Protein AF-0000000080762620 (afdb_homodimer)

Radius of gyration: 22.26 Å; Cα contacts (8 Å, |Δi|>4): 617; chains: 2; bounding box: 52×63×49 Å

Sequence (448 aa):
MKGPLTSVEPSGDWAPGLQKARLYGLILMDIILGHLAPLQVLEEKALAARYAGGVSGVREALGRLAIEGMVIRRPRVGTLVAPLDLGEIEHAFEVRRILEGRTAALAARNHRPEDLPAIVGAFDGAEAAIESGDFRAMLAMDHAFHRAVAFATHNPTLARFVIALQNTATRYWIWQMEKQSPADQMRDVVLHRALAEAIARRDPTAAEAACALLIGEPPSAQRGMKGPLTSVEPSGDWAPGLQKARLYGLILMDIILGHLAPLQVLEEKALAARYAGGVSGVREALGRLAIEGMVIRRPRVGTLVAPLDLGEIEHAFEVRRILEGRTAALAARNHRPEDLPAIVGAFDGAEAAIESGDFRAMLAMDHAFHRAVAFATHNPTLARFVIALQNTATRYWIWQMEKQSPADQMRDVVLHRALAEAIARRDPTAAEAACALLIGEPPSAQRG

pLDDT: mean 86.11, std 18.11, range [23.66, 98.69]

Structure (mmCIF, N/CA/C/O backbone):
data_AF-0000000080762620-model_v1
#
loop_
_entity.id
_entity.type
_entity.pdbx_description
1 polymer 'Transcriptional regulator, putative'
#
loop_
_atom_site.group_PDB
_atom_site.id
_atom_site.type_symbol
_atom_site.label_atom_id
_atom_site.label_alt_id
_atom_site.label_comp_id
_atom_site.label_asym_id
_atom_site.label_entity_id
_atom_site.label_seq_id
_atom_site.pdbx_PDB_ins_code
_atom_site.Cartn_x
_atom_site.Cartn_y
_atom_site.Cartn_z
_atom_site.occupancy
_atom_site.B_iso_or_equiv
_atom_site.auth_seq_id
_atom_site.auth_comp_id
_atom_site.auth_asym_id
_atom_site.auth_atom_id
_atom_site.pdbx_PDB_model_num
ATOM 1 N N . MET A 1 1 ? 14.375 -30.172 3.234 1 24.28 1 MET A N 1
ATOM 2 C CA . MET A 1 1 ? 13.883 -28.922 2.68 1 24.28 1 MET A CA 1
ATOM 3 C C . MET A 1 1 ? 13.711 -27.875 3.775 1 24.28 1 MET A C 1
ATOM 5 O O . MET A 1 1 ? 12.867 -28.016 4.656 1 24.28 1 MET A O 1
ATOM 9 N N . LYS A 1 2 ? 14.789 -27.094 4.164 1 29.48 2 LYS A N 1
ATOM 10 C CA . LYS A 1 2 ? 15.062 -26.516 5.477 1 29.48 2 LYS A CA 1
ATOM 11 C C . LYS A 1 2 ? 13.961 -25.547 5.895 1 29.48 2 LYS A C 1
ATOM 13 O O . LYS A 1 2 ? 13.305 -24.938 5.047 1 29.48 2 LYS A O 1
ATOM 18 N N . GLY A 1 3 ? 13.375 -25.641 7.027 1 29.3 3 GLY A N 1
ATOM 19 C CA . GLY A 1 3 ? 12.281 -25 7.734 1 29.3 3 GLY A CA 1
ATOM 20 C C . GLY A 1 3 ? 12.422 -23.484 7.836 1 29.3 3 GLY A C 1
ATOM 21 O O . GLY A 1 3 ? 13.508 -22.953 7.59 1 29.3 3 GLY A O 1
ATOM 22 N N . PRO A 1 4 ? 11.336 -22.734 7.805 1 30.45 4 PRO A N 1
ATOM 23 C CA . PRO A 1 4 ? 11.32 -21.266 7.828 1 30.45 4 PRO A CA 1
ATOM 24 C C . PRO A 1 4 ? 12.164 -20.688 8.953 1 30.45 4 PRO A C 1
ATOM 26 O O . PRO A 1 4 ? 12.102 -21.172 10.094 1 30.45 4 PRO A O 1
ATOM 29 N N . LEU A 1 5 ? 13.438 -20.438 8.727 1 31.69 5 LEU A N 1
ATOM 30 C CA . LEU A 1 5 ? 14.352 -19.812 9.68 1 31.69 5 LEU A CA 1
ATOM 31 C C . LEU A 1 5 ? 13.648 -18.703 10.453 1 31.69 5 LEU A C 1
ATOM 33 O O . LEU A 1 5 ? 12.656 -18.141 9.984 1 31.69 5 LEU A O 1
ATOM 37 N N . THR A 1 6 ? 14.109 -18.391 11.734 1 27.45 6 THR A N 1
ATOM 38 C CA . THR A 1 6 ? 13.773 -17.531 12.875 1 27.45 6 THR A CA 1
ATOM 39 C C . THR A 1 6 ? 13.609 -16.078 12.445 1 27.45 6 THR A C 1
ATOM 41 O O . THR A 1 6 ? 14.086 -15.695 11.375 1 27.45 6 THR A O 1
ATOM 44 N N . SER A 1 7 ? 12.922 -15.188 13.297 1 29.3 7 SER A N 1
ATOM 45 C CA . SER A 1 7 ? 12.383 -13.836 13.289 1 29.3 7 SER A CA 1
ATOM 46 C C . SER A 1 7 ? 13.477 -12.812 13 1 29.3 7 SER A C 1
ATOM 48 O O . SER A 1 7 ? 14.43 -12.672 13.766 1 29.3 7 SER A O 1
ATOM 50 N N . VAL A 1 8 ? 14.078 -12.898 11.922 1 30.66 8 VAL A N 1
ATOM 51 C CA . VAL A 1 8 ? 15.039 -11.812 11.773 1 30.66 8 VAL A CA 1
ATOM 52 C C . VAL A 1 8 ? 14.398 -10.492 12.195 1 30.66 8 VAL A C 1
ATOM 54 O O . VAL A 1 8 ? 13.312 -10.141 11.719 1 30.66 8 VAL A O 1
ATOM 57 N N . GLU A 1 9 ? 14.633 -10.086 13.453 1 26.58 9 GLU A N 1
ATOM 58 C CA . GLU A 1 9 ? 14.227 -8.766 13.93 1 26.58 9 GLU A CA 1
ATOM 59 C C . GLU A 1 9 ? 14.555 -7.684 12.906 1 26.58 9 GLU A C 1
ATOM 61 O O . GLU A 1 9 ? 15.672 -7.633 12.391 1 26.58 9 GLU A O 1
ATOM 66 N N . PRO A 1 10 ? 13.656 -7.324 12.133 1 30.59 10 PRO A N 1
ATOM 67 C CA . PRO A 1 10 ? 13.977 -6.215 11.227 1 30.59 10 PRO A CA 1
ATOM 68 C C . PRO A 1 10 ? 14.711 -5.078 11.93 1 30.59 10 PRO A C 1
ATOM 70 O O . PRO A 1 10 ? 14.141 -4.414 12.805 1 30.59 10 PRO A O 1
ATOM 73 N N . SER A 1 11 ? 15.828 -5.418 12.656 1 28.19 11 SER A N 1
ATOM 74 C CA . SER A 1 11 ? 16.594 -4.258 13.102 1 28.19 11 SER A CA 1
ATOM 75 C C . SER A 1 11 ? 16.812 -3.273 11.953 1 28.19 11 SER A C 1
ATOM 77 O O . SER A 1 11 ? 17.516 -3.586 10.984 1 28.19 11 SER A O 1
ATOM 79 N N . GLY A 1 12 ? 15.867 -2.801 11.406 1 30.64 12 GLY A N 1
ATOM 80 C CA . GLY A 1 12 ? 15.977 -1.662 10.508 1 30.64 12 GLY A CA 1
ATOM 81 C C . GLY A 1 12 ? 17 -0.643 10.961 1 30.64 12 GLY A C 1
ATOM 82 O O . GLY A 1 12 ? 16.688 0.529 11.164 1 30.64 12 GLY A O 1
ATOM 83 N N . ASP A 1 13 ? 18.031 -0.991 11.781 1 29.25 13 ASP A N 1
ATOM 84 C CA . ASP A 1 13 ? 19.125 -0.073 12.094 1 29.25 13 ASP A CA 1
ATOM 85 C C . ASP A 1 13 ? 19.781 0.444 10.812 1 29.25 13 ASP A C 1
ATOM 87 O O . ASP A 1 13 ? 20.875 0.991 10.859 1 29.25 13 ASP A O 1
ATOM 91 N N . TRP A 1 14 ? 19.922 -0.057 9.727 1 29.94 14 TRP A N 1
ATOM 92 C CA . TRP A 1 14 ? 20.688 0.757 8.789 1 29.94 14 TRP A CA 1
ATOM 93 C C . TRP A 1 14 ? 20.375 2.238 8.969 1 29.94 14 TRP A C 1
ATOM 95 O O . TRP A 1 14 ? 19.25 2.68 8.711 1 29.94 14 TRP A O 1
ATOM 105 N N . ALA A 1 15 ? 21.078 3.191 9.625 1 32.62 15 ALA A N 1
ATOM 106 C CA . ALA A 1 15 ? 21.5 4.547 9.961 1 32.62 15 ALA A CA 1
ATOM 107 C C . ALA A 1 15 ? 21.359 5.48 8.766 1 32.62 15 ALA A C 1
ATOM 109 O O . ALA A 1 15 ? 21.25 6.699 8.93 1 32.62 15 ALA A O 1
ATOM 110 N N . PRO A 1 16 ? 21.906 5.285 7.602 1 38.94 16 PRO A N 1
ATOM 111 C CA . PRO A 1 16 ? 21.656 5.883 6.285 1 38.94 16 PRO A CA 1
ATOM 112 C C . PRO A 1 16 ? 20.172 5.941 5.941 1 38.94 16 PRO A C 1
ATOM 114 O O . PRO A 1 16 ? 19.75 6.785 5.148 1 38.94 16 PRO A O 1
ATOM 117 N N . GLY A 1 17 ? 19.406 4.949 6.324 1 44.41 17 GLY A N 1
ATOM 118 C CA . GLY A 1 17 ? 17.953 4.848 6.371 1 44.41 17 GLY A CA 1
ATOM 119 C C . GLY A 1 17 ? 17.297 6.051 7.012 1 44.41 17 GLY A C 1
ATOM 120 O O . GLY A 1 17 ? 16.234 6.484 6.574 1 44.41 17 GLY A O 1
ATOM 121 N N . LEU A 1 18 ? 18.141 6.32 8.172 1 44.31 18 LEU A N 1
ATOM 122 C CA . LEU A 1 18 ? 17.609 7.449 8.922 1 44.31 18 LEU A CA 1
ATOM 123 C C . LEU A 1 18 ? 17.641 8.727 8.086 1 44.31 18 LEU A C 1
ATOM 125 O O . LEU A 1 18 ? 16.688 9.5 8.086 1 44.31 18 LEU A O 1
ATOM 129 N N . GLN A 1 19 ? 19 8.867 7.543 1 44.38 19 GLN A N 1
ATOM 130 C CA . GLN A 1 19 ? 19.078 10.094 6.75 1 44.38 19 GLN A CA 1
ATOM 131 C C . GLN A 1 19 ? 18.125 10.047 5.566 1 44.38 19 GLN A C 1
ATOM 133 O O . GLN A 1 19 ? 17.5 11.055 5.23 1 44.38 19 GLN A O 1
ATOM 138 N N . LYS A 1 20 ? 18.062 8.867 4.98 1 60.22 20 LYS A N 1
ATOM 139 C CA . LYS A 1 20 ? 17.156 8.688 3.852 1 60.22 20 LYS A CA 1
ATOM 140 C C . LYS A 1 20 ? 15.703 8.898 4.27 1 60.22 20 LYS A C 1
ATOM 142 O O . LYS A 1 20 ? 14.945 9.562 3.566 1 60.22 20 LYS A O 1
ATOM 147 N N . ALA A 1 21 ? 15.594 8.578 5.473 1 74.19 21 ALA A N 1
ATOM 148 C CA . ALA A 1 21 ? 14.25 8.766 6.023 1 74.19 21 ALA A CA 1
ATOM 149 C C . ALA A 1 21 ? 13.992 10.234 6.344 1 74.19 21 ALA A C 1
ATOM 151 O O . ALA A 1 21 ? 12.891 10.742 6.102 1 74.19 21 ALA A O 1
ATOM 152 N N . ARG A 1 22 ? 15.109 10.859 6.672 1 86 22 ARG A N 1
ATOM 153 C CA . ARG A 1 22 ? 14.961 12.273 7.008 1 86 22 ARG A CA 1
ATOM 154 C C . ARG A 1 22 ? 14.672 13.102 5.762 1 86 22 ARG A C 1
ATOM 156 O O . ARG A 1 22 ? 13.75 13.914 5.754 1 86 22 ARG A O 1
ATOM 163 N N . LEU A 1 23 ? 15.477 12.922 4.727 1 91.44 23 LEU A N 1
ATOM 164 C CA . LEU A 1 23 ? 15.289 13.688 3.496 1 91.44 23 LEU A CA 1
ATOM 165 C C . LEU A 1 23 ? 13.922 13.406 2.885 1 91.44 23 LEU A C 1
ATOM 167 O O . LEU A 1 23 ? 13.258 14.328 2.395 1 91.44 23 LEU A O 1
ATOM 171 N N . TYR A 1 24 ? 13.547 12.188 2.957 1 90.69 24 TYR A N 1
ATOM 172 C CA . TYR A 1 24 ? 12.211 11.836 2.49 1 90.69 24 TYR A CA 1
ATOM 173 C C . TYR A 1 24 ? 11.148 12.641 3.219 1 90.69 24 TYR A C 1
ATOM 175 O O . TYR A 1 24 ? 10.289 13.258 2.586 1 90.69 24 TYR A O 1
ATOM 183 N N . GLY A 1 25 ? 11.273 12.68 4.535 1 90.19 25 GLY A N 1
ATOM 184 C CA . GLY A 1 25 ? 10.305 13.383 5.348 1 90.19 25 GLY A CA 1
ATOM 185 C C . GLY A 1 25 ? 10.266 14.875 5.074 1 90.19 25 GLY A C 1
ATOM 186 O O . GLY A 1 25 ? 9.188 15.469 4.992 1 90.19 25 GLY A O 1
ATOM 187 N N . LEU A 1 26 ? 11.391 15.422 4.918 1 92.19 26 LEU A N 1
ATOM 188 C CA . LEU A 1 26 ? 11.477 16.859 4.684 1 92.19 26 LEU A CA 1
ATOM 189 C C . LEU A 1 26 ? 10.883 17.219 3.33 1 92.19 26 LEU A C 1
ATOM 191 O O . LEU A 1 26 ? 10.102 18.172 3.229 1 92.19 26 LEU A O 1
ATOM 195 N N . ILE A 1 27 ? 11.211 16.469 2.357 1 94.44 27 ILE A N 1
ATOM 196 C CA . ILE A 1 27 ? 10.695 16.75 1.02 1 94.44 27 ILE A CA 1
ATOM 197 C C . ILE A 1 27 ? 9.188 16.531 0.988 1 94.44 27 ILE A C 1
ATOM 199 O O . ILE A 1 27 ? 8.445 17.344 0.448 1 94.44 27 ILE A O 1
ATOM 203 N N . LEU A 1 28 ? 8.789 15.484 1.613 1 92.19 28 LEU A N 1
ATOM 204 C CA . LEU A 1 28 ? 7.367 15.18 1.674 1 92.19 28 LEU A CA 1
ATOM 205 C C . LEU A 1 28 ? 6.594 16.312 2.33 1 92.19 28 LEU A C 1
ATOM 207 O O . LEU A 1 28 ? 5.582 16.781 1.796 1 92.19 28 LEU A O 1
ATOM 211 N N . MET A 1 29 ? 7.09 16.797 3.432 1 91.5 29 MET A N 1
ATOM 212 C CA . MET A 1 29 ? 6.43 17.875 4.164 1 91.5 29 MET A CA 1
ATOM 213 C C . MET A 1 29 ? 6.316 19.125 3.299 1 91.5 29 MET A C 1
ATOM 215 O O . MET A 1 29 ? 5.258 19.75 3.248 1 91.5 29 MET A O 1
ATOM 219 N N . ASP A 1 30 ? 7.355 19.406 2.598 1 93.75 30 ASP A N 1
ATOM 220 C CA . ASP A 1 30 ? 7.359 20.609 1.775 1 93.75 30 ASP A CA 1
ATOM 221 C C . ASP A 1 30 ? 6.422 20.453 0.578 1 93.75 30 ASP A C 1
ATOM 223 O O . ASP A 1 30 ? 5.82 21.438 0.13 1 93.75 30 ASP A O 1
ATOM 227 N N . ILE A 1 31 ? 6.266 19.25 0.143 1 93.06 31 ILE A N 1
ATOM 228 C CA . ILE A 1 31 ? 5.312 19 -0.931 1 93.06 31 ILE A CA 1
ATOM 229 C C . ILE A 1 31 ? 3.889 19.172 -0.411 1 93.06 31 ILE A C 1
ATOM 231 O O . ILE A 1 31 ? 3.078 19.875 -1.031 1 93.06 31 ILE A O 1
ATOM 235 N N . ILE A 1 32 ? 3.629 18.656 0.729 1 90.62 32 ILE A N 1
ATOM 236 C CA . ILE A 1 32 ? 2.281 18.688 1.288 1 90.62 32 ILE A CA 1
ATOM 237 C C . ILE A 1 32 ? 1.894 20.109 1.653 1 90.62 32 ILE A C 1
ATOM 239 O O . ILE A 1 32 ? 0.763 20.531 1.405 1 90.62 32 ILE A O 1
ATOM 243 N N . LEU A 1 33 ? 2.871 20.906 2.133 1 91.19 33 LEU A N 1
ATOM 244 C CA . LEU A 1 33 ? 2.605 22.266 2.586 1 91.19 33 LEU A CA 1
ATOM 245 C C . LEU A 1 33 ? 2.623 23.234 1.414 1 91.19 33 LEU A C 1
ATOM 247 O O . LEU A 1 33 ? 2.287 24.406 1.574 1 91.19 33 LEU A O 1
ATOM 251 N N . GLY A 1 34 ? 3.086 22.797 0.297 1 90.19 34 GLY A N 1
ATOM 252 C CA . GLY A 1 34 ? 3.088 23.641 -0.892 1 90.19 34 GLY A CA 1
ATOM 253 C C . GLY A 1 34 ? 4.355 24.453 -1.044 1 90.19 34 GLY A C 1
ATOM 254 O O . GLY A 1 34 ? 4.461 25.281 -1.95 1 90.19 34 GLY A O 1
ATOM 255 N N . HIS A 1 35 ? 5.312 24.25 -0.157 1 92.69 35 HIS A N 1
ATOM 256 C CA . HIS A 1 35 ? 6.598 24.922 -0.306 1 92.69 35 HIS A CA 1
ATOM 257 C C . HIS A 1 35 ? 7.328 24.453 -1.554 1 92.69 35 HIS A C 1
ATOM 259 O O . HIS A 1 35 ? 8.117 25.188 -2.141 1 92.69 35 HIS A O 1
ATOM 265 N N . LEU A 1 36 ? 7.148 23.219 -1.893 1 95.12 36 LEU A N 1
ATOM 266 C CA . LEU A 1 36 ? 7.406 22.703 -3.232 1 95.12 36 LEU A CA 1
ATOM 267 C C . LEU A 1 36 ? 6.109 22.578 -4.023 1 95.12 36 LEU A C 1
ATOM 269 O O . LEU A 1 36 ? 5.285 21.703 -3.748 1 95.12 36 LEU A O 1
ATOM 273 N N . ALA A 1 37 ? 5.918 23.438 -4.953 1 92.94 37 ALA A N 1
ATOM 274 C CA . ALA A 1 37 ? 4.613 23.625 -5.578 1 92.94 37 ALA A CA 1
ATOM 275 C C . ALA A 1 37 ? 4.324 22.531 -6.594 1 92.94 37 ALA A C 1
ATOM 277 O O . ALA A 1 37 ? 5.246 21.953 -7.184 1 92.94 37 ALA A O 1
ATOM 278 N N . PRO A 1 38 ? 3.016 22.266 -6.805 1 91.69 38 PRO A N 1
ATOM 279 C CA . PRO A 1 38 ? 2.658 21.328 -7.871 1 91.69 38 PRO A CA 1
ATOM 280 C C . PRO A 1 38 ? 3.297 21.688 -9.211 1 91.69 38 PRO A C 1
ATOM 282 O O . PRO A 1 38 ? 3.318 22.859 -9.594 1 91.69 38 PRO A O 1
ATOM 285 N N . LEU A 1 39 ? 3.869 20.688 -9.789 1 93.31 39 LEU A N 1
ATOM 286 C CA . LEU A 1 39 ? 4.445 20.781 -11.133 1 93.31 39 LEU A CA 1
ATOM 287 C C . LEU A 1 39 ? 5.797 21.484 -11.094 1 93.31 39 LEU A C 1
ATOM 289 O O . LEU A 1 39 ? 6.434 21.656 -12.141 1 93.31 39 LEU A O 1
ATOM 293 N N . GLN A 1 40 ? 6.246 21.844 -9.969 1 95.56 40 GLN A N 1
ATOM 294 C CA . GLN A 1 40 ? 7.598 22.375 -9.844 1 95.56 40 GLN A CA 1
ATOM 295 C C . GLN A 1 40 ? 8.648 21.312 -10.148 1 95.56 40 GLN A C 1
ATOM 297 O O . GLN A 1 40 ? 8.562 20.188 -9.648 1 95.56 40 GLN A O 1
ATOM 302 N N . VAL A 1 41 ? 9.594 21.672 -10.992 1 96.25 41 VAL A N 1
ATOM 303 C CA . VAL A 1 41 ? 10.703 20.766 -11.273 1 96.25 41 VAL A CA 1
ATOM 304 C C . VAL A 1 41 ? 11.672 20.75 -10.102 1 96.25 41 VAL A C 1
ATOM 306 O O . VAL A 1 41 ? 12.055 21.812 -9.594 1 96.25 41 VAL A O 1
ATOM 309 N N . LEU A 1 42 ? 12.016 19.578 -9.703 1 96.94 42 LEU A N 1
ATOM 310 C CA . LEU A 1 42 ? 12.898 19.406 -8.547 1 96.94 42 LEU A CA 1
ATOM 311 C C . LEU A 1 42 ? 14.32 19.094 -8.992 1 96.94 42 LEU A C 1
ATOM 313 O O . LEU A 1 42 ? 14.57 18.062 -9.602 1 96.94 42 LEU A O 1
ATOM 317 N N . GLU A 1 43 ? 15.188 19.984 -8.664 1 95.44 43 GLU A N 1
ATOM 318 C CA . GLU A 1 43 ? 16.594 19.766 -8.938 1 95.44 43 GLU A CA 1
ATOM 319 C C . GLU A 1 43 ? 17.297 19.094 -7.758 1 95.44 43 GLU A C 1
ATOM 321 O O . GLU A 1 43 ? 17.359 19.641 -6.664 1 95.44 43 GLU A O 1
ATOM 326 N N . GLU A 1 44 ? 17.812 17.938 -8.031 1 94.25 44 GLU A N 1
ATOM 327 C CA . GLU A 1 44 ? 18.375 17.109 -6.973 1 94.25 44 GLU A CA 1
ATOM 328 C C . GLU A 1 44 ? 19.469 17.844 -6.203 1 94.25 44 GLU A C 1
ATOM 330 O O . GLU A 1 44 ? 19.5 17.812 -4.973 1 94.25 44 GLU A O 1
ATOM 335 N N . LYS A 1 45 ? 20.359 18.562 -6.906 1 94.94 45 LYS A N 1
ATOM 336 C CA . LYS A 1 45 ? 21.438 19.297 -6.254 1 94.94 45 LYS A CA 1
ATOM 337 C C . LYS A 1 45 ? 20.875 20.438 -5.387 1 94.94 45 LYS A C 1
ATOM 339 O O . LYS A 1 45 ? 21.359 20.656 -4.277 1 94.94 45 LYS A O 1
ATOM 344 N N . ALA A 1 46 ? 19.953 21.109 -5.887 1 96 46 ALA A N 1
ATOM 345 C CA . ALA A 1 46 ? 19.328 22.203 -5.137 1 96 46 ALA A CA 1
ATOM 346 C C . ALA A 1 46 ? 18.656 21.688 -3.873 1 96 46 ALA A C 1
ATOM 348 O O . ALA A 1 46 ? 18.734 22.312 -2.814 1 96 46 ALA A O 1
ATOM 349 N N . LEU A 1 47 ? 17.984 20.578 -3.979 1 96.06 47 LEU A N 1
ATOM 350 C CA . LEU A 1 47 ? 17.312 19.984 -2.822 1 96.06 47 LEU A CA 1
ATOM 351 C C . LEU A 1 47 ? 18.344 19.531 -1.783 1 96.06 47 LEU A C 1
ATOM 353 O O . LEU A 1 47 ? 18.109 19.688 -0.581 1 96.06 47 LEU A O 1
ATOM 357 N N . ALA A 1 48 ? 19.375 18.953 -2.295 1 94.88 48 ALA A N 1
ATOM 358 C CA . ALA A 1 48 ? 20.438 18.531 -1.389 1 94.88 48 ALA A CA 1
ATOM 359 C C . ALA A 1 48 ? 20.953 19.703 -0.572 1 94.88 48 ALA A C 1
ATOM 361 O O . ALA A 1 48 ? 21.172 19.594 0.637 1 94.88 48 ALA A O 1
ATOM 362 N N . ALA A 1 49 ? 21.109 20.797 -1.196 1 95.5 49 ALA A N 1
ATOM 363 C CA . ALA A 1 49 ? 21.562 22.016 -0.529 1 95.5 49 ALA A CA 1
ATOM 364 C C . ALA A 1 49 ? 20.516 22.547 0.442 1 95.5 49 ALA A C 1
ATOM 366 O O . ALA A 1 49 ? 20.828 22.891 1.584 1 95.5 49 ALA A O 1
ATOM 367 N N . ARG A 1 50 ? 19.297 22.516 0.02 1 94.44 50 ARG A N 1
ATOM 368 C CA . ARG A 1 50 ? 18.188 23.047 0.808 1 94.44 50 ARG A CA 1
ATOM 369 C C . ARG A 1 50 ? 18.047 22.281 2.125 1 94.44 50 ARG A C 1
ATOM 371 O O . ARG A 1 50 ? 17.75 22.891 3.162 1 94.44 50 ARG A O 1
ATOM 378 N N . TYR A 1 51 ? 18.297 21 2.029 1 94.44 51 TYR A N 1
ATOM 379 C CA . TYR A 1 51 ? 18 20.188 3.195 1 94.44 51 TYR A CA 1
ATOM 380 C C . TYR A 1 51 ? 19.281 19.672 3.85 1 94.44 51 TYR A C 1
ATOM 382 O O . TYR A 1 51 ? 19.234 18.781 4.703 1 94.44 51 TYR A O 1
ATOM 390 N N . ALA A 1 52 ? 20.344 20.203 3.457 1 92.94 52 ALA A N 1
ATOM 391 C CA . ALA A 1 52 ? 21.656 19.859 4.008 1 92.94 52 ALA A CA 1
ATOM 392 C C . ALA A 1 52 ? 21.891 18.344 3.975 1 92.94 52 ALA A C 1
ATOM 394 O O . ALA A 1 52 ? 22.219 17.75 4.996 1 92.94 52 ALA A O 1
ATOM 395 N N . GLY A 1 53 ? 21.672 17.812 2.857 1 90.75 53 GLY A N 1
ATOM 396 C CA . GLY A 1 53 ? 21.859 16.391 2.643 1 90.75 53 GLY A CA 1
ATOM 397 C C . GLY A 1 53 ? 22.656 16.078 1.383 1 90.75 53 GLY A C 1
ATOM 398 O O . GLY A 1 53 ? 23.125 16.984 0.698 1 90.75 53 GLY A O 1
ATOM 399 N N . GLY A 1 54 ? 22.828 14.812 1.152 1 90.31 54 GLY A N 1
ATOM 400 C CA . GLY A 1 54 ? 23.531 14.375 -0.047 1 90.31 54 GLY A CA 1
ATOM 401 C C . GLY A 1 54 ? 22.594 14.125 -1.22 1 90.31 54 GLY A C 1
ATOM 402 O O . GLY A 1 54 ? 21.406 13.875 -1.033 1 90.31 54 GLY A O 1
ATOM 403 N N . VAL A 1 55 ? 23.188 14.289 -2.402 1 90.44 55 VAL A N 1
ATOM 404 C CA . VAL A 1 55 ? 22.422 14.102 -3.635 1 90.44 55 VAL A CA 1
ATOM 405 C C . VAL A 1 55 ? 21.906 12.672 -3.715 1 90.44 55 VAL A C 1
ATOM 407 O O . VAL A 1 55 ? 20.781 12.438 -4.172 1 90.44 55 VAL A O 1
ATOM 410 N N . SER A 1 56 ? 22.609 11.773 -3.279 1 85.44 56 SER A N 1
ATOM 411 C CA . SER A 1 56 ? 22.188 10.375 -3.301 1 85.44 56 SER A CA 1
ATOM 412 C C . SER A 1 56 ? 20.953 10.164 -2.426 1 85.44 56 SER A C 1
ATOM 414 O O . SER A 1 56 ? 20.031 9.438 -2.812 1 85.44 56 SER A O 1
ATOM 416 N N . GLY A 1 57 ? 20.938 10.75 -1.253 1 87.25 57 GLY A N 1
ATOM 417 C CA . GLY A 1 57 ? 19.781 10.68 -0.374 1 87.25 57 GLY A CA 1
ATOM 418 C C . GLY A 1 57 ? 18.531 11.305 -0.972 1 87.25 57 GLY A C 1
ATOM 419 O O . GLY A 1 57 ? 17.438 10.766 -0.843 1 87.25 57 GLY A O 1
ATOM 420 N N . VAL A 1 58 ? 18.781 12.398 -1.661 1 92.5 58 VAL A N 1
ATOM 421 C CA . VAL A 1 58 ? 17.672 13.086 -2.314 1 92.5 58 VAL A CA 1
ATOM 422 C C . VAL A 1 58 ? 17.109 12.203 -3.428 1 92.5 58 VAL A C 1
ATOM 424 O O . VAL A 1 58 ? 15.891 12.055 -3.551 1 92.5 58 VAL A O 1
ATOM 427 N N . ARG A 1 59 ? 17.938 11.633 -4.172 1 86.12 59 ARG A N 1
ATOM 428 C CA . ARG A 1 59 ? 17.516 10.75 -5.258 1 86.12 59 ARG A CA 1
ATOM 429 C C . ARG A 1 59 ? 16.703 9.578 -4.73 1 86.12 59 ARG A C 1
ATOM 431 O O . ARG A 1 59 ? 15.688 9.203 -5.328 1 86.12 59 ARG A O 1
ATOM 438 N N . GLU A 1 60 ? 17.109 9.078 -3.693 1 83.94 60 GLU A N 1
ATOM 439 C CA . GLU A 1 60 ? 16.391 7.969 -3.084 1 83.94 60 GLU A CA 1
ATOM 440 C C . GLU A 1 60 ? 15.023 8.422 -2.57 1 83.94 60 GLU A C 1
ATOM 442 O O . GLU A 1 60 ? 14.023 7.723 -2.756 1 83.94 60 GLU A O 1
ATOM 447 N N . ALA A 1 61 ? 15.055 9.508 -1.917 1 89.75 61 ALA A N 1
ATOM 448 C CA . ALA A 1 61 ? 13.805 10.07 -1.411 1 89.75 61 ALA A CA 1
ATOM 449 C C . ALA A 1 61 ? 12.82 10.328 -2.549 1 89.75 61 ALA A C 1
ATOM 451 O O . ALA A 1 61 ? 11.641 9.992 -2.447 1 89.75 61 ALA A O 1
ATOM 452 N N . LEU A 1 62 ? 13.375 10.852 -3.605 1 90.19 62 LEU A N 1
ATOM 453 C CA . LEU A 1 62 ? 12.523 11.148 -4.754 1 90.19 62 LEU A CA 1
ATOM 454 C C . LEU A 1 62 ? 12.031 9.867 -5.41 1 90.19 62 LEU A C 1
ATOM 456 O O . LEU A 1 62 ? 10.906 9.82 -5.926 1 90.19 62 LEU A O 1
ATOM 460 N N . GLY A 1 63 ? 12.82 8.883 -5.395 1 84.12 63 GLY A N 1
ATOM 461 C CA . GLY A 1 63 ? 12.383 7.586 -5.887 1 84.12 63 GLY A CA 1
ATOM 462 C C . GLY A 1 63 ? 11.195 7.027 -5.125 1 84.12 63 GLY A C 1
ATOM 463 O O . GLY A 1 63 ? 10.234 6.547 -5.73 1 84.12 63 GLY A O 1
ATOM 464 N N . ARG A 1 64 ? 11.25 7.121 -3.836 1 82.94 64 ARG A N 1
ATOM 465 C CA . ARG A 1 64 ? 10.141 6.66 -3 1 82.94 64 ARG A CA 1
ATOM 466 C C . ARG A 1 64 ? 8.898 7.512 -3.215 1 82.94 64 ARG A C 1
ATOM 468 O O . ARG A 1 64 ? 7.793 6.984 -3.352 1 82.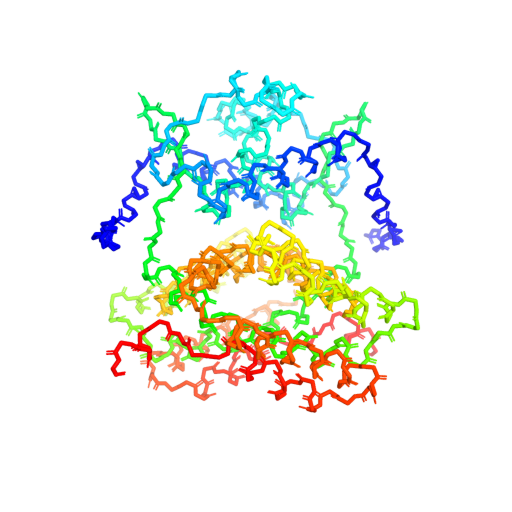94 64 ARG A O 1
ATOM 475 N N . LEU A 1 65 ? 9.117 8.758 -3.26 1 88.44 65 LEU A N 1
ATOM 476 C CA . LEU A 1 65 ? 8.008 9.688 -3.447 1 88.44 65 LEU A CA 1
ATOM 477 C C . LEU A 1 65 ? 7.348 9.477 -4.809 1 88.44 65 LEU A C 1
ATOM 479 O O . LEU A 1 65 ? 6.141 9.695 -4.957 1 88.44 65 LEU A O 1
ATOM 483 N N . ALA A 1 66 ? 8.117 9.016 -5.797 1 85.75 66 ALA A N 1
ATOM 484 C CA . ALA A 1 66 ? 7.574 8.719 -7.121 1 85.75 66 ALA A CA 1
ATOM 485 C C . ALA A 1 66 ? 6.664 7.496 -7.074 1 85.75 66 ALA A C 1
ATOM 487 O O . ALA A 1 66 ? 5.598 7.48 -7.691 1 85.75 66 ALA A O 1
ATOM 488 N N . ILE A 1 67 ? 7.059 6.602 -6.332 1 75.62 67 ILE A N 1
ATOM 489 C CA . ILE A 1 67 ? 6.266 5.391 -6.168 1 75.62 67 ILE A CA 1
ATOM 490 C C . ILE A 1 67 ? 4.949 5.723 -5.477 1 75.62 67 ILE A C 1
ATOM 492 O O . ILE A 1 67 ? 3.906 5.145 -5.797 1 75.62 67 ILE A O 1
ATOM 496 N N . GLU A 1 68 ? 5.062 6.68 -4.609 1 78 68 GLU A N 1
ATOM 497 C CA . GLU A 1 68 ? 3.891 7.07 -3.834 1 78 68 GLU A CA 1
ATOM 498 C C . GLU A 1 68 ? 3.027 8.062 -4.605 1 78 68 GLU A C 1
ATOM 500 O O . GLU A 1 68 ? 1.957 8.461 -4.141 1 78 68 GLU A O 1
ATOM 505 N N . GLY A 1 69 ? 3.555 8.562 -5.727 1 81.62 69 GLY A N 1
ATOM 506 C CA . GLY A 1 69 ? 2.789 9.469 -6.574 1 81.62 69 GLY A CA 1
ATOM 507 C C . GLY A 1 69 ? 2.885 10.914 -6.145 1 81.62 69 GLY A C 1
ATOM 508 O O . GLY A 1 69 ? 2.08 11.75 -6.566 1 81.62 69 GLY A O 1
ATOM 509 N N . MET A 1 70 ? 3.791 11.219 -5.254 1 88.12 70 MET A N 1
ATOM 510 C CA . MET A 1 70 ? 3.951 12.586 -4.77 1 88.12 70 MET A CA 1
ATOM 511 C C . MET A 1 70 ? 4.758 13.422 -5.758 1 88.12 70 MET A C 1
ATOM 513 O O . MET A 1 70 ? 4.68 14.648 -5.742 1 88.12 70 MET A O 1
ATOM 517 N N . VAL A 1 71 ? 5.605 12.719 -6.559 1 92.62 71 VAL A N 1
ATOM 518 C CA . VAL A 1 71 ? 6.348 13.336 -7.652 1 92.62 71 VAL A CA 1
ATOM 519 C C . VAL A 1 71 ? 6.211 12.484 -8.914 1 92.62 71 VAL A C 1
ATOM 521 O O . VAL A 1 71 ? 5.789 11.328 -8.852 1 92.62 71 VAL A O 1
ATOM 524 N N . ILE A 1 72 ? 6.496 13.109 -10.023 1 90.44 72 ILE A N 1
ATOM 525 C CA . ILE A 1 72 ? 6.434 12.438 -11.32 1 90.44 72 ILE A CA 1
ATOM 526 C C . ILE A 1 72 ? 7.754 12.625 -12.062 1 90.44 72 ILE A C 1
ATOM 528 O O . ILE A 1 72 ? 8.32 13.719 -12.055 1 90.44 72 ILE A O 1
ATOM 532 N N . ARG A 1 73 ? 8.18 11.555 -12.625 1 87.75 73 ARG A N 1
ATOM 533 C CA . ARG A 1 73 ? 9.375 11.625 -13.469 1 87.75 73 ARG A CA 1
ATOM 534 C C . ARG A 1 73 ? 8.992 11.727 -14.938 1 87.75 73 ARG A C 1
ATOM 536 O O . ARG A 1 73 ? 8.25 10.883 -15.453 1 87.75 73 ARG A O 1
ATOM 543 N N . ARG A 1 74 ? 9.398 12.742 -15.547 1 87.19 74 ARG A N 1
ATOM 544 C CA . ARG A 1 74 ? 9.125 12.945 -16.969 1 87.19 74 ARG A CA 1
ATOM 545 C C . ARG A 1 74 ? 10.414 12.945 -17.781 1 87.19 74 ARG A C 1
ATOM 547 O O . ARG A 1 74 ? 11.383 13.625 -17.422 1 87.19 74 ARG A O 1
ATOM 554 N N . PRO A 1 75 ? 10.352 12.188 -18.828 1 82.75 75 PRO A N 1
ATOM 555 C CA . PRO A 1 75 ? 11.531 12.203 -19.703 1 82.75 75 PRO A CA 1
ATOM 556 C C . PRO A 1 75 ? 11.891 13.602 -20.188 1 82.75 75 PRO A C 1
ATOM 558 O O . PRO A 1 75 ? 11 14.391 -20.516 1 82.75 75 PRO A O 1
ATOM 561 N N . ARG A 1 76 ? 13.148 13.836 -20.203 1 85.12 76 ARG A N 1
ATOM 562 C CA . ARG A 1 76 ? 13.719 15.062 -20.75 1 85.12 76 ARG A CA 1
ATOM 563 C C . ARG A 1 76 ? 13.336 16.266 -19.891 1 85.12 76 ARG A C 1
ATOM 565 O O . ARG A 1 76 ? 13.633 17.406 -20.266 1 85.12 76 ARG A O 1
ATOM 572 N N . VAL A 1 77 ? 12.531 16.188 -18.906 1 86.31 77 VAL A N 1
ATOM 573 C CA . VAL A 1 77 ? 12.156 17.281 -18.016 1 86.31 77 VAL A CA 1
ATOM 574 C C . VAL A 1 77 ? 12.781 17.078 -16.641 1 86.31 77 VAL A C 1
ATOM 576 O O . VAL A 1 77 ? 13.422 17.969 -16.094 1 86.31 77 VAL A O 1
ATOM 579 N N . GLY A 1 78 ? 12.586 15.836 -16.078 1 91.31 78 GLY A N 1
ATOM 580 C CA . GLY A 1 78 ? 13.078 15.531 -14.734 1 91.31 78 GLY A CA 1
ATOM 581 C C . GLY A 1 78 ? 11.969 15.148 -13.766 1 91.31 78 GLY A C 1
ATOM 582 O O . GLY A 1 78 ? 10.969 14.562 -14.164 1 91.31 78 GLY A O 1
ATOM 583 N N . THR A 1 79 ? 12.273 15.359 -12.5 1 94.62 79 THR A N 1
ATOM 584 C CA . THR A 1 79 ? 11.32 15.031 -11.445 1 94.62 79 THR A CA 1
ATOM 585 C C . THR A 1 79 ? 10.516 16.266 -11.047 1 94.62 79 THR A C 1
ATOM 587 O O . THR A 1 79 ? 11.086 17.328 -10.766 1 94.62 79 THR A O 1
ATOM 590 N N . LEU A 1 80 ? 9.195 16.125 -11.148 1 96.5 80 LEU A N 1
ATOM 591 C CA . LEU A 1 80 ? 8.328 17.234 -10.781 1 96.5 80 LEU A CA 1
ATOM 592 C C . LEU A 1 80 ? 7.379 16.844 -9.656 1 96.5 80 LEU A C 1
ATOM 594 O O . LEU A 1 80 ? 7.027 15.664 -9.516 1 96.5 80 LEU A O 1
ATOM 598 N N . VAL A 1 81 ? 7 17.859 -8.875 1 95.56 81 VAL A N 1
ATOM 599 C CA . VAL A 1 81 ? 5.957 17.609 -7.887 1 95.56 81 VAL A CA 1
ATOM 600 C C . VAL A 1 81 ? 4.641 17.281 -8.594 1 95.56 81 VAL A C 1
ATOM 602 O O . VAL A 1 81 ? 4.246 17.969 -9.531 1 95.56 81 VAL A O 1
ATOM 605 N N . ALA A 1 82 ? 3.967 16.25 -8.188 1 91 82 ALA A N 1
ATOM 606 C CA . ALA A 1 82 ? 2.697 15.844 -8.789 1 91 82 ALA A CA 1
ATOM 607 C C . ALA A 1 82 ? 1.617 16.891 -8.539 1 91 82 ALA A C 1
ATOM 609 O O . ALA A 1 82 ? 1.58 17.516 -7.473 1 91 82 ALA A O 1
ATOM 610 N N . PRO A 1 83 ? 0.733 17.094 -9.555 1 88.62 83 PRO A N 1
ATOM 611 C CA . PRO A 1 83 ? -0.401 17.984 -9.297 1 88.62 83 PRO A CA 1
ATOM 612 C C . PRO A 1 83 ? -1.388 17.391 -8.289 1 88.62 83 PRO A C 1
ATOM 614 O O . PRO A 1 83 ? -1.366 16.188 -8.023 1 88.62 83 PRO A O 1
ATOM 617 N N . LEU A 1 84 ? -2.109 18.328 -7.66 1 81.44 84 LEU A N 1
ATOM 618 C CA . LEU A 1 84 ? -3.223 17.859 -6.836 1 81.44 84 LEU A CA 1
ATOM 619 C C . LEU A 1 84 ? -4.383 17.391 -7.707 1 81.44 84 LEU A C 1
ATOM 621 O O . LEU A 1 84 ? -5.023 18.203 -8.383 1 81.44 84 LEU A O 1
ATOM 625 N N . ASP A 1 85 ? -4.578 16.141 -7.766 1 82 85 ASP A N 1
ATOM 626 C CA . ASP A 1 85 ? -5.633 15.539 -8.578 1 82 85 ASP A CA 1
ATOM 627 C C . ASP A 1 85 ? -6.828 15.141 -7.715 1 82 85 ASP A C 1
ATOM 629 O O . ASP A 1 85 ? -6.742 14.203 -6.922 1 82 85 ASP A O 1
ATOM 633 N N . LEU A 1 86 ? -7.941 15.812 -7.914 1 81.56 86 LEU A N 1
ATOM 634 C CA . LEU A 1 86 ? -9.125 15.562 -7.102 1 81.56 86 LEU A CA 1
ATOM 635 C C . LEU A 1 86 ? -9.586 14.117 -7.254 1 81.56 86 LEU A C 1
ATOM 637 O O . LEU A 1 86 ? -10.102 13.523 -6.301 1 81.56 86 LEU A O 1
ATOM 641 N N . GLY A 1 87 ? -9.375 13.586 -8.484 1 84.12 87 GLY A N 1
ATOM 642 C CA . GLY A 1 87 ? -9.688 12.18 -8.68 1 84.12 87 GLY A CA 1
ATOM 643 C C . GLY A 1 87 ? -8.844 11.258 -7.82 1 84.12 87 GLY A C 1
ATOM 644 O O . GLY A 1 87 ? -9.359 10.305 -7.23 1 84.12 87 GLY A O 1
ATOM 645 N N . GLU A 1 88 ? -7.613 11.586 -7.715 1 83.25 88 GLU A N 1
ATOM 646 C CA . GLU A 1 88 ? -6.711 10.789 -6.883 1 83.25 88 GLU A CA 1
ATOM 647 C C . GLU A 1 88 ? -7.074 10.914 -5.406 1 83.25 88 GLU A C 1
ATOM 649 O O . GLU A 1 88 ? -7 9.938 -4.66 1 83.25 88 GLU A O 1
ATOM 654 N N . ILE A 1 89 ? -7.488 12.055 -5.094 1 85.19 89 ILE A N 1
ATOM 655 C CA . ILE A 1 89 ? -7.875 12.297 -3.709 1 85.19 89 ILE A CA 1
ATOM 656 C C . ILE A 1 89 ? -9.141 11.516 -3.379 1 85.19 89 ILE A C 1
ATOM 658 O O . ILE A 1 89 ? -9.25 10.922 -2.301 1 85.19 89 ILE A O 1
ATOM 662 N N . GLU A 1 90 ? -10.016 11.484 -4.309 1 88.88 90 GLU A N 1
ATOM 663 C CA . GLU A 1 90 ? -11.25 10.727 -4.129 1 88.88 90 GLU A CA 1
ATOM 664 C C . GLU A 1 90 ? -10.961 9.234 -3.965 1 88.88 90 GLU A C 1
ATOM 666 O O . GLU A 1 90 ? -11.523 8.578 -3.088 1 88.88 90 GLU A O 1
ATOM 671 N N . HIS A 1 91 ? -10.109 8.789 -4.805 1 88.69 91 HIS A N 1
ATOM 672 C CA . HIS A 1 91 ? -9.719 7.383 -4.73 1 88.69 91 HIS A CA 1
ATOM 673 C C . HIS A 1 91 ? -9.047 7.066 -3.398 1 88.69 91 HIS A C 1
ATOM 675 O O . HIS A 1 91 ? -9.328 6.035 -2.785 1 88.69 91 HIS A O 1
ATOM 681 N N . ALA A 1 92 ? -8.18 7.926 -3.002 1 87.38 92 ALA A N 1
ATOM 682 C CA . ALA A 1 92 ? -7.484 7.738 -1.731 1 87.38 92 ALA A CA 1
ATOM 683 C C . ALA A 1 92 ? -8.469 7.719 -0.566 1 87.38 92 ALA A C 1
ATOM 685 O O . ALA A 1 92 ? -8.328 6.922 0.364 1 87.38 92 ALA A O 1
ATOM 686 N N . PHE A 1 93 ? -9.453 8.594 -0.635 1 87.56 93 PHE A N 1
ATOM 687 C CA . PHE A 1 93 ? -10.453 8.664 0.423 1 87.56 93 PHE A CA 1
ATOM 688 C C . PHE A 1 93 ? -11.219 7.348 0.531 1 87.56 93 PHE A C 1
ATOM 690 O O . PHE A 1 93 ? -11.484 6.871 1.635 1 87.56 93 PHE A O 1
ATOM 697 N N . GLU A 1 94 ? -11.508 6.824 -0.542 1 88.19 94 GLU A N 1
ATOM 698 C CA . GLU A 1 94 ? -12.227 5.555 -0.549 1 88.19 94 GLU A CA 1
ATOM 699 C C . GLU A 1 94 ? -11.398 4.445 0.09 1 88.19 94 GLU A C 1
ATOM 701 O O . GLU A 1 94 ? -11.914 3.648 0.875 1 88.19 94 GLU A O 1
ATOM 706 N N . VAL A 1 95 ? -10.18 4.395 -0.233 1 90.44 95 VAL A N 1
ATOM 707 C CA . VAL A 1 95 ? -9.297 3.365 0.312 1 90.44 95 VAL A CA 1
ATOM 708 C C . VAL A 1 95 ? -9.102 3.59 1.811 1 90.44 95 VAL A C 1
ATOM 710 O O . VAL A 1 95 ? -9.086 2.635 2.59 1 90.44 95 VAL A O 1
ATOM 713 N N . ARG A 1 96 ? -8.945 4.809 2.17 1 89.62 96 ARG A N 1
ATOM 714 C CA . ARG A 1 96 ? -8.789 5.145 3.582 1 89.62 96 ARG A CA 1
ATOM 715 C C . ARG A 1 96 ? -9.992 4.664 4.391 1 89.62 96 ARG A C 1
ATOM 717 O O . ARG A 1 96 ? -9.836 4.129 5.488 1 89.62 96 ARG A O 1
ATOM 724 N N . ARG A 1 97 ? -11.117 4.867 3.848 1 87.31 97 ARG A N 1
ATOM 725 C CA . ARG A 1 97 ? -12.328 4.453 4.547 1 87.31 97 ARG A CA 1
ATOM 726 C C . ARG A 1 97 ? -12.367 2.941 4.738 1 87.31 97 ARG A C 1
ATOM 728 O O . ARG A 1 97 ? -12.898 2.451 5.734 1 87.31 97 ARG A O 1
ATOM 735 N N . ILE A 1 98 ? -11.789 2.279 3.895 1 85.94 98 ILE A N 1
ATOM 736 C CA . ILE A 1 98 ? -11.758 0.824 3.973 1 85.94 98 ILE A CA 1
ATOM 737 C C . ILE A 1 98 ? -10.734 0.383 5.016 1 85.94 98 ILE A C 1
ATOM 739 O O . ILE A 1 98 ? -11.016 -0.484 5.844 1 85.94 98 ILE A O 1
ATOM 743 N N . LEU A 1 99 ? -9.633 0.991 5.102 1 89.69 99 LEU A N 1
ATOM 744 C CA . LEU A 1 99 ? -8.484 0.453 5.82 1 89.69 99 LEU A CA 1
ATOM 745 C C . LEU A 1 99 ? -8.359 1.089 7.203 1 89.69 99 LEU A C 1
ATOM 747 O O . LEU A 1 99 ? -8.008 0.412 8.172 1 89.69 99 LEU A O 1
ATOM 751 N N . GLU A 1 100 ? -8.602 2.365 7.309 1 92.5 100 GLU A N 1
ATOM 752 C CA . GLU A 1 100 ? -8.25 3.096 8.523 1 92.5 100 GLU A CA 1
ATOM 753 C C . GLU A 1 100 ? -9.18 2.736 9.68 1 92.5 100 GLU A C 1
ATOM 755 O O . GLU A 1 100 ? -8.758 2.723 10.836 1 92.5 100 GLU A O 1
ATOM 760 N N . GLY A 1 101 ? -10.5 2.523 9.305 1 92.69 101 GLY A N 1
ATOM 761 C CA . GLY A 1 101 ? -11.391 2.047 10.352 1 92.69 101 GLY A CA 1
ATOM 762 C C . GLY A 1 101 ? -10.93 0.743 10.977 1 92.69 101 GLY A C 1
ATOM 763 O O . GLY A 1 101 ? -10.914 0.606 12.203 1 92.69 101 GLY A O 1
ATOM 764 N N . ARG A 1 102 ? -10.523 -0.144 10.125 1 92 102 ARG A N 1
ATOM 765 C CA . ARG A 1 102 ? -10.016 -1.424 10.602 1 92 102 ARG A CA 1
ATOM 766 C C . ARG A 1 102 ? -8.695 -1.243 11.352 1 92 102 ARG A C 1
ATOM 768 O O . ARG A 1 102 ? -8.43 -1.938 12.336 1 92 102 ARG A O 1
ATOM 775 N N . THR A 1 103 ? -7.867 -0.373 10.875 1 95.25 103 THR A N 1
ATOM 776 C CA . THR A 1 103 ? -6.609 -0.061 11.547 1 95.25 103 THR A CA 1
ATOM 777 C C . THR A 1 103 ? -6.863 0.449 12.961 1 95.25 103 THR A C 1
ATOM 779 O O . THR A 1 103 ? -6.211 0.008 13.906 1 95.25 103 THR A O 1
ATOM 782 N N . ALA A 1 104 ? -7.812 1.326 13.07 1 97.31 104 ALA A N 1
ATOM 783 C CA . ALA A 1 104 ? -8.156 1.877 14.375 1 97.31 104 ALA A CA 1
ATOM 784 C C . ALA A 1 104 ? -8.672 0.787 15.312 1 97.31 104 ALA A C 1
ATOM 786 O O . ALA A 1 104 ? -8.281 0.729 16.484 1 97.31 104 ALA A O 1
ATOM 787 N N . ALA A 1 105 ? -9.5 -0.062 14.797 1 96.69 105 ALA A N 1
ATOM 788 C CA . ALA A 1 105 ? -10.023 -1.17 15.594 1 96.69 105 ALA A CA 1
ATOM 789 C C . ALA A 1 105 ? -8.906 -2.094 16.062 1 96.69 105 ALA A C 1
ATOM 791 O O . ALA A 1 105 ? -8.875 -2.518 17.219 1 96.69 105 ALA A O 1
ATOM 792 N N . LEU A 1 106 ? -8.008 -2.371 15.18 1 96.25 106 LEU A N 1
ATOM 793 C CA . LEU A 1 106 ? -6.879 -3.238 15.508 1 96.25 106 LEU A CA 1
ATOM 794 C C . LEU A 1 106 ? -5.965 -2.574 16.531 1 96.25 106 LEU A C 1
ATOM 796 O O . LEU A 1 106 ? -5.441 -3.24 17.438 1 96.25 106 LEU A O 1
ATOM 800 N N . ALA A 1 107 ? -5.734 -1.304 16.344 1 98 107 ALA A N 1
ATOM 801 C CA . ALA A 1 107 ? -4.93 -0.574 17.328 1 98 107 ALA A CA 1
ATOM 802 C C . ALA A 1 107 ? -5.559 -0.641 18.719 1 98 107 ALA A C 1
ATOM 804 O O . ALA A 1 107 ? -4.855 -0.796 19.719 1 98 107 ALA A O 1
ATOM 805 N N . ALA A 1 108 ? -6.859 -0.514 18.797 1 98.44 108 ALA A N 1
ATOM 806 C CA . ALA A 1 108 ? -7.566 -0.61 20.062 1 98.44 108 ALA A CA 1
ATOM 807 C C . ALA A 1 108 ? -7.406 -1.998 20.672 1 98.44 108 ALA A C 1
ATOM 809 O O . ALA A 1 108 ? -7.254 -2.131 21.891 1 98.44 108 ALA A O 1
ATOM 810 N N . ARG A 1 109 ? -7.379 -2.975 19.844 1 97.44 109 ARG A N 1
ATOM 811 C CA . ARG A 1 109 ? -7.297 -4.359 20.297 1 97.44 109 ARG A CA 1
ATOM 812 C C . ARG A 1 109 ? -5.875 -4.715 20.719 1 97.44 109 ARG A C 1
ATOM 814 O O . ARG A 1 109 ? -5.668 -5.43 21.703 1 97.44 109 ARG A O 1
ATOM 821 N N . ASN A 1 110 ? -4.895 -4.176 20.016 1 97 110 ASN A N 1
ATOM 822 C CA . ASN A 1 110 ? -3.562 -4.766 20.078 1 97 110 ASN A CA 1
ATOM 823 C C . ASN A 1 110 ? -2.58 -3.852 20.812 1 97 110 ASN A C 1
ATOM 825 O O . ASN A 1 110 ? -1.486 -4.281 21.172 1 97 110 ASN A O 1
ATOM 829 N N . HIS A 1 111 ? -2.957 -2.615 20.938 1 97.5 111 HIS A N 1
ATOM 830 C CA . HIS A 1 111 ? -1.934 -1.708 21.438 1 97.5 111 HIS A CA 1
ATOM 831 C C . HIS A 1 111 ? -1.378 -2.189 22.781 1 97.5 111 HIS A C 1
ATOM 833 O O . HIS A 1 111 ? -2.062 -2.9 23.516 1 97.5 111 HIS A O 1
ATOM 839 N N . ARG A 1 112 ? -0.161 -1.846 23 1 97.88 112 ARG A N 1
ATOM 840 C CA . ARG A 1 112 ? 0.514 -2.016 24.281 1 97.88 112 ARG A CA 1
ATOM 841 C C . ARG A 1 112 ? 0.591 -0.695 25.047 1 97.88 112 ARG A C 1
ATOM 843 O O . ARG A 1 112 ? 0.46 0.376 24.453 1 97.88 112 ARG A O 1
ATOM 850 N N . PRO A 1 113 ? 0.746 -0.804 26.281 1 97.5 113 PRO A N 1
ATOM 851 C CA . PRO A 1 113 ? 0.814 0.425 27.062 1 97.5 113 PRO A CA 1
ATOM 852 C C . PRO A 1 113 ? 1.855 1.409 26.547 1 97.5 113 PRO A C 1
ATOM 854 O O . PRO A 1 113 ? 1.635 2.623 26.578 1 97.5 113 PRO A O 1
ATOM 857 N N . GLU A 1 114 ? 2.918 0.936 25.953 1 97.81 114 GLU A N 1
ATOM 858 C CA . GLU A 1 114 ? 4.008 1.784 25.484 1 97.81 114 GLU A CA 1
ATOM 859 C C . GLU A 1 114 ? 3.611 2.531 24.219 1 97.81 114 GLU A C 1
ATOM 861 O O . GLU A 1 114 ? 4.266 3.506 23.828 1 97.81 114 GLU A O 1
ATOM 866 N N . ASP A 1 115 ? 2.557 2.084 23.594 1 97.81 115 ASP A N 1
ATOM 867 C CA . ASP A 1 115 ? 2.107 2.721 22.359 1 97.81 115 ASP A CA 1
ATOM 868 C C . ASP A 1 115 ? 1.246 3.947 22.656 1 97.81 115 ASP A C 1
ATOM 870 O O . ASP A 1 115 ? 1.119 4.84 21.812 1 97.81 115 ASP A O 1
ATOM 874 N N . LEU A 1 116 ? 0.641 4.012 23.812 1 97.94 116 LEU A N 1
ATOM 875 C CA . LEU A 1 116 ? -0.466 4.918 24.094 1 97.94 116 LEU A CA 1
ATOM 876 C C . LEU A 1 116 ? 0.022 6.359 24.188 1 97.94 116 LEU A C 1
ATOM 878 O O . LEU A 1 116 ? -0.629 7.273 23.672 1 97.94 116 LEU A O 1
ATOM 882 N N . PRO A 1 117 ? 1.197 6.629 24.781 1 98.19 117 PRO A N 1
ATOM 883 C CA . PRO A 1 117 ? 1.616 8.023 24.906 1 98.19 117 PRO A CA 1
ATOM 884 C C . PRO A 1 117 ? 1.752 8.719 23.547 1 98.19 117 PRO A C 1
ATOM 886 O O . PRO A 1 117 ? 1.362 9.883 23.406 1 98.19 117 PRO A O 1
ATOM 889 N N . ALA A 1 118 ? 2.238 8.008 22.562 1 97.75 118 ALA A N 1
ATOM 890 C CA . ALA A 1 118 ? 2.402 8.594 21.234 1 97.75 118 ALA A CA 1
ATOM 891 C C . ALA A 1 118 ? 1.05 8.883 20.594 1 97.75 118 ALA A C 1
ATOM 893 O O . ALA A 1 118 ? 0.911 9.836 19.828 1 97.75 118 ALA A O 1
ATOM 894 N N . ILE A 1 119 ? 0.068 8.117 20.938 1 98.44 119 ILE A N 1
ATOM 895 C CA . ILE A 1 119 ? -1.26 8.289 20.359 1 98.44 119 ILE A CA 1
ATOM 896 C C . ILE A 1 119 ? -1.997 9.414 21.094 1 98.44 119 ILE A C 1
ATOM 898 O O . ILE A 1 119 ? -2.473 10.359 20.469 1 98.44 119 ILE A O 1
ATOM 902 N N . VAL A 1 120 ? -2.018 9.352 22.406 1 98 120 VAL A N 1
ATOM 903 C CA . VAL A 1 120 ? -2.811 10.266 23.219 1 98 120 VAL A CA 1
ATOM 904 C C . VAL A 1 120 ? -2.16 11.641 23.25 1 98 120 VAL A C 1
ATOM 906 O O . VAL A 1 120 ? -2.854 12.664 23.266 1 98 120 VAL A O 1
ATOM 909 N N . GLY A 1 121 ? -0.902 11.688 23.109 1 98 121 GLY A N 1
ATOM 910 C CA . GLY A 1 121 ? -0.18 12.945 23.203 1 98 121 GLY A CA 1
ATOM 911 C C . GLY A 1 121 ? 0.106 13.562 21.844 1 98 121 GLY A C 1
ATOM 912 O O . GLY A 1 121 ? 0.707 14.641 21.766 1 98 121 GLY A O 1
ATOM 913 N N . ALA A 1 122 ? -0.354 12.977 20.766 1 97.81 122 ALA A N 1
ATOM 914 C CA . ALA A 1 122 ? 0.059 13.359 19.422 1 97.81 122 ALA A CA 1
ATOM 915 C C . ALA A 1 122 ? -0.356 14.797 19.109 1 97.81 122 ALA A C 1
ATOM 917 O O . ALA A 1 122 ? 0.333 15.5 18.359 1 97.81 122 ALA A O 1
ATOM 918 N N . PHE A 1 123 ? -1.454 15.242 19.734 1 98.12 123 PHE A N 1
ATOM 919 C CA . PHE A 1 123 ? -1.945 16.578 19.391 1 98.12 123 PHE A CA 1
ATOM 920 C C . PHE A 1 123 ? -1.751 17.531 20.562 1 98.12 123 PHE A C 1
ATOM 922 O O . PHE A 1 123 ? -2.445 18.547 20.672 1 98.12 123 PHE A O 1
ATOM 929 N N . ASP A 1 124 ? -0.823 17.094 21.453 1 97.69 124 ASP A N 1
ATOM 930 C CA . ASP A 1 124 ? -0.399 18.078 22.453 1 97.69 124 ASP A CA 1
ATOM 931 C C . ASP A 1 124 ? 0.226 19.297 21.797 1 97.69 124 ASP A C 1
ATOM 933 O O . ASP A 1 124 ? 1.154 19.172 20.984 1 97.69 124 ASP A O 1
ATOM 937 N N . GLY A 1 125 ? -0.314 20.547 22.031 1 97.5 125 GLY A N 1
ATOM 938 C CA . GLY A 1 125 ? 0.161 21.797 21.438 1 97.5 125 GLY A CA 1
ATOM 939 C C . GLY A 1 125 ? -0.675 22.25 20.266 1 97.5 125 GLY A C 1
ATOM 940 O O . GLY A 1 125 ? -0.387 23.281 19.656 1 97.5 125 GLY A O 1
ATOM 941 N N . ALA A 1 126 ? -1.73 21.516 19.969 1 98 126 ALA A N 1
ATOM 942 C CA . ALA A 1 126 ? -2.555 21.844 18.812 1 98 126 ALA A CA 1
ATOM 943 C C . ALA A 1 126 ? -3.203 23.219 18.969 1 98 126 ALA A C 1
ATOM 945 O O . ALA A 1 126 ? -3.266 24 18.016 1 98 126 ALA A O 1
ATOM 946 N N . GLU A 1 127 ? -3.629 23.516 20.188 1 98.06 127 GLU A N 1
ATOM 947 C CA . GLU A 1 127 ? -4.262 24.812 20.438 1 98.06 127 GLU A CA 1
ATOM 948 C C . GLU A 1 127 ? -3.33 25.953 20.078 1 98.06 127 GLU A C 1
ATOM 950 O O . GLU A 1 127 ? -3.725 26.891 19.359 1 98.06 127 GLU A O 1
ATOM 955 N N . ALA A 1 128 ? -2.1 25.844 20.516 1 98.12 128 ALA A N 1
ATOM 956 C CA . ALA A 1 128 ? -1.111 26.891 20.25 1 98.12 128 ALA A CA 1
ATOM 957 C C . ALA A 1 128 ? -0.805 26.969 18.75 1 98.12 128 ALA A C 1
ATOM 959 O O . ALA A 1 128 ? -0.639 28.062 18.203 1 98.12 128 ALA A O 1
ATOM 960 N N . ALA A 1 129 ? -0.672 25.844 18.109 1 97.56 129 ALA A N 1
ATOM 961 C CA . ALA A 1 129 ? -0.384 25.812 16.688 1 97.56 129 ALA A CA 1
ATOM 962 C C . ALA A 1 129 ? -1.512 26.453 15.883 1 97.56 129 ALA A C 1
ATOM 964 O O . ALA A 1 129 ? -1.26 27.219 14.945 1 97.56 129 ALA A O 1
ATOM 965 N N . ILE A 1 130 ? -2.736 26.156 16.234 1 96.88 130 ILE A N 1
ATOM 966 C CA . ILE A 1 130 ? -3.898 26.719 15.547 1 96.88 130 ILE A CA 1
ATOM 967 C C . ILE A 1 130 ? -3.932 28.234 15.75 1 96.88 130 ILE A C 1
ATOM 969 O O . ILE A 1 130 ? -4.129 28.984 14.797 1 96.88 130 ILE A O 1
ATOM 973 N N . GLU A 1 131 ? -3.697 28.625 16.969 1 96.62 131 GLU A N 1
ATOM 974 C CA . GLU A 1 131 ? -3.709 30.047 17.297 1 96.62 131 GLU A CA 1
ATOM 975 C C . GLU A 1 131 ? -2.652 30.797 16.5 1 96.62 131 GLU A C 1
ATOM 977 O O . GLU A 1 131 ? -2.898 31.922 16.047 1 96.62 131 GLU A O 1
ATOM 982 N N . SER A 1 132 ? -1.529 30.203 16.312 1 96.81 132 SER A N 1
ATOM 983 C CA . SER A 1 132 ? -0.43 30.875 15.625 1 96.81 132 SER A CA 1
ATOM 984 C C . SER A 1 132 ? -0.458 30.594 14.125 1 96.81 132 SER A C 1
ATOM 986 O O . SER A 1 132 ? 0.384 31.094 13.375 1 96.81 132 SER A O 1
ATOM 988 N N . GLY A 1 133 ? -1.339 29.812 13.711 1 94.88 133 GLY A N 1
ATOM 989 C CA . GLY A 1 133 ? -1.408 29.453 12.305 1 94.88 133 GLY A CA 1
ATOM 990 C C . GLY A 1 133 ? -0.218 28.641 11.844 1 94.88 133 GLY A C 1
ATOM 991 O O . GLY A 1 133 ? 0.25 28.812 10.711 1 94.88 133 GLY A O 1
ATOM 992 N N . ASP A 1 134 ? 0.301 27.859 12.734 1 95.5 134 ASP A N 1
ATOM 993 C CA . ASP A 1 134 ? 1.453 27.016 12.422 1 95.5 134 ASP A CA 1
ATOM 994 C C . ASP A 1 134 ? 1.016 25.688 11.797 1 95.5 134 ASP A C 1
ATOM 996 O O . ASP A 1 134 ? 0.993 24.656 12.469 1 95.5 134 ASP A O 1
ATOM 1000 N N . PHE A 1 135 ? 0.786 25.703 10.547 1 93.31 135 PHE A N 1
ATOM 1001 C CA . PHE A 1 135 ? 0.256 24.547 9.836 1 93.31 135 PHE A CA 1
ATOM 1002 C C . PHE A 1 135 ? 1.313 23.453 9.719 1 93.31 135 PHE A C 1
ATOM 1004 O O . PHE A 1 135 ? 0.983 22.266 9.625 1 93.31 135 PHE A O 1
ATOM 1011 N N . ARG A 1 136 ? 2.529 23.844 9.703 1 93.44 136 ARG A N 1
ATOM 1012 C CA . ARG A 1 136 ? 3.59 22.844 9.711 1 93.44 136 ARG A CA 1
ATOM 1013 C C . ARG A 1 136 ? 3.523 21.984 10.977 1 93.44 136 ARG A C 1
ATOM 1015 O O . ARG A 1 136 ? 3.654 20.766 10.914 1 93.44 136 ARG A O 1
ATOM 1022 N N . ALA A 1 137 ? 3.342 22.672 12.039 1 95.25 137 ALA A N 1
ATOM 1023 C CA . ALA A 1 137 ? 3.199 21.953 13.305 1 95.25 137 ALA A CA 1
ATOM 1024 C C . ALA A 1 137 ? 1.953 21.078 13.289 1 95.25 137 ALA A C 1
ATOM 1026 O O . ALA A 1 137 ? 1.988 19.938 13.766 1 95.25 137 ALA A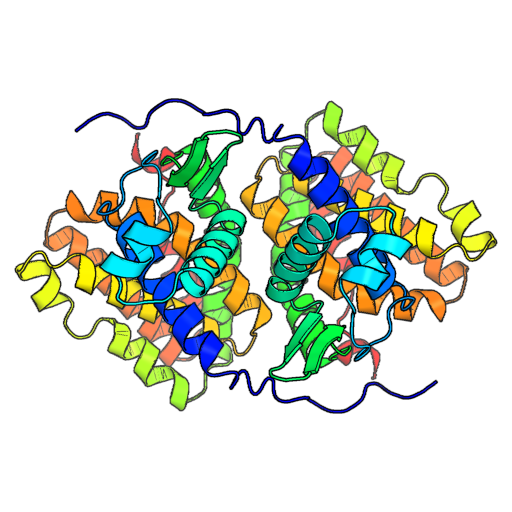 O 1
ATOM 1027 N N . MET A 1 138 ? 0.844 21.578 12.781 1 95.19 138 MET A N 1
ATOM 1028 C CA . MET A 1 138 ? -0.39 20.797 12.695 1 95.19 138 MET A CA 1
ATOM 1029 C C . MET A 1 138 ? -0.192 19.547 11.844 1 95.19 138 MET A C 1
ATOM 1031 O O . MET A 1 138 ? -0.63 18.469 12.219 1 95.19 138 MET A O 1
ATOM 1035 N N . LEU A 1 139 ? 0.447 19.719 10.773 1 93.56 139 LEU A N 1
ATOM 1036 C CA . LEU A 1 139 ? 0.732 18.594 9.883 1 93.56 139 LEU A CA 1
ATOM 1037 C C . LEU A 1 139 ? 1.607 17.562 10.578 1 93.56 139 LEU A C 1
ATOM 1039 O O . LEU A 1 139 ? 1.363 16.359 10.469 1 93.56 139 LEU A O 1
ATOM 1043 N N . ALA A 1 140 ? 2.631 18.016 11.258 1 93.5 140 ALA A N 1
ATOM 1044 C CA . ALA A 1 140 ? 3.516 17.125 11.984 1 93.5 140 ALA A CA 1
ATOM 1045 C C . ALA A 1 140 ? 2.744 16.312 13.031 1 93.5 140 ALA A C 1
ATOM 1047 O O . ALA A 1 140 ? 2.959 15.117 13.188 1 93.5 140 ALA A O 1
ATOM 1048 N N . MET A 1 141 ? 1.871 16.969 13.727 1 96 141 MET A N 1
ATOM 1049 C CA . MET A 1 141 ? 1.056 16.312 14.742 1 96 141 MET A CA 1
ATOM 1050 C C . MET A 1 141 ? 0.137 15.273 14.109 1 96 141 MET A C 1
ATOM 1052 O O . MET A 1 141 ? 0.011 14.156 14.617 1 96 141 MET A O 1
ATOM 1056 N N . ASP A 1 142 ? -0.491 15.609 13.031 1 94.75 142 ASP A N 1
ATOM 1057 C CA . ASP A 1 142 ? -1.376 14.695 12.32 1 94.75 142 ASP A CA 1
ATOM 1058 C C . ASP A 1 142 ? -0.619 13.453 11.852 1 94.75 142 ASP A C 1
ATOM 1060 O O . ASP A 1 142 ? -1.093 12.328 12.023 1 94.75 142 ASP A O 1
ATOM 1064 N N . HIS A 1 143 ? 0.518 13.648 11.25 1 92.44 143 HIS A N 1
ATOM 1065 C CA . HIS A 1 143 ? 1.351 12.539 10.789 1 92.44 143 HIS A CA 1
ATOM 1066 C C . HIS A 1 143 ? 1.776 11.648 11.945 1 92.44 143 HIS A C 1
ATOM 1068 O O . HIS A 1 143 ? 1.737 10.422 11.836 1 92.44 143 HIS A O 1
ATOM 1074 N N . ALA A 1 144 ? 2.197 12.273 12.977 1 94.31 144 ALA A N 1
ATOM 1075 C CA . ALA A 1 144 ? 2.619 11.516 14.148 1 94.31 144 ALA A CA 1
ATOM 1076 C C . ALA A 1 144 ? 1.472 10.672 14.703 1 94.31 144 ALA A C 1
ATOM 1078 O O . ALA A 1 144 ? 1.669 9.516 15.094 1 94.31 144 ALA A O 1
ATOM 1079 N N . PHE A 1 145 ? 0.301 11.266 14.727 1 96.94 145 PHE A N 1
ATOM 1080 C CA . PHE A 1 145 ? -0.879 10.586 15.25 1 96.94 145 PHE A CA 1
ATOM 1081 C C . PHE A 1 145 ? -1.186 9.336 14.438 1 96.94 145 PHE A C 1
ATOM 1083 O O . PHE A 1 145 ? -1.28 8.234 14.984 1 96.94 145 PHE A O 1
ATOM 1090 N N . HIS A 1 146 ? -1.307 9.477 13.18 1 94.94 146 HIS A N 1
ATOM 1091 C CA . HIS A 1 146 ? -1.707 8.367 12.32 1 94.94 146 HIS A CA 1
ATOM 1092 C C . HIS A 1 146 ? -0.631 7.289 12.273 1 94.94 146 HIS A C 1
ATOM 1094 O O . HIS A 1 146 ? -0.944 6.098 12.219 1 94.94 146 HIS A O 1
ATOM 1100 N N . ARG A 1 147 ? 0.593 7.734 12.305 1 93.56 147 ARG A N 1
ATOM 1101 C CA . ARG A 1 147 ? 1.686 6.77 12.391 1 93.56 147 ARG A CA 1
ATOM 1102 C C . ARG A 1 147 ? 1.604 5.969 13.688 1 93.56 147 ARG A C 1
ATOM 1104 O O . ARG A 1 147 ? 1.735 4.742 13.672 1 93.56 147 ARG A O 1
ATOM 1111 N N . ALA A 1 148 ? 1.395 6.664 14.766 1 97.12 148 ALA A N 1
ATOM 1112 C CA . ALA A 1 148 ? 1.305 6 16.062 1 97.12 148 ALA A CA 1
ATOM 1113 C C . ALA A 1 148 ? 0.151 5 16.078 1 97.12 148 ALA A C 1
ATOM 1115 O O . ALA A 1 148 ? 0.299 3.885 16.594 1 97.12 148 ALA A O 1
ATOM 1116 N N . VAL A 1 149 ? -0.974 5.41 15.547 1 97.81 149 VAL A N 1
ATOM 1117 C CA . VAL A 1 149 ? -2.135 4.527 15.492 1 97.81 149 VAL A CA 1
ATOM 1118 C C . VAL A 1 149 ? -1.811 3.299 14.641 1 97.81 149 VAL A C 1
ATOM 1120 O O . VAL A 1 149 ? -2.1 2.168 15.039 1 97.81 149 VAL A O 1
ATOM 1123 N N . ALA A 1 150 ? -1.218 3.504 13.539 1 95.75 150 ALA A N 1
ATOM 1124 C CA . ALA A 1 150 ? -0.873 2.408 12.633 1 95.75 150 ALA A CA 1
ATOM 1125 C C . ALA A 1 150 ? 0.094 1.433 13.297 1 95.75 150 ALA A C 1
ATOM 1127 O O . ALA A 1 150 ? -0.095 0.216 13.227 1 95.75 150 ALA A O 1
ATOM 1128 N N . PHE A 1 151 ? 1.062 1.966 13.977 1 95.38 151 PHE A N 1
ATOM 1129 C CA . PHE A 1 151 ? 2.068 1.115 14.602 1 95.38 151 PHE A CA 1
ATOM 1130 C C . PHE A 1 151 ? 1.476 0.355 15.781 1 95.38 151 PHE A C 1
ATOM 1132 O O . PHE A 1 151 ? 1.914 -0.753 16.094 1 95.38 151 PHE A O 1
ATOM 1139 N N . ALA A 1 152 ? 0.487 0.876 16.359 1 97.56 152 ALA A N 1
ATOM 1140 C CA . ALA A 1 152 ? -0.148 0.25 17.516 1 97.56 152 ALA A CA 1
ATOM 1141 C C . ALA A 1 152 ? -0.937 -0.99 17.109 1 97.56 152 ALA A C 1
ATOM 1143 O O . ALA A 1 152 ? -1.345 -1.784 17.953 1 97.56 152 ALA A O 1
ATOM 1144 N N . THR A 1 153 ? -1.129 -1.171 15.82 1 96.25 153 THR A N 1
ATOM 1145 C CA . THR A 1 153 ? -1.761 -2.395 15.344 1 96.25 153 THR A CA 1
ATOM 1146 C C . THR A 1 153 ? -0.814 -3.582 15.477 1 96.25 153 THR A C 1
ATOM 1148 O O . THR A 1 153 ? -1.245 -4.734 15.414 1 96.25 153 THR A O 1
ATOM 1151 N N . HIS A 1 154 ? 0.449 -3.268 15.508 1 95 154 HIS A N 1
ATOM 1152 C CA . HIS A 1 154 ? 1.521 -4.258 15.531 1 95 154 HIS A CA 1
ATOM 1153 C C . HIS A 1 154 ? 1.468 -5.16 14.305 1 95 154 HIS A C 1
ATOM 1155 O O . HIS A 1 154 ? 1.731 -6.359 14.398 1 95 154 HIS A O 1
ATOM 1161 N N . ASN A 1 155 ? 1.014 -4.637 13.25 1 92.62 155 ASN A N 1
ATOM 1162 C CA . ASN A 1 155 ? 1.078 -5.18 11.898 1 92.62 155 ASN A CA 1
ATOM 1163 C C . ASN A 1 155 ? 1.852 -4.254 10.961 1 92.62 155 ASN A C 1
ATOM 1165 O O . ASN A 1 155 ? 1.27 -3.363 10.344 1 92.62 155 ASN A O 1
ATOM 1169 N N . PRO A 1 156 ? 3.09 -4.508 10.844 1 88.31 156 PRO A N 1
ATOM 1170 C CA . PRO A 1 156 ? 3.939 -3.596 10.078 1 88.31 156 PRO A CA 1
ATOM 1171 C C . PRO A 1 156 ? 3.5 -3.467 8.625 1 88.31 156 PRO A C 1
ATOM 1173 O O . PRO A 1 156 ? 3.682 -2.41 8.008 1 88.31 156 PRO A O 1
ATOM 1176 N N . THR A 1 157 ? 2.938 -4.48 8.086 1 85.5 157 THR A N 1
ATOM 1177 C CA . THR A 1 157 ? 2.439 -4.41 6.719 1 85.5 157 THR A CA 1
ATOM 1178 C C . THR A 1 157 ? 1.288 -3.414 6.613 1 85.5 157 THR A C 1
ATOM 1180 O O . THR A 1 157 ? 1.283 -2.555 5.73 1 85.5 157 THR A O 1
ATOM 1183 N N . LEU A 1 158 ? 0.391 -3.521 7.508 1 89.25 158 LEU A N 1
ATOM 1184 C CA . LEU A 1 158 ? -0.74 -2.602 7.535 1 89.25 158 LEU A CA 1
ATOM 1185 C C . LEU A 1 158 ? -0.268 -1.166 7.742 1 89.25 158 LEU A C 1
ATOM 1187 O O . LEU A 1 158 ? -0.729 -0.25 7.059 1 89.25 158 LEU A O 1
ATOM 1191 N N . ALA A 1 159 ? 0.668 -1.007 8.633 1 90.06 159 ALA A N 1
ATOM 1192 C CA . ALA A 1 159 ? 1.187 0.322 8.945 1 90.06 159 ALA A CA 1
ATOM 1193 C C . ALA A 1 159 ? 1.807 0.974 7.715 1 90.06 159 ALA A C 1
ATOM 1195 O O . ALA A 1 159 ? 1.564 2.152 7.438 1 90.06 159 ALA A O 1
ATOM 1196 N N . ARG A 1 160 ? 2.506 0.235 6.949 1 83.25 160 ARG A N 1
ATOM 1197 C CA . ARG A 1 160 ? 3.148 0.755 5.746 1 83.25 160 ARG A CA 1
ATOM 1198 C C . ARG A 1 160 ? 2.113 1.266 4.75 1 83.25 160 ARG A C 1
ATOM 1200 O O . ARG A 1 160 ? 2.285 2.334 4.16 1 83.25 160 ARG A O 1
ATOM 1207 N N . PHE A 1 161 ? 1.077 0.586 4.605 1 83.69 161 PHE A N 1
ATOM 1208 C CA . PHE A 1 161 ? 0.054 0.949 3.631 1 83.69 161 PHE A CA 1
ATOM 1209 C C . PHE A 1 161 ? -0.742 2.158 4.105 1 83.69 161 PHE A C 1
ATOM 1211 O O . PHE A 1 161 ? -0.988 3.088 3.336 1 83.69 161 PHE A O 1
ATOM 1218 N N . VAL A 1 162 ? -1.089 2.197 5.344 1 88.56 162 VAL A N 1
ATOM 1219 C CA . VAL A 1 162 ? -1.924 3.268 5.879 1 88.56 162 VAL A CA 1
ATOM 1220 C C . VAL A 1 162 ? -1.145 4.582 5.883 1 88.56 162 VAL A C 1
ATOM 1222 O O . VAL A 1 162 ? -1.692 5.637 5.559 1 88.56 162 VAL A O 1
ATOM 1225 N N . ILE A 1 163 ? 0.104 4.496 6.188 1 84.88 163 ILE A N 1
ATOM 1226 C CA . ILE A 1 163 ? 0.936 5.695 6.246 1 84.88 163 ILE A CA 1
ATOM 1227 C C . ILE A 1 163 ? 1.103 6.273 4.844 1 84.88 163 ILE A C 1
ATOM 1229 O O . ILE A 1 163 ? 1.014 7.488 4.652 1 84.88 163 ILE A O 1
ATOM 1233 N N . ALA A 1 164 ? 1.257 5.438 3.887 1 80 164 ALA A N 1
ATOM 1234 C CA . ALA A 1 164 ? 1.38 5.898 2.506 1 80 164 ALA A CA 1
ATOM 1235 C C . ALA A 1 164 ? 0.086 6.555 2.031 1 80 164 ALA A C 1
ATOM 1237 O O . ALA A 1 164 ? 0.117 7.578 1.344 1 80 164 ALA A O 1
ATOM 1238 N N . LEU A 1 165 ? -1.021 6.02 2.363 1 83.94 165 LEU A N 1
ATOM 1239 C CA . LEU A 1 165 ? -2.326 6.566 2.004 1 83.94 165 LEU A CA 1
ATOM 1240 C C . LEU A 1 165 ? -2.539 7.93 2.65 1 83.94 165 LEU A C 1
ATOM 1242 O O . LEU A 1 165 ? -3.107 8.828 2.031 1 83.94 165 LEU A O 1
ATOM 1246 N N . GLN A 1 166 ? -2.066 8.008 3.854 1 85.62 166 GLN A N 1
ATOM 1247 C CA . GLN A 1 166 ? -2.219 9.25 4.598 1 85.62 166 GLN A CA 1
ATOM 1248 C C . GLN A 1 166 ? -1.452 10.391 3.93 1 85.62 166 GLN A C 1
ATOM 1250 O O . GLN A 1 166 ? -1.916 11.531 3.912 1 85.62 166 GLN A O 1
ATOM 1255 N N . ASN A 1 167 ? -0.309 10.094 3.42 1 83 167 ASN A N 1
ATOM 1256 C CA . ASN A 1 167 ? 0.493 11.117 2.758 1 83 167 ASN A CA 1
ATOM 1257 C C . ASN A 1 167 ? -0.249 11.734 1.575 1 83 167 ASN A C 1
ATOM 1259 O O . ASN A 1 167 ? -0.214 12.945 1.38 1 83 167 ASN A O 1
ATOM 1263 N N . THR A 1 168 ? -0.962 10.977 0.858 1 78.56 168 THR A N 1
ATOM 1264 C CA . THR A 1 168 ? -1.745 11.453 -0.276 1 78.56 168 THR A CA 1
ATOM 1265 C C . THR A 1 168 ? -2.932 12.289 0.197 1 78.56 168 THR A C 1
ATOM 1267 O O . THR A 1 168 ? -3.195 13.367 -0.341 1 78.56 168 THR A O 1
ATOM 1270 N N . ALA A 1 169 ? -3.537 11.867 1.219 1 82.56 169 ALA A N 1
ATOM 1271 C CA . ALA A 1 169 ? -4.754 12.516 1.702 1 82.56 169 ALA A CA 1
ATOM 1272 C C . ALA A 1 169 ? -4.43 13.82 2.418 1 82.56 169 ALA A C 1
ATOM 1274 O O . ALA A 1 169 ? -5.234 14.758 2.404 1 82.56 169 ALA A O 1
ATOM 1275 N N . THR A 1 170 ? -3.275 13.859 3 1 87.06 170 THR A N 1
ATOM 1276 C CA . THR A 1 170 ? -2.941 15.023 3.818 1 87.06 170 THR A CA 1
ATOM 1277 C C . THR A 1 170 ? -2.699 16.25 2.945 1 87.06 170 THR A C 1
ATOM 1279 O O . THR A 1 170 ? -2.824 17.391 3.412 1 87.06 170 THR A O 1
ATOM 1282 N N . ARG A 1 171 ? -2.354 16.031 1.712 1 82.75 171 ARG A N 1
ATOM 1283 C CA . ARG A 1 171 ? -2.248 17.172 0.801 1 82.75 171 ARG A CA 1
ATOM 1284 C C . ARG A 1 171 ? -3.562 17.938 0.735 1 82.75 171 ARG A C 1
ATOM 1286 O O . ARG A 1 171 ? -3.568 19.172 0.779 1 82.75 171 ARG A O 1
ATOM 1293 N N . TYR A 1 172 ? -4.594 17.266 0.612 1 83.25 172 TYR A N 1
ATOM 1294 C CA . TYR A 1 172 ? -5.914 17.875 0.566 1 83.25 172 TYR A CA 1
ATOM 1295 C C . TYR A 1 172 ? -6.332 18.375 1.945 1 83.25 172 TYR A C 1
ATOM 1297 O O . TYR A 1 172 ? -6.969 19.422 2.068 1 83.25 172 TYR A O 1
ATOM 1305 N N . TRP A 1 173 ? -5.988 17.656 2.902 1 86.06 173 TRP A N 1
ATOM 1306 C CA . TRP A 1 173 ? -6.332 18 4.277 1 86.06 173 TRP A CA 1
ATOM 1307 C C . TRP A 1 173 ? -5.73 19.359 4.664 1 86.06 173 TRP A C 1
ATOM 1309 O O . TRP A 1 173 ? -6.426 20.219 5.203 1 86.06 173 TRP A O 1
ATOM 1319 N N . ILE A 1 174 ? -4.516 19.547 4.367 1 85.56 174 ILE A N 1
ATOM 1320 C CA . ILE A 1 174 ? -3.842 20.781 4.746 1 85.56 174 ILE A CA 1
ATOM 1321 C C . ILE A 1 174 ? -4.41 21.953 3.936 1 85.56 174 ILE A C 1
ATOM 1323 O O . ILE A 1 174 ? -4.547 23.062 4.449 1 85.56 174 ILE A O 1
ATOM 1327 N N . TRP A 1 175 ? -4.648 21.672 2.744 1 82.88 175 TRP A N 1
ATOM 1328 C CA . TRP A 1 175 ? -5.273 22.672 1.885 1 82.88 175 TRP A CA 1
ATOM 1329 C C . TRP A 1 175 ? -6.605 23.125 2.465 1 82.88 175 TRP A C 1
ATOM 1331 O O . TRP A 1 175 ? -6.902 24.328 2.48 1 82.88 175 TRP A O 1
ATOM 1341 N N . GLN A 1 176 ? -7.344 22.281 2.957 1 84.38 176 GLN A N 1
ATOM 1342 C CA . GLN A 1 176 ? -8.617 22.594 3.588 1 84.38 176 GLN A CA 1
ATOM 1343 C C . GLN A 1 176 ? -8.406 23.312 4.922 1 84.38 176 GLN A C 1
ATOM 1345 O O . GLN A 1 176 ? -9.102 24.281 5.227 1 84.38 176 GLN A O 1
ATOM 1350 N N . MET A 1 177 ? -7.484 22.828 5.645 1 88.5 177 MET A N 1
ATOM 1351 C CA . MET A 1 177 ? -7.219 23.359 6.977 1 88.5 177 MET A CA 1
ATOM 1352 C C . MET A 1 177 ? -6.844 24.844 6.91 1 88.5 177 MET A C 1
ATOM 1354 O O . MET A 1 177 ? -7.273 25.641 7.75 1 88.5 177 MET A O 1
ATOM 1358 N N . GLU A 1 178 ? -6.121 25.141 5.957 1 88.5 178 GLU A N 1
ATOM 1359 C CA . GLU A 1 178 ? -5.668 26.516 5.797 1 88.5 178 GLU A CA 1
ATOM 1360 C C . GLU A 1 178 ? -6.836 27.453 5.539 1 88.5 178 GLU A C 1
ATOM 1362 O O . GLU A 1 178 ? -6.742 28.656 5.801 1 88.5 178 GLU A O 1
ATOM 1367 N N . LYS A 1 179 ? -7.914 26.938 5.066 1 90.19 179 LYS A N 1
ATOM 1368 C CA . LYS A 1 179 ? -9.07 27.766 4.715 1 90.19 179 LYS A CA 1
ATOM 1369 C C . LYS A 1 179 ? -10.117 27.734 5.82 1 90.19 179 LYS A C 1
ATOM 1371 O O . LYS A 1 179 ? -11.102 28.484 5.77 1 90.19 179 LYS A O 1
ATOM 1376 N N . GLN A 1 180 ? -9.953 26.969 6.738 1 92.69 180 GLN A N 1
ATOM 1377 C CA . GLN A 1 180 ? -10.914 26.781 7.816 1 92.69 180 GLN A CA 1
ATOM 1378 C C . GLN A 1 180 ? -10.695 27.781 8.938 1 92.69 180 GLN A C 1
ATOM 1380 O O . GLN A 1 180 ? -9.586 28.312 9.102 1 92.69 180 GLN A O 1
ATOM 1385 N N . SER A 1 181 ? -11.781 27.969 9.688 1 95.31 181 SER A N 1
ATOM 1386 C CA . SER A 1 181 ? -11.656 28.781 10.898 1 95.31 181 SER A CA 1
ATOM 1387 C C . SER A 1 181 ? -10.922 28.016 11.992 1 95.31 181 SER A C 1
ATOM 1389 O O . SER A 1 181 ? -10.844 26.781 11.953 1 95.31 181 SER A O 1
ATOM 1391 N N . PRO A 1 182 ? -10.336 28.719 12.93 1 95.88 182 PRO A N 1
ATOM 1392 C CA . PRO A 1 182 ? -9.695 28.031 14.055 1 95.88 182 PRO A CA 1
ATOM 1393 C C . PRO A 1 182 ? -10.641 27.062 14.773 1 95.88 182 PRO A C 1
ATOM 1395 O O . PRO A 1 182 ? -10.211 26 15.219 1 95.88 182 PRO A O 1
ATOM 1398 N N . ALA A 1 183 ? -11.891 27.469 14.812 1 95.88 183 ALA A N 1
ATOM 1399 C CA . ALA A 1 183 ? -12.875 26.594 15.453 1 95.88 183 ALA A CA 1
ATOM 1400 C C . ALA A 1 183 ? -13.031 25.297 14.672 1 95.88 183 ALA A C 1
ATOM 1402 O O . ALA A 1 183 ? -13.148 24.219 15.266 1 95.88 183 ALA A O 1
ATOM 1403 N N . ASP A 1 184 ? -13.031 25.406 13.391 1 94.5 184 ASP A N 1
ATOM 1404 C CA . ASP A 1 184 ? -13.133 24.219 12.539 1 94.5 184 ASP A CA 1
ATOM 1405 C C . ASP A 1 184 ? -11.867 23.375 12.641 1 94.5 184 ASP A C 1
ATOM 1407 O O . ASP A 1 184 ? -11.945 22.141 12.625 1 94.5 184 ASP A O 1
ATOM 1411 N N . GLN A 1 185 ? -10.75 24.016 12.68 1 95.94 185 GLN A N 1
ATOM 1412 C CA . GLN A 1 185 ? -9.484 23.312 12.859 1 95.94 185 GLN A CA 1
ATOM 1413 C C . GLN A 1 185 ? -9.477 22.531 14.172 1 95.94 185 GLN A C 1
ATOM 1415 O O . GLN A 1 185 ? -9.039 21.375 14.211 1 95.94 185 GLN A O 1
ATOM 1420 N N . MET A 1 186 ? -10.039 23.188 15.211 1 97 186 MET A N 1
ATOM 1421 C CA . MET A 1 186 ? -10.07 22.531 16.516 1 97 186 MET A CA 1
ATOM 1422 C C . MET A 1 186 ? -11.008 21.328 16.516 1 97 186 MET A C 1
ATOM 1424 O O . MET A 1 186 ? -10.75 20.328 17.172 1 97 186 MET A O 1
ATOM 1428 N N . ARG A 1 187 ? -12.055 21.391 15.758 1 95.88 187 ARG A N 1
ATOM 1429 C CA . ARG A 1 187 ? -12.953 20.25 15.633 1 95.88 187 ARG A CA 1
ATOM 1430 C C . ARG A 1 187 ? -12.219 19.031 15.102 1 95.88 187 ARG A C 1
ATOM 1432 O O . ARG A 1 187 ? -12.469 17.906 15.539 1 95.88 187 ARG A O 1
ATOM 1439 N N . ASP A 1 188 ? -11.398 19.234 14.164 1 95.06 188 ASP A N 1
ATOM 1440 C CA . ASP A 1 188 ? -10.578 18.141 13.633 1 95.06 188 ASP A CA 1
ATOM 1441 C C . ASP A 1 188 ? -9.695 17.547 14.719 1 95.06 188 ASP A C 1
ATOM 1443 O O . ASP A 1 188 ? -9.555 16.312 14.805 1 95.06 188 ASP A O 1
ATOM 1447 N N . VAL A 1 189 ? -9.109 18.375 15.547 1 97.38 189 VAL A N 1
ATOM 1448 C CA . VAL A 1 189 ? -8.266 17.938 16.656 1 97.38 189 VAL A CA 1
ATOM 1449 C C . VAL A 1 189 ? -9.102 17.125 17.641 1 97.38 189 VAL A C 1
ATOM 1451 O O . VAL A 1 189 ? -8.664 16.062 18.109 1 97.38 189 VAL A O 1
ATOM 1454 N N . VAL A 1 190 ? -10.266 17.578 17.906 1 97.94 190 VAL A N 1
ATOM 1455 C CA . VAL A 1 190 ? -11.148 16.906 18.859 1 97.94 190 VAL A CA 1
ATOM 1456 C C . VAL A 1 190 ? -11.516 15.516 18.359 1 97.94 190 VAL A C 1
ATOM 1458 O O . VAL A 1 190 ? -11.578 14.562 19.125 1 97.94 190 VAL A O 1
ATOM 1461 N N . LEU A 1 191 ? -11.742 15.414 17.078 1 97.12 191 LEU A N 1
ATOM 1462 C CA . LEU A 1 191 ? -12.047 14.117 16.469 1 97.12 191 LEU A CA 1
ATOM 1463 C C . LEU A 1 191 ? -10.867 13.156 16.625 1 97.12 191 LEU A C 1
ATOM 1465 O O . LEU A 1 191 ? -11.062 11.977 16.906 1 97.12 191 LEU A O 1
ATOM 1469 N N . HIS A 1 192 ? -9.664 13.648 16.406 1 97.75 192 HIS A N 1
ATOM 1470 C CA . HIS A 1 192 ? -8.484 12.812 16.609 1 97.75 192 HIS A CA 1
ATOM 1471 C C . HIS A 1 192 ? -8.352 12.383 18.062 1 97.75 192 HIS A C 1
ATOM 1473 O O . HIS A 1 192 ? -8.047 11.219 18.344 1 97.75 192 HIS A O 1
ATOM 1479 N N . ARG A 1 193 ? -8.602 13.289 18.969 1 98.38 193 ARG A N 1
ATOM 1480 C CA . ARG A 1 193 ? -8.508 12.969 20.391 1 98.38 193 ARG A CA 1
ATOM 1481 C C . ARG A 1 193 ? -9.578 11.953 20.797 1 98.38 193 ARG A C 1
ATOM 1483 O O . ARG A 1 193 ? -9.328 11.094 21.641 1 98.38 193 ARG A O 1
ATOM 1490 N N . ALA A 1 194 ? -10.75 12.055 20.188 1 98.25 194 ALA A N 1
ATOM 1491 C CA . ALA A 1 194 ? -11.805 11.078 20.438 1 98.25 194 ALA A CA 1
ATOM 1492 C C . ALA A 1 194 ? -11.375 9.68 19.984 1 98.25 194 ALA A C 1
ATOM 1494 O O . ALA A 1 194 ? -11.648 8.688 20.672 1 98.25 194 ALA A O 1
ATOM 1495 N N . LEU A 1 195 ? -10.75 9.609 18.891 1 98.44 195 LEU A N 1
ATOM 1496 C CA . LEU A 1 195 ? -10.219 8.336 18.406 1 98.44 195 LEU A CA 1
ATOM 1497 C C . LEU A 1 195 ? -9.148 7.801 19.359 1 98.44 195 LEU A C 1
ATOM 1499 O O . LEU A 1 195 ? -9.148 6.613 19.688 1 98.44 195 LEU A O 1
ATOM 1503 N N . ALA A 1 196 ? -8.281 8.672 19.781 1 98.69 196 ALA A N 1
ATOM 1504 C CA . ALA A 1 196 ? -7.246 8.281 20.734 1 98.69 196 ALA A CA 1
ATOM 1505 C C . ALA A 1 196 ? -7.863 7.691 22 1 98.69 196 ALA A C 1
ATOM 1507 O O . ALA A 1 196 ? -7.395 6.668 22.516 1 98.69 196 ALA A O 1
ATOM 1508 N N . GLU A 1 197 ? -8.875 8.281 22.438 1 98.38 197 GLU A N 1
ATOM 1509 C CA . GLU A 1 197 ? -9.547 7.824 23.656 1 98.38 197 GLU A CA 1
ATOM 1510 C C . GLU A 1 197 ? -10.18 6.449 23.453 1 98.38 197 GLU A C 1
ATOM 1512 O O . GLU A 1 197 ? -10.102 5.59 24.344 1 98.38 197 GLU A O 1
ATOM 1517 N N . ALA A 1 198 ? -10.797 6.293 22.312 1 98.5 198 ALA A N 1
ATOM 1518 C CA . ALA A 1 198 ? -11.414 5 22.016 1 98.5 198 ALA A CA 1
ATOM 1519 C C . ALA A 1 198 ? -10.359 3.895 21.969 1 98.5 198 ALA A C 1
ATOM 1521 O O . ALA A 1 198 ? -10.602 2.781 22.438 1 98.5 198 ALA A O 1
ATOM 1522 N N . ILE A 1 199 ? -9.211 4.176 21.406 1 98.62 199 ILE A N 1
ATOM 1523 C CA . ILE A 1 199 ? -8.117 3.211 21.344 1 98.62 199 ILE A CA 1
ATOM 1524 C C . ILE A 1 199 ? -7.602 2.92 22.75 1 98.62 199 ILE A C 1
ATOM 1526 O O . ILE A 1 199 ? -7.414 1.759 23.125 1 98.62 199 ILE A O 1
ATOM 1530 N N . ALA A 1 200 ? -7.453 3.943 23.531 1 98.38 200 ALA A N 1
ATOM 1531 C CA . ALA A 1 200 ? -6.941 3.799 24.891 1 98.38 200 ALA A CA 1
ATOM 1532 C C . ALA A 1 200 ? -7.879 2.939 25.734 1 98.38 200 ALA A C 1
ATOM 1534 O O . ALA A 1 200 ? -7.422 2.184 26.594 1 98.38 200 ALA A O 1
ATOM 1535 N N . ARG A 1 201 ? -9.133 3.02 25.438 1 98.12 201 ARG A N 1
ATOM 1536 C CA . ARG A 1 201 ? -10.148 2.285 26.188 1 98.12 201 ARG A CA 1
ATOM 1537 C C . ARG A 1 201 ? -10.289 0.859 25.672 1 98.12 201 ARG A C 1
ATOM 1539 O O . ARG A 1 201 ? -11.156 0.108 26.125 1 98.12 201 ARG A O 1
ATOM 1546 N N . ARG A 1 202 ? -9.562 0.512 24.672 1 98.25 202 ARG A N 1
ATOM 1547 C CA . ARG A 1 202 ? -9.586 -0.813 24.062 1 98.25 202 ARG A CA 1
ATOM 1548 C C . ARG A 1 202 ? -10.992 -1.163 23.578 1 98.25 202 ARG A C 1
ATOM 1550 O O . ARG A 1 202 ? -11.5 -2.246 23.859 1 98.25 202 ARG A O 1
ATOM 1557 N N . ASP A 1 203 ? -11.586 -0.219 22.922 1 98.19 203 ASP A N 1
ATOM 1558 C CA . ASP A 1 203 ? -12.906 -0.379 22.328 1 98.19 203 ASP A CA 1
ATOM 1559 C C . ASP A 1 203 ? -12.836 -0.333 20.812 1 98.19 203 ASP A C 1
ATOM 1561 O O . ASP A 1 203 ? -13.039 0.723 20.203 1 98.19 203 ASP A O 1
ATOM 1565 N N . PRO A 1 204 ? -12.672 -1.508 20.203 1 97.75 204 PRO A N 1
ATOM 1566 C CA . PRO A 1 204 ? -12.484 -1.546 18.75 1 97.75 204 PRO A CA 1
ATOM 1567 C C . PRO A 1 204 ? -13.68 -0.972 17.984 1 97.75 204 PRO A C 1
ATOM 1569 O O . PRO A 1 204 ? -13.5 -0.291 16.984 1 97.75 204 PRO A O 1
ATOM 1572 N N . THR A 1 205 ? -14.836 -1.225 18.438 1 97.75 205 THR A N 1
ATOM 1573 C CA . THR A 1 205 ? -16.031 -0.736 17.75 1 97.75 205 THR A CA 1
ATOM 1574 C C . THR A 1 205 ? -16.094 0.788 17.797 1 97.75 205 THR A C 1
ATOM 1576 O O . THR A 1 205 ? -16.312 1.436 16.766 1 97.75 205 THR A O 1
ATOM 1579 N N . ALA A 1 206 ? -15.867 1.311 18.953 1 98.06 206 ALA A N 1
ATOM 1580 C CA . ALA A 1 206 ? -15.867 2.764 19.094 1 98.06 206 ALA A CA 1
ATOM 1581 C C . ALA A 1 206 ? -14.727 3.389 18.297 1 98.06 206 ALA A C 1
ATOM 1583 O O . ALA A 1 206 ? -14.875 4.477 17.734 1 98.06 206 ALA A O 1
ATOM 1584 N N . ALA A 1 207 ? -13.57 2.766 18.281 1 98.12 207 ALA A N 1
ATOM 1585 C CA . ALA A 1 207 ? -12.414 3.273 17.547 1 98.12 207 ALA A CA 1
ATOM 1586 C C . ALA A 1 207 ? -12.711 3.33 16.047 1 98.12 207 ALA A C 1
ATOM 1588 O O . ALA A 1 207 ? -12.398 4.32 15.383 1 98.12 207 ALA A O 1
ATOM 1589 N N . GLU A 1 208 ? -13.32 2.275 15.555 1 96.5 208 GLU A N 1
ATOM 1590 C CA . GLU A 1 208 ? -13.68 2.25 14.141 1 96.5 208 GLU A CA 1
ATOM 1591 C C . GLU A 1 208 ? -14.672 3.359 13.812 1 96.5 208 GLU A C 1
ATOM 1593 O O . GLU A 1 208 ? -14.531 4.035 12.789 1 96.5 208 GLU A O 1
ATOM 1598 N N . ALA A 1 209 ? -15.664 3.527 14.656 1 96.56 209 ALA A N 1
ATOM 1599 C CA . ALA A 1 209 ? -16.672 4.562 14.438 1 96.56 209 ALA A CA 1
ATOM 1600 C C . ALA A 1 209 ? -16.047 5.957 14.5 1 96.56 209 ALA A C 1
ATOM 1602 O O . ALA A 1 209 ? -16.359 6.816 13.672 1 96.56 209 ALA A O 1
ATOM 1603 N N . ALA A 1 210 ? -15.203 6.18 15.484 1 97.12 210 ALA A N 1
ATOM 1604 C CA . ALA A 1 210 ? -14.523 7.465 15.617 1 97.12 210 ALA A CA 1
ATOM 1605 C C . ALA A 1 210 ? -13.648 7.75 14.398 1 97.12 210 ALA A C 1
ATOM 1607 O O . ALA A 1 210 ? -13.57 8.891 13.938 1 97.12 210 ALA A O 1
ATOM 1608 N N . CYS A 1 211 ? -13.016 6.75 13.891 1 96.31 211 CYS A N 1
ATOM 1609 C CA . CYS A 1 211 ? -12.164 6.906 12.719 1 96.31 211 CYS A CA 1
ATOM 1610 C C . CYS A 1 211 ? -12.992 7.27 11.484 1 96.31 211 CYS A C 1
ATOM 1612 O O . CYS A 1 211 ? -12.57 8.102 10.68 1 96.31 211 CYS A O 1
ATOM 1614 N N . ALA A 1 212 ? -14.117 6.668 11.367 1 93.06 212 ALA A N 1
ATOM 1615 C CA . ALA A 1 212 ? -15.008 6.988 10.25 1 93.06 212 ALA A CA 1
ATOM 1616 C C . ALA A 1 212 ? -15.414 8.461 10.273 1 93.06 212 ALA A C 1
ATOM 1618 O O . ALA A 1 212 ? -15.43 9.125 9.234 1 93.06 212 ALA A O 1
ATOM 1619 N N . LEU A 1 213 ? -15.727 8.945 11.43 1 93.12 213 LEU A N 1
ATOM 1620 C CA . LEU A 1 213 ? -16.094 10.344 11.586 1 93.12 213 LEU A CA 1
ATOM 1621 C C . LEU A 1 213 ? -14.898 11.25 11.273 1 93.12 213 LEU A C 1
ATOM 1623 O O . LEU A 1 213 ? -15.062 12.297 10.648 1 93.12 213 LEU A O 1
ATOM 1627 N N . LEU A 1 214 ? -13.742 10.844 11.688 1 93.5 214 LEU A N 1
ATOM 1628 C CA . LEU A 1 214 ? -12.516 11.617 11.5 1 93.5 214 LEU A CA 1
ATOM 1629 C C . LEU A 1 214 ? -12.164 11.719 10.016 1 93.5 214 LEU A C 1
ATOM 1631 O O . LEU A 1 214 ? -11.773 12.789 9.547 1 93.5 214 LEU A O 1
ATOM 1635 N N . ILE A 1 215 ? -12.227 10.625 9.305 1 90.25 215 ILE A N 1
ATOM 1636 C CA . ILE A 1 215 ? -11.914 10.625 7.879 1 90.25 215 ILE A CA 1
ATOM 1637 C C . ILE A 1 215 ? -12.914 11.508 7.137 1 90.25 215 ILE A C 1
ATOM 1639 O O . ILE A 1 215 ? -12.539 12.242 6.219 1 90.25 215 ILE A O 1
ATOM 1643 N N . GLY A 1 216 ? -14.117 11.406 7.613 1 86.25 216 GLY A N 1
ATOM 1644 C CA . GLY A 1 216 ? -15.133 12.289 7.059 1 86.25 216 GLY A CA 1
ATOM 1645 C C . GLY A 1 216 ? -15.539 11.906 5.648 1 86.25 216 GLY A C 1
ATOM 1646 O O . GLY A 1 216 ? -15.641 10.719 5.32 1 86.25 216 GLY A O 1
ATOM 1647 N N . GLU A 1 217 ? -15.883 12.984 4.871 1 80.31 217 GLU A N 1
ATOM 1648 C CA . GLU A 1 217 ? -16.453 12.789 3.537 1 80.31 217 GLU A CA 1
ATOM 1649 C C . GLU A 1 217 ? -15.445 13.172 2.453 1 80.31 217 GLU A C 1
ATOM 1651 O O . GLU A 1 217 ? -14.633 14.078 2.648 1 80.31 217 GLU A O 1
ATOM 1656 N N . PRO A 1 218 ? -15.539 12.469 1.352 1 80.56 218 PRO A N 1
ATOM 1657 C CA . PRO A 1 218 ? -14.68 12.836 0.227 1 80.56 218 PRO A CA 1
ATOM 1658 C C . PRO A 1 218 ? -15.023 14.195 -0.369 1 80.56 218 PRO A C 1
ATOM 1660 O O . PRO A 1 218 ? -16.094 14.734 -0.095 1 80.56 218 PRO A O 1
ATOM 1663 N N . PRO A 1 219 ? -14.078 14.727 -1.111 1 75.38 219 PRO A N 1
ATOM 1664 C CA . PRO A 1 219 ? -14.312 16.047 -1.711 1 75.38 219 PRO A CA 1
ATOM 1665 C C . PRO A 1 219 ? -15.617 16.109 -2.496 1 75.38 219 PRO A C 1
ATOM 1667 O O . PRO A 1 219 ? -16.312 17.141 -2.453 1 75.38 219 PRO A O 1
ATOM 1670 N N . SER A 1 220 ? -15.906 15.086 -3.203 1 76.31 220 SER A N 1
ATOM 1671 C CA . SER A 1 220 ? -17.109 15.102 -4.035 1 76.31 220 SER A CA 1
ATOM 1672 C C . SER A 1 220 ? -18.359 15.273 -3.186 1 76.31 220 SER A C 1
ATOM 1674 O O . SER A 1 220 ? -19.375 15.789 -3.668 1 76.31 220 SER A O 1
ATOM 1676 N N . ALA A 1 221 ? -18.25 14.875 -1.97 1 69.5 221 ALA A N 1
ATOM 1677 C CA . ALA A 1 221 ? -19.391 14.992 -1.07 1 69.5 221 ALA A CA 1
ATOM 1678 C C . ALA A 1 221 ? -19.484 16.391 -0.472 1 69.5 221 ALA A C 1
ATOM 1680 O O . ALA A 1 221 ? -20.531 16.781 0.063 1 69.5 221 ALA A O 1
ATOM 1681 N N . GLN A 1 222 ? -18.422 17.125 -0.522 1 66.44 222 GLN A N 1
ATOM 1682 C CA . GLN A 1 222 ? -18.391 18.453 0.083 1 66.44 222 GLN A CA 1
ATOM 1683 C C . GLN A 1 222 ? -18.812 19.516 -0.924 1 66.44 222 GLN A C 1
ATOM 1685 O O . GLN A 1 222 ? -19.156 20.641 -0.54 1 66.44 222 GLN A O 1
ATOM 1690 N N . ARG A 1 223 ? -18.766 19.391 -2.275 1 52.5 223 ARG A N 1
ATOM 1691 C CA . ARG A 1 223 ? -19.156 20.391 -3.271 1 52.5 223 ARG A CA 1
ATOM 1692 C C . ARG A 1 223 ? -20.672 20.5 -3.355 1 52.5 223 ARG A C 1
ATOM 1694 O O . ARG A 1 223 ? -21.188 21.438 -3.977 1 52.5 223 ARG A O 1
ATOM 1701 N N . GLY A 1 224 ? -21.406 19.562 -2.838 1 41.53 224 GLY A N 1
ATOM 1702 C CA . GLY A 1 224 ? -22.812 19.938 -2.877 1 41.53 224 GLY A CA 1
ATOM 1703 C C . GLY A 1 224 ? -23.25 20.719 -1.649 1 41.53 224 GLY A C 1
ATOM 1704 O O . GLY A 1 224 ? -22.578 20.703 -0.623 1 41.53 224 GLY A O 1
ATOM 1705 N N . MET B 1 1 ? -6.773 32.25 -6.145 1 23.66 1 MET B N 1
ATOM 1706 C CA . MET B 1 1 ? -6.109 31.016 -5.746 1 23.66 1 MET B CA 1
ATOM 1707 C C . MET B 1 1 ? -6.488 29.875 -6.68 1 23.66 1 MET B C 1
ATOM 1709 O O . MET B 1 1 ? -7.664 29.516 -6.785 1 23.66 1 MET B O 1
ATOM 1713 N N . LYS B 1 2 ? -5.738 29.609 -7.816 1 30.08 2 LYS B N 1
ATOM 1714 C CA . LYS B 1 2 ? -6.176 29 -9.07 1 30.08 2 LYS B CA 1
ATOM 1715 C C . LYS B 1 2 ? -6.719 27.594 -8.844 1 30.08 2 LYS B C 1
ATOM 1717 O O . LYS B 1 2 ? -6.316 26.922 -7.895 1 30.08 2 LYS B O 1
ATOM 1722 N N . GLY B 1 3 ? -7.84 27.203 -9.328 1 29.81 3 GLY B N 1
ATOM 1723 C CA . GLY B 1 3 ? -8.719 26.047 -9.258 1 29.81 3 GLY B CA 1
ATOM 1724 C C . GLY B 1 3 ? -8.039 24.75 -9.656 1 29.81 3 GLY B C 1
ATOM 1725 O O . GLY B 1 3 ? -6.953 24.766 -10.242 1 29.81 3 GLY B O 1
ATOM 1726 N N . PRO B 1 4 ? -8.383 23.625 -9.031 1 31.22 4 PRO B N 1
ATOM 1727 C CA . PRO B 1 4 ? -7.77 22.312 -9.273 1 31.22 4 PRO B CA 1
ATOM 1728 C C . PRO B 1 4 ? -7.73 21.953 -10.758 1 31.22 4 PRO B C 1
ATOM 1730 O O . PRO B 1 4 ? -8.711 22.156 -11.477 1 31.22 4 PRO B O 1
ATOM 1733 N N . LEU B 1 5 ? -6.684 22.297 -11.453 1 32.28 5 LEU B N 1
ATOM 1734 C CA . LEU B 1 5 ? -6.484 21.969 -12.859 1 32.28 5 LEU B CA 1
ATOM 1735 C C . LEU B 1 5 ? -6.949 20.547 -13.148 1 32.28 5 LEU B C 1
ATOM 1737 O O . LEU B 1 5 ? -7 19.703 -12.242 1 32.28 5 LEU B O 1
ATOM 1741 N N . THR B 1 6 ? -7.398 20.25 -14.422 1 27.84 6 THR B N 1
ATOM 1742 C CA . THR B 1 6 ? -8 19.141 -15.172 1 27.84 6 THR B CA 1
ATOM 1743 C C . THR B 1 6 ? -7.176 17.875 -15.016 1 27.84 6 THR B C 1
ATOM 1745 O O . THR B 1 6 ? -6.004 17.922 -14.641 1 27.84 6 THR B O 1
ATOM 1748 N N . SER B 1 7 ? -7.766 16.656 -15.328 1 29.89 7 SER B N 1
ATOM 1749 C CA . SER B 1 7 ? -7.488 15.219 -15.195 1 29.89 7 SER B CA 1
ATOM 1750 C C . SER B 1 7 ? -6.188 14.844 -15.898 1 29.89 7 SER B C 1
ATOM 1752 O O . SER B 1 7 ? -6.062 15.016 -17.109 1 29.89 7 SER B O 1
ATOM 1754 N N . VAL B 1 8 ? -5.152 15.359 -15.5 1 30.92 8 VAL B N 1
ATOM 1755 C CA . VAL B 1 8 ? -4.004 14.844 -16.234 1 30.92 8 VAL B CA 1
ATOM 1756 C C . VAL B 1 8 ? -4.102 13.32 -16.344 1 30.92 8 VAL B C 1
ATOM 1758 O O . VAL B 1 8 ? -4.277 12.633 -15.344 1 30.92 8 VAL B O 1
ATOM 1761 N N . GLU B 1 9 ? -4.625 12.82 -17.484 1 26.77 9 GLU B N 1
ATOM 1762 C CA . GLU B 1 9 ? -4.609 11.391 -17.781 1 26.77 9 GLU B CA 1
ATOM 1763 C C . GLU B 1 9 ? -3.256 10.773 -17.453 1 26.77 9 GLU B C 1
ATOM 1765 O O . GLU B 1 9 ? -2.215 11.289 -17.875 1 26.77 9 GLU B O 1
ATOM 1770 N N . PRO B 1 10 ? -3.121 10.219 -16.344 1 30.67 10 PRO B N 1
ATOM 1771 C CA . PRO B 1 10 ? -1.833 9.562 -16.109 1 30.67 10 PRO B CA 1
ATOM 1772 C C . PRO B 1 10 ? -1.379 8.711 -17.297 1 30.67 10 PRO B C 1
ATOM 1774 O O . PRO B 1 10 ? -2 7.688 -17.594 1 30.67 10 PRO B O 1
ATOM 1777 N N . SER B 1 11 ? -1.385 9.305 -18.531 1 28.52 11 SER B N 1
ATOM 1778 C CA . SER B 1 11 ? -0.709 8.516 -19.547 1 28.52 11 SER B CA 1
ATOM 1779 C C . SER B 1 11 ? 0.637 8 -19.047 1 28.52 11 SER B C 1
ATOM 1781 O O . SER B 1 11 ? 1.569 8.781 -18.859 1 28.52 11 SER B O 1
ATOM 1783 N N . GLY B 1 12 ? 0.672 7.379 -18.047 1 30.59 12 GLY B N 1
ATOM 1784 C CA . GLY B 1 12 ? 1.872 6.664 -17.641 1 30.59 12 GLY B CA 1
ATOM 1785 C C . GLY B 1 12 ? 2.6 6.012 -18.797 1 30.59 12 GLY B C 1
ATOM 1786 O O . GLY B 1 12 ? 2.748 4.789 -18.828 1 30.59 12 GLY B O 1
ATOM 1787 N N . ASP B 1 13 ? 2.471 6.496 -20.047 1 29.25 13 ASP B N 1
ATOM 1788 C CA . ASP B 1 13 ? 3.34 6.066 -21.141 1 29.25 13 ASP B CA 1
ATOM 1789 C C . ASP B 1 13 ? 4.812 6.227 -20.766 1 29.25 13 ASP B C 1
ATOM 1791 O O . ASP B 1 13 ? 5.684 6.23 -21.641 1 29.25 13 ASP B O 1
ATOM 1795 N N . TRP B 1 14 ? 5.387 6.949 -20 1 30.19 14 TRP B N 1
ATOM 1796 C CA . TRP B 1 14 ? 6.844 6.836 -19.984 1 30.19 14 TRP B CA 1
ATOM 1797 C C . TRP B 1 14 ? 7.285 5.402 -20.25 1 30.19 14 TRP B C 1
ATOM 1799 O O . TRP B 1 14 ? 7.027 4.508 -19.438 1 30.19 14 TRP B O 1
ATOM 1809 N N . ALA B 1 15 ? 7.707 4.812 -21.375 1 32.69 15 ALA B N 1
ATOM 1810 C CA . ALA B 1 15 ? 8.414 3.861 -22.234 1 32.69 15 ALA B CA 1
ATOM 1811 C C . ALA B 1 15 ? 9.555 3.184 -21.484 1 32.69 15 ALA B C 1
ATOM 1813 O O . ALA B 1 15 ? 9.906 2.039 -21.781 1 32.69 15 ALA B O 1
ATOM 1814 N N . PRO B 1 16 ? 10.555 3.838 -20.938 1 39.03 16 PRO B N 1
ATOM 1815 C CA . PRO B 1 16 ? 11.547 3.396 -19.953 1 39.03 16 PRO B CA 1
ATOM 1816 C C . PRO B 1 16 ? 10.906 2.727 -18.734 1 39.03 16 PRO B C 1
ATOM 1818 O O . PRO B 1 16 ? 11.562 1.965 -18.031 1 39.03 16 PRO B O 1
ATOM 1821 N N . GLY B 1 17 ? 9.727 3.139 -18.328 1 44.12 17 GLY B N 1
ATOM 1822 C CA . GLY B 1 17 ? 8.781 2.578 -17.375 1 44.12 17 GLY B CA 1
ATOM 1823 C C . GLY B 1 17 ? 8.477 1.112 -17.641 1 44.12 17 GLY B C 1
ATOM 1824 O O . GLY B 1 17 ? 8.312 0.334 -16.688 1 44.12 17 GLY B O 1
ATOM 1825 N N . LEU B 1 18 ? 8.328 1.034 -19.062 1 43.97 18 LEU B N 1
ATOM 1826 C CA . LEU B 1 18 ? 7.996 -0.329 -19.469 1 43.97 18 LEU B CA 1
ATOM 1827 C C . LEU B 1 18 ? 9.133 -1.287 -19.109 1 43.97 18 LEU B C 1
ATOM 1829 O O . LEU B 1 18 ? 8.891 -2.389 -18.609 1 43.97 18 LEU B O 1
ATOM 1833 N N . GLN B 1 19 ? 10.383 -0.749 -19.641 1 44 19 GLN B N 1
ATOM 1834 C CA . GLN B 1 19 ? 11.492 -1.647 -19.344 1 44 19 GLN B CA 1
ATOM 1835 C C . GLN B 1 19 ? 11.688 -1.812 -17.844 1 44 19 GLN B C 1
ATOM 1837 O O . GLN B 1 19 ? 11.969 -2.912 -17.375 1 44 19 GLN B O 1
ATOM 1842 N N . LYS B 1 20 ? 11.516 -0.694 -17.156 1 59.78 20 LYS B N 1
ATOM 1843 C CA . LYS B 1 20 ? 11.633 -0.725 -15.703 1 59.78 20 LYS B CA 1
ATOM 1844 C C . LYS B 1 20 ? 10.57 -1.626 -15.078 1 59.78 20 LYS B C 1
ATOM 1846 O O . LYS B 1 20 ? 10.867 -2.42 -14.188 1 59.78 20 LYS B O 1
ATOM 1851 N N . ALA B 1 21 ? 9.562 -1.623 -15.828 1 74 21 ALA B N 1
ATOM 1852 C CA . ALA B 1 21 ? 8.469 -2.477 -15.375 1 74 21 ALA B CA 1
ATOM 1853 C C . ALA B 1 21 ? 8.75 -3.941 -15.695 1 74 21 ALA B C 1
ATOM 1855 O O . ALA B 1 21 ? 8.469 -4.828 -14.883 1 74 21 ALA B O 1
ATOM 1856 N N . ARG B 1 22 ? 9.477 -4.062 -16.797 1 86.06 22 ARG B N 1
ATOM 1857 C CA . ARG B 1 22 ? 9.789 -5.43 -17.188 1 86.06 22 ARG B CA 1
ATOM 1858 C C . ARG B 1 22 ? 10.805 -6.062 -16.25 1 86.06 22 ARG B C 1
ATOM 1860 O O . ARG B 1 22 ? 10.602 -7.184 -15.773 1 86.06 22 ARG B O 1
ATOM 1867 N N . LEU B 1 23 ? 11.891 -5.371 -16 1 91.5 23 LEU B N 1
ATOM 1868 C CA . LEU B 1 23 ? 12.93 -5.895 -15.125 1 91.5 23 LEU B CA 1
ATOM 1869 C C . LEU B 1 23 ? 12.391 -6.145 -13.719 1 91.5 23 LEU B C 1
ATOM 1871 O O . LEU B 1 23 ? 12.719 -7.152 -13.094 1 91.5 23 LEU B O 1
ATOM 1875 N N . TYR B 1 24 ? 11.578 -5.242 -13.297 1 90.75 24 TYR B N 1
ATOM 1876 C CA . TYR B 1 24 ? 10.922 -5.43 -12 1 90.75 24 TYR B CA 1
ATOM 1877 C C . TYR B 1 24 ? 10.156 -6.742 -11.969 1 90.75 24 TYR B C 1
ATOM 1879 O O . TYR B 1 24 ? 10.328 -7.551 -11.055 1 90.75 24 TYR B O 1
ATOM 1887 N N . GLY B 1 25 ? 9.367 -6.953 -13.008 1 90.19 25 GLY B N 1
ATOM 1888 C CA . GLY B 1 25 ? 8.547 -8.156 -13.078 1 90.19 25 GLY B CA 1
ATOM 1889 C C . GLY B 1 25 ? 9.359 -9.43 -13.125 1 90.19 25 GLY B C 1
ATOM 1890 O O . GLY B 1 25 ? 9.031 -10.414 -12.461 1 90.19 25 GLY B O 1
ATOM 1891 N N . LEU B 1 26 ? 10.391 -9.398 -13.867 1 92.25 26 LEU B N 1
ATOM 1892 C CA . LEU B 1 26 ? 11.227 -10.578 -14.023 1 92.25 26 LEU B CA 1
ATOM 1893 C C . LEU B 1 26 ? 11.93 -10.922 -12.711 1 92.25 26 LEU B C 1
ATOM 1895 O O . LEU B 1 26 ? 11.945 -12.078 -12.289 1 92.25 26 LEU B O 1
ATOM 1899 N N . ILE B 1 27 ? 12.445 -9.938 -12.086 1 94.44 27 ILE B N 1
ATOM 1900 C CA . ILE B 1 27 ? 13.148 -10.156 -10.828 1 94.44 27 ILE B CA 1
ATOM 1901 C C . ILE B 1 27 ? 12.156 -10.625 -9.758 1 94.44 27 ILE B C 1
ATOM 1903 O O . ILE B 1 27 ? 12.43 -11.578 -9.023 1 94.44 27 ILE B O 1
ATOM 1907 N N . LEU B 1 28 ? 11.047 -9.992 -9.758 1 92.12 28 LEU B N 1
ATOM 1908 C CA . LEU B 1 28 ? 10.016 -10.359 -8.797 1 92.12 28 LEU B CA 1
ATOM 1909 C C . LEU B 1 28 ? 9.609 -11.82 -8.961 1 92.12 28 LEU B C 1
ATOM 1911 O O . LEU B 1 28 ? 9.555 -12.57 -7.988 1 92.12 28 LEU B O 1
ATOM 1915 N N . MET B 1 29 ? 9.391 -12.219 -10.18 1 91.62 29 MET B N 1
ATOM 1916 C CA . MET B 1 29 ? 8.977 -13.586 -10.461 1 91.62 29 MET B CA 1
ATOM 1917 C C . MET B 1 29 ? 10.031 -14.586 -9.992 1 91.62 29 MET B C 1
ATOM 1919 O O . MET B 1 29 ? 9.703 -15.594 -9.367 1 91.62 29 MET B O 1
ATOM 1923 N N . ASP B 1 30 ? 11.25 -14.25 -10.234 1 93.81 30 ASP B N 1
ATOM 19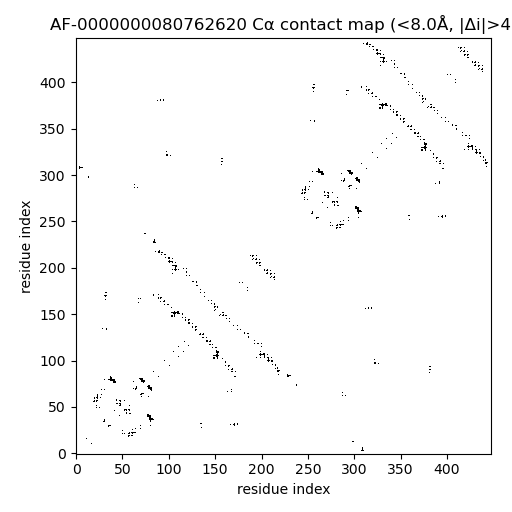24 C CA . ASP B 1 30 ? 12.328 -15.156 -9.859 1 93.81 30 ASP B CA 1
ATOM 1925 C C . ASP B 1 30 ? 12.492 -15.219 -8.344 1 93.81 30 ASP B C 1
ATOM 1927 O O . ASP B 1 30 ? 12.859 -16.266 -7.797 1 93.81 30 ASP B O 1
ATOM 1931 N N . ILE B 1 31 ? 12.156 -14.156 -7.699 1 93.06 31 ILE B N 1
ATOM 1932 C CA . ILE B 1 31 ? 12.188 -14.156 -6.242 1 93.06 31 ILE B CA 1
ATOM 1933 C C . ILE B 1 31 ? 11.062 -15.039 -5.703 1 93.06 31 ILE B C 1
ATOM 1935 O O . ILE B 1 31 ? 11.289 -15.891 -4.844 1 93.06 31 ILE B O 1
ATOM 1939 N N . ILE B 1 32 ? 9.914 -14.898 -6.258 1 90.69 32 ILE B N 1
ATOM 1940 C CA . ILE B 1 32 ? 8.742 -15.609 -5.77 1 90.69 32 ILE B CA 1
ATOM 1941 C C . ILE B 1 32 ? 8.891 -17.109 -6.039 1 90.69 32 ILE B C 1
ATOM 1943 O O . ILE B 1 32 ? 8.555 -17.922 -5.188 1 90.69 32 ILE B O 1
ATOM 1947 N N . LEU B 1 33 ? 9.508 -17.453 -7.184 1 91.25 33 LEU B N 1
ATOM 1948 C CA . LEU B 1 33 ? 9.641 -18.844 -7.582 1 91.25 33 LEU B CA 1
ATOM 1949 C C . LEU B 1 33 ? 10.859 -19.484 -6.926 1 91.25 33 LEU B C 1
ATOM 1951 O O . LEU B 1 33 ? 11.062 -20.703 -7.031 1 91.25 33 LEU B O 1
ATOM 1955 N N . GLY B 1 34 ? 11.695 -18.703 -6.344 1 90.25 34 GLY B N 1
ATOM 1956 C CA . GLY B 1 34 ? 12.852 -19.219 -5.637 1 90.25 34 GLY B CA 1
ATOM 1957 C C . GLY B 1 34 ? 14.086 -19.359 -6.52 1 90.25 34 GLY B C 1
ATOM 1958 O O . GLY B 1 34 ? 15.109 -19.875 -6.082 1 90.25 34 GLY B O 1
ATOM 1959 N N . HIS B 1 35 ? 13.977 -18.922 -7.762 1 92.75 35 HIS B N 1
ATOM 1960 C CA . HIS B 1 35 ? 15.148 -18.922 -8.625 1 92.75 35 HIS B CA 1
ATOM 1961 C C . HIS B 1 35 ? 16.219 -17.953 -8.125 1 92.75 35 HIS B C 1
ATOM 1963 O O . HIS B 1 35 ? 17.406 -18.156 -8.359 1 92.75 35 HIS B O 1
ATOM 1969 N N . LEU B 1 36 ? 15.789 -16.891 -7.535 1 95.19 36 LEU B N 1
ATOM 1970 C CA . LEU B 1 36 ? 16.609 -16.062 -6.645 1 95.19 36 LEU B CA 1
ATOM 1971 C C . LEU B 1 36 ? 16.297 -16.375 -5.1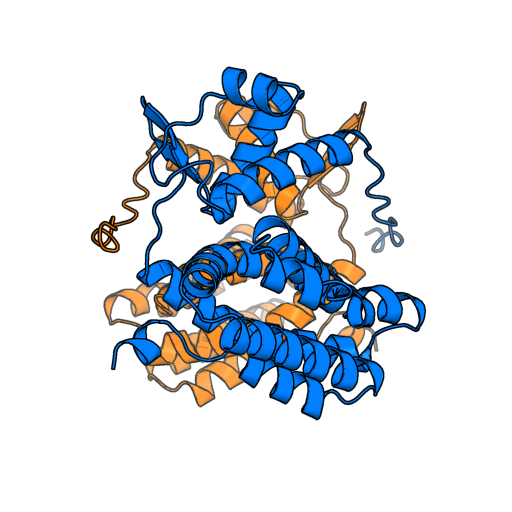84 1 95.19 36 LEU B C 1
ATOM 1973 O O . LEU B 1 36 ? 15.227 -16.016 -4.68 1 95.19 36 LEU B O 1
ATOM 1977 N N . ALA B 1 37 ? 17.172 -17.047 -4.539 1 93.06 37 ALA B N 1
ATOM 1978 C CA . ALA B 1 37 ? 16.875 -17.672 -3.254 1 93.06 37 ALA B CA 1
ATOM 1979 C C . ALA B 1 37 ? 16.891 -16.641 -2.125 1 93.06 37 ALA B C 1
ATOM 1981 O O . ALA B 1 37 ? 17.609 -15.641 -2.201 1 93.06 37 ALA B O 1
ATOM 1982 N N . PRO B 1 38 ? 16.141 -16.953 -1.059 1 91.75 38 PRO B N 1
ATOM 1983 C CA . PRO B 1 38 ? 16.219 -16.094 0.124 1 91.75 38 PRO B CA 1
ATOM 1984 C C . PRO B 1 38 ? 17.656 -15.891 0.604 1 91.75 38 PRO B C 1
ATOM 1986 O O . PRO B 1 38 ? 18.438 -16.844 0.653 1 91.75 38 PRO B O 1
ATOM 1989 N N . LEU B 1 39 ? 17.969 -14.664 0.828 1 93.38 39 LEU B N 1
ATOM 1990 C CA . LEU B 1 39 ? 19.234 -14.242 1.397 1 93.38 39 LEU B CA 1
ATOM 1991 C C . LEU B 1 39 ? 20.344 -14.273 0.345 1 93.38 39 LEU B C 1
ATOM 1993 O O . LEU B 1 39 ? 21.5 -13.961 0.641 1 93.38 39 LEU B O 1
ATOM 1997 N N . GLN B 1 40 ? 20.016 -14.594 -0.836 1 95.56 40 GLN B N 1
ATOM 1998 C CA . GLN B 1 40 ? 20.984 -14.5 -1.922 1 95.56 40 GLN B CA 1
ATOM 1999 C C . GLN B 1 40 ? 21.344 -13.047 -2.205 1 95.56 40 GLN B C 1
ATOM 2001 O O . GLN B 1 40 ? 20.469 -12.188 -2.307 1 95.56 40 GLN B O 1
ATOM 2006 N N . VAL B 1 41 ? 22.641 -12.797 -2.297 1 96.19 41 VAL B N 1
ATOM 2007 C CA . VAL B 1 41 ? 23.094 -11.461 -2.664 1 96.19 41 VAL B CA 1
ATOM 2008 C C . VAL B 1 41 ? 22.906 -11.242 -4.16 1 96.19 41 VAL B C 1
ATOM 2010 O O . VAL B 1 41 ? 23.266 -12.102 -4.973 1 96.19 41 VAL B O 1
ATOM 2013 N N . LEU B 1 42 ? 22.328 -10.117 -4.465 1 96.94 42 LEU B N 1
ATOM 2014 C CA . LEU B 1 42 ? 22.016 -9.805 -5.855 1 96.94 42 LEU B CA 1
ATOM 2015 C C . LEU B 1 42 ? 23.031 -8.82 -6.426 1 96.94 42 LEU B C 1
ATOM 2017 O O . LEU B 1 42 ? 23.141 -7.684 -5.953 1 96.94 42 LEU B O 1
ATOM 2021 N N . GLU B 1 43 ? 23.719 -9.281 -7.395 1 95.5 43 GLU B N 1
ATOM 2022 C CA . GLU B 1 43 ? 24.672 -8.414 -8.094 1 95.5 43 GLU B CA 1
ATOM 2023 C C . GLU B 1 43 ? 24 -7.727 -9.281 1 95.5 43 GLU B C 1
ATOM 2025 O O . GLU B 1 43 ? 23.562 -8.391 -10.219 1 95.5 43 GLU B O 1
ATOM 2030 N N . GLU B 1 44 ? 23.984 -6.438 -9.234 1 94.25 44 GLU B N 1
ATOM 2031 C CA . GLU B 1 44 ? 23.266 -5.648 -10.219 1 94.25 44 GLU B CA 1
ATOM 2032 C C . GLU B 1 44 ? 23.734 -5.961 -11.633 1 94.25 44 GLU B C 1
ATOM 2034 O O . GLU B 1 44 ? 22.922 -6.133 -12.547 1 94.25 44 GLU B O 1
ATOM 2039 N N . LYS B 1 45 ? 25.062 -6.07 -11.852 1 94.94 45 LYS B N 1
ATOM 2040 C CA . LYS B 1 45 ? 25.594 -6.363 -13.18 1 94.94 45 LYS B CA 1
ATOM 2041 C C . LYS B 1 45 ? 25.188 -7.754 -13.641 1 94.94 45 LYS B C 1
ATOM 2043 O O . LYS B 1 45 ? 24.844 -7.945 -14.812 1 94.94 45 LYS B O 1
ATOM 2048 N N . ALA B 1 46 ? 25.266 -8.672 -12.789 1 96.06 46 ALA B N 1
ATOM 2049 C CA . ALA B 1 46 ? 24.859 -10.039 -13.117 1 96.06 46 ALA B CA 1
ATOM 2050 C C . ALA B 1 46 ? 23.391 -10.109 -13.484 1 96.06 46 ALA B C 1
ATOM 2052 O O . ALA B 1 46 ? 23.016 -10.82 -14.422 1 96.06 46 ALA B O 1
ATOM 2053 N N . LEU B 1 47 ? 22.562 -9.422 -12.758 1 96.19 47 LEU B N 1
ATOM 2054 C CA . LEU B 1 47 ? 21.125 -9.398 -13.047 1 96.19 47 LEU B CA 1
ATOM 2055 C C . LEU B 1 47 ? 20.859 -8.734 -14.391 1 96.19 47 LEU B C 1
ATOM 2057 O O . LEU B 1 47 ? 20 -9.188 -15.148 1 96.19 47 LEU B O 1
ATOM 2061 N N . ALA B 1 48 ? 21.562 -7.684 -14.602 1 95 48 ALA B N 1
ATOM 2062 C CA . ALA B 1 48 ? 21.422 -7.004 -15.883 1 95 48 ALA B CA 1
ATOM 2063 C C . ALA B 1 48 ? 21.719 -7.957 -17.047 1 95 48 ALA B C 1
ATOM 2065 O O . ALA B 1 48 ? 20.984 -7.977 -18.047 1 95 48 ALA B O 1
ATOM 2066 N N . ALA B 1 49 ? 22.703 -8.734 -16.891 1 95.56 49 ALA B N 1
ATOM 2067 C CA . ALA B 1 49 ? 23.078 -9.727 -17.906 1 95.56 49 ALA B CA 1
ATOM 2068 C C . ALA B 1 49 ? 22.016 -10.828 -18 1 95.56 49 ALA B C 1
ATOM 2070 O O . ALA B 1 49 ? 21.594 -11.195 -19.094 1 95.56 49 ALA B O 1
ATOM 2071 N N . ARG B 1 50 ? 21.562 -11.266 -16.891 1 94.44 50 ARG B N 1
ATOM 2072 C CA . ARG B 1 50 ? 20.594 -12.359 -16.812 1 94.44 50 ARG B CA 1
ATOM 2073 C C . ARG B 1 50 ? 19.312 -12 -17.531 1 94.44 50 ARG B C 1
ATOM 2075 O O . ARG B 1 50 ? 18.703 -12.844 -18.203 1 94.44 50 ARG B O 1
ATOM 2082 N N . TYR B 1 51 ? 18.938 -10.742 -17.391 1 94.5 51 TYR B N 1
ATOM 2083 C CA . TYR B 1 51 ? 17.625 -10.367 -17.891 1 94.5 51 TYR B CA 1
ATOM 2084 C C . TYR B 1 51 ? 17.734 -9.477 -19.125 1 94.5 51 TYR B C 1
ATOM 2086 O O . TYR B 1 51 ? 16.766 -8.867 -19.562 1 94.5 51 TYR B O 1
ATOM 2094 N N . ALA B 1 52 ? 18.875 -9.391 -19.625 1 93.06 52 ALA B N 1
ATOM 2095 C CA . ALA B 1 52 ? 19.156 -8.609 -20.828 1 93.06 52 ALA B CA 1
ATOM 2096 C C . ALA B 1 52 ? 18.656 -7.176 -20.688 1 93.06 52 ALA B C 1
ATOM 2098 O O . ALA B 1 52 ? 17.906 -6.684 -21.547 1 93.06 52 ALA B O 1
ATOM 2099 N N . GLY B 1 53 ? 19.031 -6.602 -19.641 1 90.88 53 GLY B N 1
ATOM 2100 C CA . GLY B 1 53 ? 18.672 -5.227 -19.359 1 90.88 53 GLY B CA 1
ATOM 2101 C C . GLY B 1 53 ? 19.844 -4.375 -18.906 1 90.88 53 GLY B C 1
ATOM 2102 O O . GLY B 1 53 ? 20.984 -4.844 -18.891 1 90.88 53 GLY B O 1
ATOM 2103 N N . GLY B 1 54 ? 19.531 -3.145 -18.656 1 90.5 54 GLY B N 1
ATOM 2104 C CA . GLY B 1 54 ? 20.562 -2.234 -18.172 1 90.5 54 GLY B CA 1
ATOM 2105 C C . GLY B 1 54 ? 20.672 -2.207 -16.656 1 90.5 54 GLY B C 1
ATOM 2106 O O . GLY B 1 54 ? 19.719 -2.543 -15.953 1 90.5 54 GLY B O 1
ATOM 2107 N N . VAL B 1 55 ? 21.891 -1.872 -16.219 1 90.56 55 VAL B N 1
ATOM 2108 C CA . VAL B 1 55 ? 22.172 -1.823 -14.781 1 90.56 55 VAL B CA 1
ATOM 2109 C C . VAL B 1 55 ? 21.281 -0.779 -14.117 1 90.56 55 VAL B C 1
ATOM 2111 O O . VAL B 1 55 ? 20.812 -0.986 -13 1 90.56 55 VAL B O 1
ATOM 2114 N N . SER B 1 56 ? 21.016 0.239 -14.742 1 85.31 56 SER B N 1
ATOM 2115 C CA . SER B 1 56 ? 20.172 1.282 -14.18 1 85.31 56 SER B CA 1
ATOM 2116 C C . SER B 1 56 ? 18.75 0.772 -13.961 1 85.31 56 SER B C 1
ATOM 2118 O O . SER B 1 56 ? 18.125 1.071 -12.938 1 85.31 56 SER B O 1
ATOM 2120 N N . GLY B 1 57 ? 18.203 0.034 -14.906 1 87.31 57 GLY B N 1
ATOM 2121 C CA . GLY B 1 57 ? 16.891 -0.571 -14.758 1 87.31 57 GLY B CA 1
ATOM 2122 C C . GLY B 1 57 ? 16.812 -1.562 -13.609 1 87.31 57 GLY B C 1
ATOM 2123 O O . GLY B 1 57 ? 15.828 -1.589 -12.875 1 87.31 57 GLY B O 1
ATOM 2124 N N . VAL B 1 58 ? 17.906 -2.293 -13.477 1 92.56 58 VAL B N 1
ATOM 2125 C CA . VAL B 1 58 ? 17.969 -3.264 -12.391 1 92.56 58 VAL B CA 1
ATOM 2126 C C . VAL B 1 58 ? 17.984 -2.535 -11.047 1 92.56 58 VAL B C 1
ATOM 2128 O O . VAL B 1 58 ? 17.266 -2.918 -10.125 1 92.56 58 VAL B O 1
ATOM 2131 N N . ARG B 1 59 ? 18.719 -1.525 -10.961 1 86.19 59 ARG B N 1
ATOM 2132 C CA . ARG B 1 59 ? 18.812 -0.743 -9.734 1 86.19 59 ARG B CA 1
ATOM 2133 C C . ARG B 1 59 ? 17.438 -0.167 -9.359 1 86.19 59 ARG B C 1
ATOM 2135 O O . ARG B 1 59 ? 17.062 -0.172 -8.188 1 86.19 59 ARG B O 1
ATOM 2142 N N . GLU B 1 60 ? 16.781 0.264 -10.289 1 83.88 60 GLU B N 1
ATOM 2143 C CA . GLU B 1 60 ? 15.453 0.806 -10.039 1 83.88 60 GLU B CA 1
ATOM 2144 C C . GLU B 1 60 ? 14.484 -0.285 -9.586 1 83.88 60 GLU B C 1
ATOM 2146 O O . GLU B 1 60 ? 13.703 -0.081 -8.656 1 83.88 60 GLU B O 1
ATOM 2151 N N . ALA B 1 61 ? 14.555 -1.345 -10.289 1 89.81 61 ALA B N 1
ATOM 2152 C CA . ALA B 1 61 ? 13.711 -2.479 -9.922 1 89.81 61 ALA B CA 1
ATOM 2153 C C . ALA B 1 61 ? 13.992 -2.936 -8.492 1 89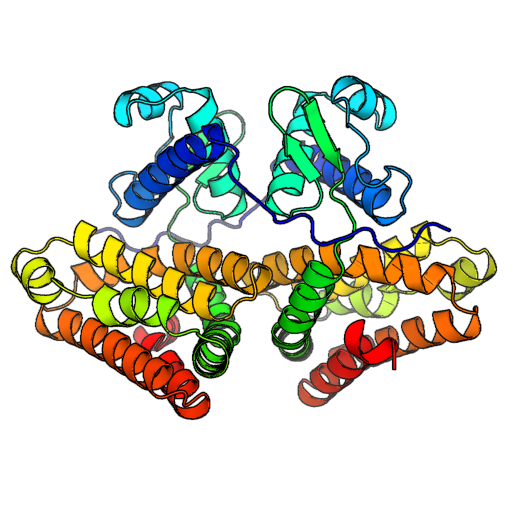.81 61 ALA B C 1
ATOM 2155 O O . ALA B 1 61 ? 13.062 -3.18 -7.723 1 89.81 61 ALA B O 1
ATOM 2156 N N . LEU B 1 62 ? 15.25 -2.953 -8.195 1 90.31 62 LEU B N 1
ATOM 2157 C CA . LEU B 1 62 ? 15.633 -3.381 -6.852 1 90.31 62 LEU B CA 1
ATOM 2158 C C . LEU B 1 62 ? 15.203 -2.35 -5.812 1 90.31 62 LEU B C 1
ATOM 2160 O O . LEU B 1 62 ? 14.852 -2.707 -4.688 1 90.31 62 LEU B O 1
ATOM 2164 N N . GLY B 1 63 ? 15.242 -1.137 -6.172 1 84.12 63 GLY B N 1
ATOM 2165 C CA . GLY B 1 63 ? 14.742 -0.097 -5.289 1 84.12 63 GLY B CA 1
ATOM 2166 C C . GLY B 1 63 ? 13.273 -0.266 -4.945 1 84.12 63 GLY B C 1
ATOM 2167 O O . GLY B 1 63 ? 12.883 -0.158 -3.779 1 84.12 63 GLY B O 1
ATOM 2168 N N . ARG B 1 64 ? 12.484 -0.57 -5.934 1 82.94 64 ARG B N 1
ATOM 2169 C CA . ARG B 1 64 ? 11.055 -0.8 -5.723 1 82.94 64 ARG B CA 1
ATOM 2170 C C . ARG B 1 64 ? 10.828 -2.059 -4.891 1 82.94 64 ARG B C 1
ATOM 2172 O O . ARG B 1 64 ? 10.016 -2.053 -3.959 1 82.94 64 ARG B O 1
ATOM 2179 N N . LEU B 1 65 ? 11.531 -3.049 -5.223 1 88.5 65 LEU B N 1
ATOM 2180 C CA . LEU B 1 65 ? 11.398 -4.32 -4.52 1 88.5 65 LEU B CA 1
ATOM 2181 C C . LEU B 1 65 ? 11.812 -4.18 -3.059 1 88.5 65 LEU B C 1
ATOM 2183 O O . LEU B 1 65 ? 11.281 -4.867 -2.188 1 88.5 65 LEU B O 1
ATOM 2187 N N . ALA B 1 66 ? 12.734 -3.256 -2.771 1 85.81 66 ALA B N 1
ATOM 2188 C CA . ALA B 1 66 ? 13.156 -2.988 -1.397 1 85.81 66 ALA B CA 1
ATOM 2189 C C . ALA B 1 66 ? 12.039 -2.316 -0.605 1 85.81 66 ALA B C 1
ATOM 2191 O O . ALA B 1 66 ? 11.797 -2.658 0.554 1 85.81 66 ALA B O 1
ATOM 2192 N N . ILE B 1 67 ? 11.391 -1.492 -1.239 1 75.44 67 ILE B N 1
ATOM 2193 C CA . ILE B 1 67 ? 10.273 -0.799 -0.61 1 75.44 67 ILE B CA 1
ATOM 2194 C C . ILE B 1 67 ? 9.156 -1.796 -0.295 1 75.44 67 ILE B C 1
ATOM 2196 O O . ILE B 1 67 ? 8.492 -1.687 0.736 1 75.44 67 ILE B O 1
ATOM 2200 N N . GLU B 1 68 ? 9.07 -2.744 -1.174 1 77.94 68 GLU B N 1
ATOM 2201 C CA . GLU B 1 68 ? 8.023 -3.746 -1.025 1 77.94 68 GLU B CA 1
ATOM 2202 C C . GLU B 1 68 ? 8.445 -4.859 -0.072 1 77.94 68 GLU B C 1
ATOM 2204 O O . GLU B 1 68 ? 7.664 -5.758 0.233 1 77.94 68 GLU B O 1
ATOM 2209 N N . GLY B 1 69 ? 9.727 -4.871 0.291 1 81.5 69 GLY B N 1
ATOM 2210 C CA . GLY B 1 69 ? 10.219 -5.844 1.252 1 81.5 69 GLY B CA 1
ATOM 2211 C C . GLY B 1 69 ? 10.633 -7.156 0.613 1 81.5 69 GLY B C 1
ATOM 2212 O O . GLY B 1 69 ? 10.789 -8.164 1.303 1 81.5 69 GLY B O 1
ATOM 2213 N N . MET B 1 70 ? 10.719 -7.184 -0.686 1 88.06 70 MET B N 1
ATOM 2214 C CA . MET B 1 70 ? 11.094 -8.406 -1.393 1 88.06 70 MET B CA 1
ATOM 2215 C C . MET B 1 70 ? 12.602 -8.609 -1.365 1 88.06 70 MET B C 1
ATOM 2217 O O . MET B 1 70 ? 13.094 -9.727 -1.546 1 88.06 70 MET B O 1
ATOM 2221 N N . VAL B 1 71 ? 13.344 -7.469 -1.233 1 92.62 71 VAL B N 1
ATOM 2222 C CA . VAL B 1 71 ? 14.797 -7.488 -1.049 1 92.62 71 VAL B CA 1
ATOM 2223 C C . VAL B 1 71 ? 15.18 -6.57 0.109 1 92.62 71 VAL B C 1
ATOM 2225 O O . VAL B 1 71 ? 14.375 -5.754 0.558 1 92.62 71 VAL B O 1
ATOM 2228 N N . ILE B 1 72 ? 16.359 -6.793 0.61 1 90.44 72 ILE B N 1
ATOM 2229 C CA . ILE B 1 72 ? 16.891 -5.996 1.713 1 90.44 72 ILE B CA 1
ATOM 2230 C C . ILE B 1 72 ? 18.266 -5.445 1.343 1 90.44 72 ILE B C 1
ATOM 2232 O O . ILE B 1 72 ? 19.094 -6.16 0.766 1 90.44 72 ILE B O 1
ATOM 2236 N N . ARG B 1 73 ? 18.422 -4.219 1.648 1 87.88 73 ARG B N 1
ATOM 2237 C CA . ARG B 1 73 ? 19.734 -3.605 1.458 1 87.88 73 ARG B CA 1
ATOM 2238 C C . ARG B 1 73 ? 20.531 -3.594 2.76 1 87.88 73 ARG B C 1
ATOM 2240 O O . ARG B 1 73 ? 20.047 -3.09 3.779 1 87.88 73 ARG B O 1
ATOM 2247 N N . ARG B 1 74 ? 21.625 -4.184 2.75 1 87.31 74 ARG B N 1
ATOM 2248 C CA . ARG B 1 74 ? 22.5 -4.227 3.924 1 87.31 74 ARG B CA 1
ATOM 2249 C C . ARG B 1 74 ? 23.812 -3.514 3.656 1 87.31 74 ARG B C 1
ATOM 2251 O O . ARG B 1 74 ? 24.453 -3.746 2.629 1 87.31 74 ARG B O 1
ATOM 2258 N N . PRO B 1 75 ? 24.156 -2.684 4.605 1 82.88 75 PRO B N 1
ATOM 2259 C CA . PRO B 1 75 ? 25.438 -2.018 4.445 1 82.88 75 PRO B CA 1
ATOM 2260 C C . PRO B 1 75 ? 26.594 -3.006 4.305 1 82.88 75 PRO B C 1
ATOM 2262 O O . PRO B 1 75 ? 26.625 -4.035 4.984 1 82.88 75 PRO B O 1
ATOM 2265 N N . ARG B 1 76 ? 27.469 -2.668 3.414 1 85.31 76 ARG B N 1
ATOM 2266 C CA . ARG B 1 76 ? 28.719 -3.396 3.203 1 85.31 76 ARG B CA 1
ATOM 2267 C C . ARG B 1 76 ? 28.453 -4.781 2.619 1 85.31 76 ARG B C 1
ATOM 2269 O O . ARG B 1 76 ? 29.375 -5.582 2.459 1 85.31 76 ARG B O 1
ATOM 2276 N N . VAL B 1 77 ? 27.266 -5.23 2.475 1 86.62 77 VAL B N 1
ATOM 2277 C CA . VAL B 1 77 ? 26.938 -6.52 1.881 1 86.62 77 VAL B CA 1
ATOM 2278 C C . VAL B 1 77 ? 26.297 -6.309 0.508 1 86.62 77 VAL B C 1
ATOM 2280 O O . VAL B 1 77 ? 26.719 -6.926 -0.476 1 86.62 77 VAL B O 1
ATOM 2283 N N . GLY B 1 78 ? 25.266 -5.426 0.449 1 91.38 78 GLY B N 1
ATOM 2284 C CA . GLY B 1 78 ? 24.547 -5.184 -0.786 1 91.38 78 GLY B CA 1
ATOM 2285 C C . GLY B 1 78 ? 23.062 -5.512 -0.682 1 91.38 78 GLY B C 1
ATOM 2286 O O . GLY B 1 78 ? 22.469 -5.363 0.384 1 91.38 78 GLY B O 1
ATOM 2287 N N . THR B 1 79 ? 22.484 -5.789 -1.838 1 94.62 79 THR B N 1
ATOM 2288 C CA . THR B 1 79 ? 21.062 -6.113 -1.904 1 94.62 79 THR B CA 1
ATOM 2289 C C . THR B 1 79 ? 20.859 -7.625 -1.881 1 94.62 79 THR B C 1
ATOM 2291 O O . THR B 1 79 ? 21.484 -8.359 -2.654 1 94.62 79 THR B O 1
ATOM 2294 N N . LEU B 1 80 ? 20.078 -8.055 -0.904 1 96.56 80 LEU B N 1
ATOM 2295 C CA . LEU B 1 80 ? 19.797 -9.484 -0.794 1 96.56 80 LEU B CA 1
ATOM 2296 C C . LEU B 1 80 ? 18.297 -9.75 -0.906 1 96.56 80 LEU B C 1
ATOM 2298 O O . LEU B 1 80 ? 17.484 -8.891 -0.559 1 96.56 80 LEU B O 1
ATOM 2302 N N . VAL B 1 81 ? 17.984 -10.969 -1.403 1 95.62 81 VAL B N 1
ATOM 2303 C CA . VAL B 1 81 ? 16.594 -11.383 -1.382 1 95.62 81 VAL B CA 1
ATOM 2304 C C . VAL B 1 81 ? 16.125 -11.539 0.062 1 95.62 81 VAL B C 1
ATOM 2306 O O . VAL B 1 81 ? 16.812 -12.156 0.881 1 95.62 81 VAL B O 1
ATOM 2309 N N . ALA B 1 82 ? 14.984 -10.992 0.404 1 91 82 ALA B N 1
ATOM 2310 C CA . ALA B 1 82 ? 14.445 -11.086 1.756 1 91 82 ALA B CA 1
ATOM 2311 C C . ALA B 1 82 ? 14.086 -12.531 2.1 1 91 82 ALA B C 1
ATOM 2313 O O . ALA B 1 82 ? 13.617 -13.281 1.239 1 91 82 ALA B O 1
ATOM 2314 N N . PRO B 1 83 ? 14.32 -12.914 3.387 1 88.69 83 PRO B N 1
ATOM 2315 C CA . PRO B 1 83 ? 13.852 -14.242 3.787 1 88.69 83 PRO B CA 1
ATOM 2316 C C . PRO B 1 83 ? 12.328 -14.344 3.826 1 88.69 83 PRO B C 1
ATOM 2318 O O . PRO B 1 83 ? 11.641 -13.32 3.846 1 88.69 83 PRO B O 1
ATOM 2321 N N . LEU B 1 84 ? 11.883 -15.594 3.68 1 81.62 84 LEU B N 1
ATOM 2322 C CA . LEU B 1 84 ? 10.461 -15.828 3.914 1 81.62 84 LEU B CA 1
ATOM 2323 C C . LEU B 1 84 ? 10.141 -15.758 5.402 1 81.62 84 LEU B C 1
ATOM 2325 O O . LEU B 1 84 ? 10.562 -16.625 6.176 1 81.62 84 LEU B O 1
ATOM 2329 N N . ASP B 1 85 ? 9.508 -14.734 5.801 1 82.12 85 ASP B N 1
ATOM 2330 C CA . ASP B 1 85 ? 9.148 -14.516 7.199 1 82.12 85 ASP B CA 1
ATOM 2331 C C . ASP B 1 85 ? 7.68 -14.844 7.449 1 82.12 85 ASP B C 1
ATOM 2333 O O . ASP B 1 85 ? 6.789 -14.125 6.984 1 82.12 85 ASP B O 1
ATOM 2337 N N . LEU B 1 86 ? 7.438 -15.891 8.211 1 81.81 86 LEU B N 1
ATOM 2338 C CA . LEU B 1 86 ? 6.07 -16.344 8.469 1 81.81 86 LEU B CA 1
ATOM 2339 C C . LEU B 1 86 ? 5.258 -15.242 9.148 1 81.81 86 LEU B C 1
ATOM 2341 O O . LEU B 1 86 ? 4.055 -15.117 8.914 1 81.81 86 LEU B O 1
ATOM 2345 N N . GLY B 1 87 ? 5.969 -14.453 9.984 1 84.38 87 GLY B N 1
ATOM 2346 C CA . GLY B 1 87 ? 5.293 -13.32 10.594 1 84.38 87 GLY B CA 1
ATOM 2347 C C . GLY B 1 87 ? 4.824 -12.289 9.578 1 84.38 87 GLY B C 1
ATOM 2348 O O . GLY B 1 87 ? 3.705 -11.789 9.672 1 84.38 87 GLY B O 1
ATOM 2349 N N . GLU B 1 88 ? 5.645 -12.047 8.617 1 83.25 88 GLU B N 1
ATOM 2350 C CA . GLU B 1 88 ? 5.289 -11.109 7.559 1 83.25 88 GLU B CA 1
ATOM 2351 C C . GLU B 1 88 ? 4.137 -11.648 6.711 1 83.25 88 GLU B C 1
ATOM 2353 O O . GLU B 1 88 ? 3.254 -10.891 6.305 1 83.25 88 GLU B O 1
ATOM 2358 N N . ILE B 1 89 ? 4.18 -12.898 6.555 1 85.19 89 ILE B N 1
ATOM 2359 C CA . ILE B 1 89 ? 3.131 -13.539 5.77 1 85.19 89 ILE B CA 1
ATOM 2360 C C . ILE B 1 89 ? 1.803 -13.461 6.52 1 85.19 89 ILE B C 1
ATOM 2362 O O . ILE B 1 89 ? 0.759 -13.188 5.922 1 85.19 89 ILE B O 1
ATOM 2366 N N . GLU B 1 90 ? 1.896 -13.648 7.781 1 88.94 90 GLU B N 1
ATOM 2367 C CA . GLU B 1 90 ? 0.699 -13.547 8.617 1 88.94 90 GLU B CA 1
ATOM 2368 C C . GLU B 1 90 ? 0.11 -12.141 8.57 1 88.94 90 GLU B C 1
ATOM 2370 O O . GLU B 1 90 ? -1.104 -11.977 8.43 1 88.94 90 GLU B O 1
ATOM 2375 N N . HIS B 1 91 ? 0.98 -11.219 8.688 1 88.69 91 HIS B N 1
ATOM 2376 C CA . HIS B 1 91 ? 0.549 -9.828 8.625 1 88.69 91 HIS B CA 1
ATOM 2377 C C . HIS B 1 91 ? -0.074 -9.508 7.273 1 88.69 91 HIS B C 1
ATOM 2379 O O . HIS B 1 91 ? -1.105 -8.836 7.207 1 88.69 91 HIS B O 1
ATOM 2385 N N . ALA B 1 92 ? 0.561 -9.953 6.246 1 87.38 92 ALA B N 1
ATOM 2386 C CA . ALA B 1 92 ? 0.049 -9.719 4.898 1 87.38 92 ALA B CA 1
ATOM 2387 C C . ALA B 1 92 ? -1.33 -10.344 4.719 1 87.38 92 ALA B C 1
ATOM 2389 O O . ALA B 1 92 ? -2.215 -9.75 4.098 1 87.38 92 ALA B O 1
ATOM 2390 N N . PHE B 1 93 ? -1.504 -11.531 5.262 1 87.56 93 PHE B N 1
ATOM 2391 C CA . PHE B 1 93 ? -2.783 -12.219 5.156 1 87.56 93 PHE B CA 1
ATOM 2392 C C . PHE B 1 93 ? -3.891 -11.422 5.828 1 87.56 93 PHE B C 1
ATOM 2394 O O . PHE B 1 93 ? -4.996 -11.312 5.297 1 87.56 93 PHE B O 1
ATOM 2401 N N . GLU B 1 94 ? -3.574 -10.898 6.891 1 88.19 94 GLU B N 1
ATOM 2402 C CA . GLU B 1 94 ? -4.559 -10.094 7.613 1 88.19 94 GLU B CA 1
ATOM 2403 C C . GLU B 1 94 ? -4.969 -8.867 6.801 1 88.19 94 GLU B C 1
ATOM 2405 O O . GLU B 1 94 ? -6.156 -8.539 6.723 1 88.19 94 GLU B O 1
ATOM 2410 N N . VAL B 1 95 ? -4.039 -8.227 6.23 1 90.44 95 VAL B N 1
ATOM 2411 C CA . VAL B 1 95 ? -4.324 -7.035 5.438 1 90.44 95 VAL B CA 1
ATOM 2412 C C . VAL B 1 95 ? -5.109 -7.418 4.188 1 90.44 95 VAL B C 1
ATOM 2414 O O . VAL B 1 95 ? -6.039 -6.715 3.789 1 90.44 95 VAL B O 1
ATOM 2417 N N . ARG B 1 96 ? -4.719 -8.477 3.598 1 89.69 96 ARG B N 1
ATOM 2418 C CA . ARG B 1 96 ? -5.422 -8.969 2.416 1 89.69 96 ARG B CA 1
ATOM 2419 C C . ARG B 1 96 ? -6.895 -9.219 2.719 1 89.69 96 ARG B C 1
ATOM 2421 O O . ARG B 1 96 ? -7.766 -8.875 1.917 1 89.69 96 ARG B O 1
ATOM 2428 N N . ARG B 1 97 ? -7.117 -9.789 3.818 1 87.31 97 ARG B N 1
ATOM 2429 C CA . ARG B 1 97 ? -8.5 -10.086 4.195 1 87.31 97 ARG B CA 1
ATOM 2430 C C . ARG B 1 97 ? -9.312 -8.805 4.355 1 87.31 97 ARG B C 1
ATOM 2432 O O . ARG B 1 97 ? -10.508 -8.781 4.078 1 87.31 97 ARG B O 1
ATOM 2439 N N . ILE B 1 98 ? -8.688 -7.812 4.715 1 86.06 98 ILE B N 1
ATOM 2440 C CA . ILE B 1 98 ? -9.359 -6.531 4.906 1 86.06 98 ILE B CA 1
ATOM 2441 C C . ILE B 1 98 ? -9.625 -5.883 3.551 1 86.06 98 ILE B C 1
ATOM 2443 O O . ILE B 1 98 ? -10.734 -5.398 3.295 1 86.06 98 ILE B O 1
ATOM 2447 N N . LEU B 1 99 ? -8.758 -5.953 2.643 1 89.62 99 LEU B N 1
ATOM 2448 C CA . LEU B 1 99 ? -8.773 -5.105 1.455 1 89.62 99 LEU B CA 1
ATOM 2449 C C . LEU B 1 99 ? -9.344 -5.863 0.259 1 89.62 99 LEU B C 1
ATOM 2451 O O . LEU B 1 99 ? -10.078 -5.289 -0.55 1 89.62 99 LEU B O 1
ATOM 2455 N N . GLU B 1 100 ? -9 -7.117 0.112 1 92.56 100 GLU B N 1
ATOM 2456 C CA . GLU B 1 100 ? -9.273 -7.824 -1.136 1 92.56 100 GLU B CA 1
ATOM 2457 C C . GLU B 1 100 ? -10.758 -8.133 -1.283 1 92.56 100 GLU B C 1
ATOM 2459 O O . GLU B 1 100 ? -11.289 -8.156 -2.398 1 92.56 100 GLU B O 1
ATOM 2464 N N . GLY B 1 101 ? -11.406 -8.453 -0.102 1 92.75 101 GLY B N 1
ATOM 2465 C CA . GLY B 1 101 ? -12.852 -8.609 -0.18 1 92.75 101 GLY B CA 1
ATOM 2466 C C . GLY B 1 101 ? -13.562 -7.379 -0.702 1 92.75 101 GLY B C 1
ATOM 2467 O O . GLY B 1 101 ? -14.438 -7.477 -1.567 1 92.75 101 GLY B O 1
ATOM 2468 N N . ARG B 1 102 ? -13.141 -6.262 -0.192 1 92 102 ARG B N 1
ATOM 2469 C CA . ARG B 1 102 ? -13.719 -5 -0.646 1 92 102 ARG B CA 1
ATOM 2470 C C . ARG B 1 102 ? -13.336 -4.719 -2.098 1 92 102 ARG B C 1
ATOM 2472 O O . ARG B 1 102 ? -14.141 -4.168 -2.857 1 92 102 ARG B O 1
ATOM 2479 N N . THR B 1 103 ? -12.133 -5.039 -2.465 1 95.31 103 THR B N 1
ATOM 2480 C CA . THR B 1 103 ? -11.688 -4.887 -3.844 1 95.31 103 THR B CA 1
ATOM 2481 C C . THR B 1 103 ? -12.555 -5.703 -4.793 1 95.31 103 THR B C 1
ATOM 2483 O O . THR B 1 103 ? -13 -5.203 -5.828 1 95.31 103 THR B O 1
ATOM 2486 N N . ALA B 1 104 ? -12.828 -6.906 -4.391 1 97.38 104 ALA B N 1
ATOM 2487 C CA . ALA B 1 104 ? -13.664 -7.781 -5.207 1 97.38 104 ALA B CA 1
ATOM 2488 C C . ALA B 1 104 ? -15.078 -7.219 -5.34 1 97.38 104 ALA B C 1
ATOM 2490 O O . ALA B 1 104 ? -15.648 -7.211 -6.434 1 97.38 104 ALA B O 1
ATOM 2491 N N . ALA B 1 105 ? -15.609 -6.738 -4.266 1 96.69 105 ALA B N 1
ATOM 2492 C CA . ALA B 1 105 ? -16.938 -6.137 -4.285 1 96.69 105 ALA B CA 1
ATOM 2493 C C . ALA B 1 105 ? -16.984 -4.918 -5.199 1 96.69 105 ALA B C 1
ATOM 2495 O O . ALA B 1 105 ? -17.922 -4.746 -5.977 1 96.69 105 ALA B O 1
ATOM 2496 N N . LEU B 1 106 ? -15.969 -4.129 -5.125 1 96.31 106 LEU B N 1
ATOM 2497 C CA . LEU B 1 106 ? -15.891 -2.932 -5.957 1 96.31 106 LEU B CA 1
ATOM 2498 C C . LEU B 1 106 ? -15.734 -3.303 -7.426 1 96.31 106 LEU B C 1
ATOM 2500 O O . LEU B 1 106 ? -16.312 -2.656 -8.297 1 96.31 106 LEU B O 1
ATOM 2504 N N . ALA B 1 107 ? -14.914 -4.285 -7.68 1 98 107 ALA B N 1
ATOM 2505 C CA . ALA B 1 107 ? -14.758 -4.754 -9.055 1 98 107 ALA B CA 1
ATOM 2506 C C . ALA B 1 107 ? -16.094 -5.23 -9.625 1 98 107 ALA B C 1
ATOM 2508 O O . ALA B 1 107 ? -16.406 -4.969 -10.789 1 98 107 ALA B O 1
ATOM 2509 N N . ALA B 1 108 ? -16.875 -5.914 -8.828 1 98.44 108 ALA B N 1
ATOM 2510 C CA . ALA B 1 108 ? -18.188 -6.379 -9.258 1 98.44 108 ALA B CA 1
ATOM 2511 C C . ALA B 1 108 ? -19.109 -5.199 -9.555 1 98.44 108 ALA B C 1
ATOM 2513 O O . ALA B 1 108 ? -19.891 -5.242 -10.508 1 98.44 108 ALA B O 1
ATOM 2514 N N . ARG B 1 109 ? -18.969 -4.176 -8.789 1 97.38 109 ARG B N 1
ATOM 2515 C CA . ARG B 1 109 ? -19.828 -3.006 -8.93 1 97.38 109 ARG B CA 1
ATOM 2516 C C . ARG B 1 109 ? -19.406 -2.15 -10.117 1 97.38 109 ARG B C 1
ATOM 2518 O O . ARG B 1 109 ? -20.25 -1.613 -10.836 1 97.38 109 ARG B O 1
ATOM 2525 N N . ASN B 1 110 ? -18.109 -2.068 -10.359 1 96.94 110 ASN B N 1
ATOM 2526 C CA . ASN B 1 110 ? -17.609 -0.979 -11.195 1 96.94 110 ASN B CA 1
ATOM 2527 C C . ASN B 1 110 ? -17.109 -1.486 -12.539 1 96.94 110 ASN B C 1
ATOM 2529 O O . ASN B 1 110 ? -16.875 -0.699 -13.461 1 96.94 110 ASN B O 1
ATOM 2533 N N . HIS B 1 111 ? -16.875 -2.768 -12.609 1 97.5 111 HIS B N 1
ATOM 2534 C CA . HIS B 1 111 ? -16.203 -3.211 -13.828 1 97.5 111 HIS B CA 1
ATOM 2535 C C . HIS B 1 111 ? -16.969 -2.787 -15.07 1 97.5 111 HIS B C 1
ATOM 2537 O O . HIS B 1 111 ? -18.188 -2.598 -15.023 1 97.5 111 HIS B O 1
ATOM 2543 N N . ARG B 1 112 ? -16.234 -2.596 -16.094 1 97.81 112 ARG B N 1
ATOM 2544 C CA . ARG B 1 112 ? -16.75 -2.387 -17.438 1 97.81 112 ARG B CA 1
ATOM 2545 C C . ARG B 1 112 ? -16.625 -3.656 -18.281 1 97.81 112 ARG B C 1
ATOM 2547 O O . ARG B 1 112 ? -15.836 -4.547 -17.953 1 97.81 112 ARG B O 1
ATOM 2554 N N . PRO B 1 113 ? -17.406 -3.719 -19.25 1 97.5 113 PRO B N 1
ATOM 2555 C CA . PRO B 1 113 ? -17.359 -4.918 -20.094 1 97.5 113 PRO B CA 1
ATOM 2556 C C . PRO B 1 113 ? -15.945 -5.234 -20.578 1 97.5 113 PRO B C 1
ATOM 2558 O O . PRO B 1 113 ? -15.57 -6.402 -20.672 1 97.5 113 PRO B O 1
ATOM 2561 N N . GLU B 1 114 ? -15.117 -4.238 -20.797 1 97.81 114 GLU B N 1
ATOM 2562 C CA . GLU B 1 114 ? -13.773 -4.422 -21.328 1 97.81 114 GLU B CA 1
ATOM 2563 C C . GLU B 1 114 ? -12.836 -5.016 -20.281 1 97.81 114 GLU B C 1
ATOM 2565 O O . GLU B 1 114 ? -11.766 -5.52 -20.625 1 97.81 114 GLU B O 1
ATOM 2570 N N . ASP B 1 115 ? -13.266 -4.973 -19.047 1 97.88 115 ASP B N 1
ATOM 2571 C CA . ASP B 1 115 ? -12.43 -5.5 -17.969 1 97.88 115 ASP B CA 1
ATOM 2572 C C . ASP B 1 115 ? -12.609 -7.012 -17.828 1 97.88 115 ASP B C 1
ATOM 2574 O O . ASP B 1 115 ? -11.734 -7.695 -17.297 1 97.88 115 ASP B O 1
ATOM 2578 N N . LEU B 1 116 ? -13.703 -7.547 -18.281 1 97.94 116 LEU B N 1
ATOM 2579 C CA . LEU B 1 116 ? -14.164 -8.883 -17.906 1 97.94 116 LEU B CA 1
ATOM 2580 C C . LEU B 1 116 ? -13.297 -9.953 -18.562 1 97.94 116 LEU B C 1
ATOM 2582 O O . LEU B 1 116 ? -12.945 -10.945 -17.922 1 97.94 116 LEU B O 1
ATOM 2586 N N . PRO B 1 117 ? -12.867 -9.773 -19.812 1 98.25 117 PRO B N 1
ATOM 2587 C CA . PRO B 1 117 ? -12.078 -10.844 -20.438 1 98.25 117 PRO B CA 1
ATOM 2588 C C . PRO B 1 117 ? -10.789 -11.141 -19.672 1 98.25 117 PRO B C 1
ATOM 2590 O O . PRO B 1 117 ? -10.422 -12.312 -19.516 1 98.25 117 PRO B O 1
ATOM 2593 N N . ALA B 1 118 ? -10.156 -10.133 -19.156 1 97.81 118 ALA B N 1
ATOM 2594 C CA . ALA B 1 118 ? -8.914 -10.328 -18.422 1 97.81 118 ALA B CA 1
ATOM 2595 C C . ALA B 1 118 ? -9.172 -11.055 -17.094 1 97.81 118 ALA B C 1
ATOM 2597 O O . ALA B 1 118 ? -8.328 -11.812 -16.625 1 97.81 118 ALA B O 1
ATOM 2598 N N . ILE B 1 119 ? -10.336 -10.883 -16.562 1 98.44 119 ILE B N 1
ATOM 2599 C CA . ILE B 1 119 ? -10.672 -11.508 -15.297 1 98.44 119 ILE B CA 1
ATOM 2600 C C . ILE B 1 119 ? -11.109 -12.953 -15.531 1 98.44 119 ILE B C 1
ATOM 2602 O O . ILE B 1 119 ? -10.562 -13.883 -14.938 1 98.44 119 ILE B O 1
ATOM 2606 N N . VAL B 1 120 ? -12.016 -13.148 -16.453 1 98 120 VAL B N 1
ATOM 2607 C CA . VAL B 1 120 ? -12.641 -14.445 -16.688 1 98 120 VAL B CA 1
ATOM 2608 C C . VAL B 1 120 ? -11.656 -15.383 -17.391 1 98 120 VAL B C 1
ATOM 2610 O O . VAL B 1 120 ? -11.648 -16.594 -17.125 1 98 120 VAL B O 1
ATOM 2613 N N . GLY B 1 121 ? -10.797 -14.836 -18.141 1 98 121 GLY B N 1
ATOM 2614 C CA . GLY B 1 121 ? -9.867 -15.641 -18.922 1 98 121 GLY B CA 1
ATOM 2615 C C . GLY B 1 121 ? -8.523 -15.82 -18.234 1 98 121 GLY B C 1
ATOM 2616 O O . GLY B 1 121 ? -7.633 -16.484 -18.781 1 98 121 GLY B O 1
ATOM 2617 N N . ALA B 1 122 ? -8.344 -15.312 -17.047 1 97.81 122 ALA B N 1
ATOM 2618 C CA . ALA B 1 122 ? -7.027 -15.219 -16.422 1 97.81 122 ALA B CA 1
ATOM 2619 C C . ALA B 1 122 ? -6.438 -16.609 -16.172 1 97.81 122 ALA B C 1
ATOM 2621 O O . ALA B 1 122 ? -5.223 -16.797 -16.219 1 97.81 122 ALA B O 1
ATOM 2622 N N . PHE B 1 123 ? -7.316 -17.594 -15.969 1 98.12 123 PHE B N 1
ATOM 2623 C CA . PHE B 1 123 ? -6.805 -18.906 -15.641 1 98.12 123 PHE B CA 1
ATOM 2624 C C . PHE B 1 123 ? -7.055 -19.891 -16.797 1 98.12 123 PHE B C 1
ATOM 2626 O O . PHE B 1 123 ? -7.098 -21.094 -16.578 1 98.12 123 PHE B O 1
ATOM 2633 N N . ASP B 1 124 ? -7.258 -19.266 -17.969 1 97.62 124 ASP B N 1
ATOM 2634 C CA . ASP B 1 124 ? -7.25 -20.109 -19.141 1 97.62 124 ASP B CA 1
ATOM 2635 C C . ASP B 1 124 ? -5.898 -20.812 -19.312 1 97.62 124 ASP B C 1
ATOM 2637 O O . ASP B 1 124 ? -4.855 -20.141 -19.328 1 97.62 124 ASP B O 1
ATOM 2641 N N . GLY B 1 125 ? -5.844 -22.188 -19.359 1 97.5 125 GLY B N 1
ATOM 2642 C CA . GLY B 1 125 ? -4.621 -22.969 -19.484 1 97.5 125 GLY B CA 1
ATOM 2643 C C . GLY B 1 125 ? -4.133 -23.516 -18.156 1 97.5 125 GLY B C 1
ATOM 2644 O O . GLY B 1 125 ? -3.105 -24.203 -18.094 1 97.5 125 GLY B O 1
ATOM 2645 N N . ALA B 1 126 ? -4.891 -23.281 -17.109 1 98 126 ALA B N 1
ATOM 2646 C CA . ALA B 1 126 ? -4.465 -23.719 -15.781 1 98 126 ALA B CA 1
ATOM 2647 C C . ALA B 1 126 ? -4.355 -25.234 -15.711 1 98 126 ALA B C 1
ATOM 2649 O O . ALA B 1 126 ? -3.416 -25.781 -15.125 1 98 126 ALA B O 1
ATOM 2650 N N . GLU B 1 127 ? -5.281 -25.906 -16.359 1 98 127 GLU B N 1
ATOM 2651 C CA . GLU B 1 127 ? -5.262 -27.359 -16.344 1 98 127 GLU B CA 1
ATOM 2652 C C . GLU B 1 127 ? -3.953 -27.906 -16.922 1 98 127 GLU B C 1
ATOM 2654 O O . GLU B 1 127 ? -3.311 -28.766 -16.312 1 98 127 GLU B O 1
ATOM 2659 N N . ALA B 1 128 ? -3.559 -27.344 -18.047 1 98.12 128 ALA B N 1
ATOM 2660 C CA . ALA B 1 128 ? -2.322 -27.781 -18.688 1 98.12 128 ALA B CA 1
ATOM 2661 C C . ALA B 1 128 ? -1.107 -27.438 -17.828 1 98.12 128 ALA B C 1
ATOM 2663 O O . ALA B 1 128 ? -0.162 -28.219 -17.75 1 98.12 128 ALA B O 1
ATOM 2664 N N . ALA B 1 129 ? -1.1 -26.266 -17.266 1 97.56 129 ALA B N 1
ATOM 2665 C CA . ALA B 1 129 ? 0.015 -25.844 -16.422 1 97.56 129 ALA B CA 1
ATOM 2666 C C . ALA B 1 129 ? 0.155 -26.766 -15.203 1 97.56 129 ALA B C 1
ATOM 2668 O O . ALA B 1 129 ? 1.267 -27.141 -14.836 1 97.56 129 ALA B O 1
ATOM 2669 N N . ILE B 1 130 ? -0.951 -27.109 -14.578 1 96.88 130 ILE B N 1
ATOM 2670 C CA . ILE B 1 130 ? -0.946 -27.984 -13.414 1 96.88 130 ILE B CA 1
ATOM 2671 C C . ILE B 1 130 ? -0.438 -29.375 -13.812 1 96.88 130 ILE B C 1
ATOM 2673 O O . ILE B 1 130 ? 0.416 -29.938 -13.133 1 96.88 130 ILE B O 1
ATOM 2677 N N . GLU B 1 131 ? -0.934 -29.828 -14.922 1 96.62 131 GLU B N 1
ATOM 2678 C CA . GLU B 1 131 ? -0.534 -31.156 -15.406 1 96.62 131 GLU B CA 1
ATOM 2679 C C . GLU B 1 131 ? 0.968 -31.203 -15.672 1 96.62 131 GLU B C 1
ATOM 2681 O O . GLU B 1 131 ? 1.617 -32.219 -15.383 1 96.62 131 GLU B O 1
ATOM 2686 N N . SER B 1 132 ? 1.501 -30.141 -16.172 1 96.81 132 SER B N 1
ATOM 2687 C CA . SER B 1 132 ? 2.914 -30.125 -16.547 1 96.81 132 SER B CA 1
ATOM 2688 C C . SER B 1 132 ? 3.775 -29.625 -15.391 1 96.81 132 SER B C 1
ATOM 2690 O O . SER B 1 132 ? 5 -29.562 -15.5 1 96.81 132 SER B O 1
ATOM 2692 N N . GLY B 1 133 ? 3.18 -29.25 -14.352 1 94.88 133 GLY B N 1
ATOM 2693 C CA . GLY B 1 133 ? 3.916 -28.703 -13.227 1 94.88 133 GLY B CA 1
ATOM 2694 C C . GLY B 1 133 ? 4.582 -27.375 -13.531 1 94.88 133 GLY B C 1
ATOM 2695 O O . GLY B 1 133 ? 5.684 -27.094 -13.055 1 94.88 133 GLY B O 1
ATOM 2696 N N . ASP B 1 134 ? 3.953 -26.625 -14.383 1 95.44 134 ASP B N 1
ATOM 2697 C CA . ASP B 1 134 ? 4.484 -25.312 -14.773 1 95.44 134 ASP B CA 1
ATOM 2698 C C . ASP B 1 134 ? 4.055 -24.234 -13.789 1 95.44 134 ASP B C 1
ATOM 2700 O O . ASP B 1 134 ? 3.139 -23.453 -14.07 1 95.44 134 ASP B O 1
ATOM 2704 N N . PHE B 1 135 ? 4.758 -24.125 -12.742 1 93.38 135 PHE B N 1
ATOM 2705 C CA . PHE B 1 135 ? 4.402 -23.203 -11.664 1 93.38 135 PHE B CA 1
ATOM 2706 C C . PHE B 1 135 ? 4.637 -21.766 -12.078 1 93.38 135 PHE B C 1
ATOM 2708 O O . PHE B 1 135 ? 3.977 -20.844 -11.578 1 93.38 135 PHE B O 1
ATOM 2715 N N . ARG B 1 136 ? 5.547 -21.562 -12.945 1 93.44 136 ARG B N 1
ATOM 2716 C CA . ARG B 1 136 ? 5.738 -20.219 -13.484 1 93.44 136 ARG B CA 1
ATOM 2717 C C . ARG B 1 136 ? 4.48 -19.734 -14.195 1 93.44 136 ARG B C 1
ATOM 2719 O O . ARG B 1 136 ? 4.062 -18.578 -14.016 1 93.44 136 ARG B O 1
ATOM 2726 N N . ALA B 1 137 ? 3.965 -20.609 -14.969 1 95.25 137 ALA B N 1
ATOM 2727 C CA . ALA B 1 137 ? 2.721 -20.281 -15.656 1 95.25 137 ALA B CA 1
ATOM 2728 C C . ALA B 1 137 ? 1.59 -20.047 -14.656 1 95.25 137 ALA B C 1
ATOM 2730 O O . ALA B 1 137 ? 0.796 -19.109 -14.812 1 95.25 137 ALA B O 1
ATOM 2731 N N . MET B 1 138 ? 1.477 -20.875 -13.641 1 95.19 138 MET B N 1
ATOM 2732 C CA . MET B 1 138 ? 0.449 -20.719 -12.609 1 95.19 138 MET B CA 1
ATOM 2733 C C . MET B 1 138 ? 0.588 -19.375 -11.898 1 95.19 138 MET B C 1
ATOM 2735 O O . MET B 1 138 ? -0.403 -18.688 -11.68 1 95.19 138 MET B O 1
ATOM 2739 N N . LEU B 1 139 ? 1.777 -19.047 -11.586 1 93.62 139 LEU B N 1
ATOM 2740 C CA . LEU B 1 139 ? 2.047 -17.781 -10.93 1 93.62 139 LEU B CA 1
ATOM 2741 C C . LEU B 1 139 ? 1.652 -16.609 -11.828 1 93.62 139 LEU B C 1
ATOM 2743 O O . LEU B 1 139 ? 1.048 -15.641 -11.367 1 93.62 139 LEU B O 1
ATOM 2747 N N . ALA B 1 140 ? 2.006 -16.688 -13.078 1 93.56 140 ALA B N 1
ATOM 2748 C CA . ALA B 1 140 ? 1.657 -15.641 -14.031 1 93.56 140 ALA B CA 1
ATOM 2749 C C . ALA B 1 140 ? 0.143 -15.469 -14.133 1 93.56 140 ALA B C 1
ATOM 2751 O O . ALA B 1 140 ? -0.36 -14.344 -14.164 1 93.56 140 ALA B O 1
ATOM 2752 N N . MET B 1 141 ? -0.557 -16.547 -14.18 1 96.06 141 MET B N 1
ATOM 2753 C CA . MET B 1 141 ? -2.016 -16.516 -14.242 1 96.06 141 MET B CA 1
ATOM 2754 C C . MET B 1 141 ? -2.602 -15.883 -12.984 1 96.06 141 MET B C 1
ATOM 2756 O O . MET B 1 141 ? -3.502 -15.047 -13.062 1 96.06 141 MET B O 1
ATOM 2760 N N . ASP B 1 142 ? -2.107 -16.25 -11.844 1 94.81 142 ASP B N 1
ATOM 2761 C CA . ASP B 1 142 ? -2.57 -15.711 -10.578 1 94.81 142 ASP B CA 1
ATOM 2762 C C . ASP B 1 142 ? -2.346 -14.203 -10.516 1 94.81 142 ASP B C 1
ATOM 2764 O O . ASP B 1 142 ? -3.242 -13.445 -10.125 1 94.81 142 ASP B O 1
ATOM 2768 N N . HIS B 1 143 ? -1.175 -13.773 -10.883 1 92.56 143 HIS B N 1
ATOM 2769 C CA . HIS B 1 143 ? -0.85 -12.352 -10.898 1 92.56 143 HIS B CA 1
ATOM 2770 C C . HIS B 1 143 ? -1.761 -11.586 -11.859 1 92.56 143 HIS B C 1
ATOM 2772 O O . HIS B 1 143 ? -2.252 -10.508 -11.523 1 92.56 143 HIS B O 1
ATOM 2778 N N . ALA B 1 144 ? -1.927 -12.141 -12.984 1 94.31 144 ALA B N 1
ATOM 2779 C CA . ALA B 1 144 ? -2.787 -11.5 -13.977 1 94.31 144 ALA B CA 1
ATOM 2780 C C . ALA B 1 144 ? -4.215 -11.367 -13.453 1 94.31 144 ALA B C 1
ATOM 2782 O O . ALA B 1 144 ? -4.863 -10.336 -13.656 1 94.31 144 ALA B O 1
ATOM 2783 N N . PHE B 1 145 ? -4.68 -12.406 -12.805 1 96.94 145 PHE B N 1
ATOM 2784 C CA . PHE B 1 145 ? -6.035 -12.422 -12.273 1 96.94 145 PHE B CA 1
ATOM 2785 C C . PHE B 1 145 ? -6.227 -11.305 -11.25 1 96.94 145 PHE B C 1
ATOM 2787 O O . PHE B 1 145 ? -7.137 -10.484 -11.383 1 96.94 145 PHE B O 1
ATOM 2794 N N . HIS B 1 146 ? -5.402 -11.25 -10.297 1 94.94 146 HIS B N 1
ATOM 2795 C CA . HIS B 1 146 ? -5.555 -10.297 -9.203 1 94.94 146 HIS B CA 1
ATOM 2796 C C . HIS B 1 146 ? -5.352 -8.867 -9.695 1 94.94 146 HIS B C 1
ATOM 2798 O O . HIS B 1 146 ? -6.031 -7.945 -9.234 1 94.94 146 HIS B O 1
ATOM 2804 N N . ARG B 1 147 ? -4.434 -8.734 -10.617 1 93.69 147 ARG B N 1
ATOM 2805 C CA . ARG B 1 147 ? -4.258 -7.422 -11.234 1 93.69 147 ARG B CA 1
ATOM 2806 C C . ARG B 1 147 ? -5.523 -6.988 -11.969 1 93.69 147 ARG B C 1
ATOM 2808 O O . ARG B 1 147 ? -5.969 -5.848 -11.828 1 93.69 147 ARG B O 1
ATOM 2815 N N . ALA B 1 148 ? -6.062 -7.879 -12.727 1 97.12 148 ALA B N 1
ATOM 2816 C CA . ALA B 1 148 ? -7.273 -7.574 -13.484 1 97.12 148 ALA B CA 1
ATOM 2817 C C . ALA B 1 148 ? -8.422 -7.207 -12.555 1 97.12 148 ALA B C 1
ATOM 2819 O O . ALA B 1 148 ? -9.164 -6.25 -12.82 1 97.12 148 ALA B O 1
ATOM 2820 N N . VAL B 1 149 ? -8.562 -7.965 -11.484 1 97.81 149 VAL B N 1
ATOM 2821 C CA . VAL B 1 149 ? -9.617 -7.684 -10.508 1 97.81 149 VAL B CA 1
ATOM 2822 C C . VAL B 1 149 ? -9.391 -6.305 -9.891 1 97.81 149 VAL B C 1
ATOM 2824 O O . VAL B 1 149 ? -10.328 -5.512 -9.781 1 97.81 149 VAL B O 1
ATOM 2827 N N . ALA B 1 150 ? -8.211 -6.02 -9.539 1 95.75 150 ALA B N 1
ATOM 2828 C CA . ALA B 1 150 ? -7.879 -4.742 -8.914 1 95.75 150 ALA B CA 1
ATOM 2829 C C . ALA B 1 150 ? -8.164 -3.58 -9.867 1 95.75 150 ALA B C 1
ATOM 2831 O O . ALA B 1 150 ? -8.766 -2.578 -9.469 1 95.75 150 ALA B O 1
ATOM 2832 N N . PHE B 1 151 ? -7.805 -3.752 -11.086 1 95.38 151 PHE B N 1
ATOM 2833 C CA . PHE B 1 151 ? -7.988 -2.676 -12.055 1 95.38 151 PHE B CA 1
ATOM 2834 C C . PHE B 1 151 ? -9.469 -2.482 -12.375 1 95.38 151 PHE B C 1
ATOM 2836 O O . PHE B 1 151 ? -9.898 -1.374 -12.695 1 95.38 151 PHE B O 1
ATOM 2843 N N . ALA B 1 152 ? -10.219 -3.479 -12.227 1 97.56 152 ALA B N 1
ATOM 2844 C CA . ALA B 1 152 ? -11.648 -3.418 -12.523 1 97.56 152 ALA B CA 1
ATOM 2845 C C . ALA B 1 152 ? -12.391 -2.596 -11.477 1 97.56 152 ALA B C 1
ATOM 2847 O O . ALA B 1 152 ? -13.555 -2.229 -11.672 1 97.56 152 ALA B O 1
ATOM 2848 N N . THR B 1 153 ? -11.734 -2.295 -10.391 1 96.25 153 THR B N 1
ATOM 2849 C CA . THR B 1 153 ? -12.328 -1.407 -9.391 1 96.25 153 THR B CA 1
ATOM 2850 C C . THR B 1 153 ? -12.375 0.029 -9.906 1 96.25 153 THR B C 1
ATOM 2852 O O . THR B 1 153 ? -13.102 0.865 -9.367 1 96.25 153 THR B O 1
ATOM 2855 N N . HIS B 1 154 ? -11.492 0.303 -10.836 1 95.06 154 HIS B N 1
ATOM 2856 C CA . HIS B 1 154 ? -11.297 1.639 -11.383 1 95.06 154 HIS B CA 1
ATOM 2857 C C . HIS B 1 154 ? -10.906 2.633 -10.297 1 95.06 154 HIS B C 1
ATOM 2859 O O . HIS B 1 154 ? -11.328 3.791 -10.328 1 95.06 154 HIS B O 1
ATOM 2865 N N . ASN B 1 155 ? -10.25 2.164 -9.32 1 92.62 155 ASN B N 1
ATOM 2866 C CA . ASN B 1 155 ? -9.547 2.918 -8.289 1 92.62 155 ASN B CA 1
ATOM 2867 C C . ASN B 1 155 ? -8.055 2.617 -8.305 1 92.62 155 ASN B C 1
ATOM 2869 O O . ASN B 1 155 ? -7.598 1.689 -7.629 1 92.62 155 ASN B O 1
ATOM 2873 N N . PRO B 1 156 ? -7.34 3.398 -9 1 88.5 156 PRO B N 1
ATOM 2874 C CA . PRO B 1 156 ? -5.914 3.109 -9.18 1 88.5 156 PRO B CA 1
ATOM 2875 C C . PRO B 1 156 ? -5.148 3.066 -7.863 1 88.5 156 PRO B C 1
ATOM 2877 O O . PRO B 1 156 ? -4.168 2.33 -7.738 1 88.5 156 PRO B O 1
ATOM 2880 N N . THR B 1 157 ? -5.578 3.814 -6.914 1 85.56 157 THR B N 1
ATOM 2881 C CA . THR B 1 157 ? -4.93 3.783 -5.605 1 85.56 157 THR B CA 1
ATOM 2882 C C . THR B 1 157 ? -5.117 2.422 -4.941 1 85.56 157 THR B C 1
ATOM 2884 O O . THR B 1 157 ? -4.156 1.824 -4.457 1 85.56 157 THR B O 1
ATOM 2887 N N . LEU B 1 158 ? -6.305 1.961 -4.973 1 89.38 158 LEU B N 1
ATOM 2888 C CA . LEU B 1 158 ? -6.598 0.65 -4.402 1 89.38 158 LEU B CA 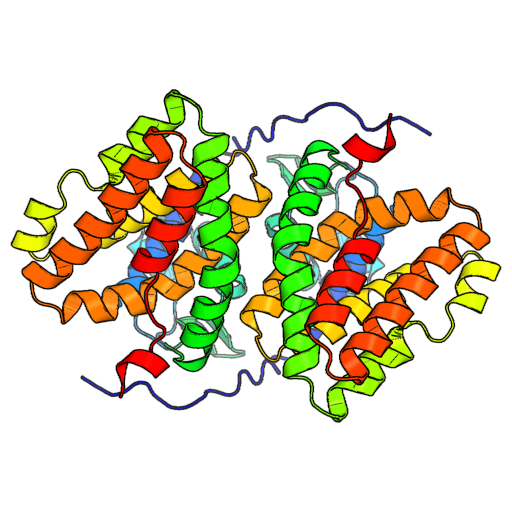1
ATOM 2889 C C . LEU B 1 158 ? -5.824 -0.444 -5.133 1 89.38 158 LEU B C 1
ATOM 2891 O O . LEU B 1 158 ? -5.242 -1.325 -4.496 1 89.38 158 LEU B O 1
ATOM 2895 N N . ALA B 1 159 ? -5.789 -0.338 -6.426 1 90.06 159 ALA B N 1
ATOM 2896 C CA . ALA B 1 159 ? -5.105 -1.339 -7.238 1 90.06 159 ALA B CA 1
ATOM 2897 C C . ALA B 1 159 ? -3.623 -1.415 -6.883 1 90.06 159 ALA B C 1
ATOM 2899 O O . ALA B 1 159 ? -3.068 -2.508 -6.742 1 90.06 159 ALA B O 1
ATOM 2900 N N . ARG B 1 160 ? -3.014 -0.322 -6.672 1 83.31 160 ARG B N 1
ATOM 2901 C CA . ARG B 1 160 ? -1.597 -0.279 -6.324 1 83.31 160 ARG B CA 1
ATOM 2902 C C . ARG B 1 160 ? -1.332 -1.002 -5.008 1 83.31 160 ARG B C 1
ATOM 2904 O O . ARG B 1 160 ? -0.371 -1.765 -4.895 1 83.31 160 ARG B O 1
ATOM 2911 N N . PHE B 1 161 ? -2.16 -0.821 -4.078 1 83.81 161 PHE B N 1
ATOM 2912 C CA . PHE B 1 161 ? -1.967 -1.413 -2.76 1 83.81 161 PHE B C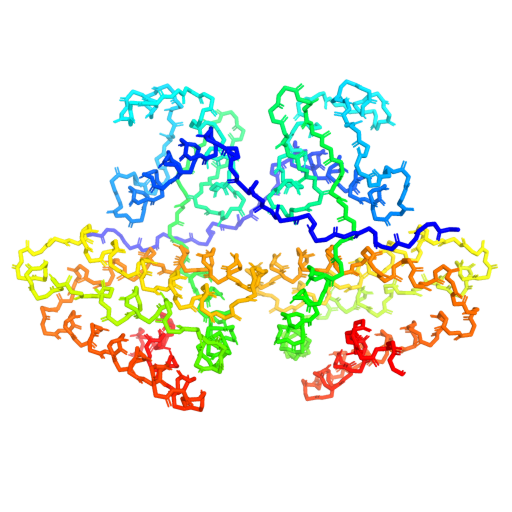A 1
ATOM 2913 C C . PHE B 1 161 ? -2.236 -2.912 -2.797 1 83.81 161 PHE B C 1
ATOM 2915 O O . PHE B 1 161 ? -1.463 -3.701 -2.244 1 83.81 161 PHE B O 1
ATOM 2922 N N . VAL B 1 162 ? -3.244 -3.318 -3.465 1 88.56 162 VAL B N 1
ATOM 2923 C CA . VAL B 1 162 ? -3.637 -4.727 -3.494 1 88.56 162 VAL B CA 1
ATOM 2924 C C . VAL B 1 162 ? -2.588 -5.539 -4.25 1 88.56 162 VAL B C 1
ATOM 2926 O O . VAL B 1 162 ? -2.234 -6.645 -3.836 1 88.56 162 VAL B O 1
ATOM 2929 N N . ILE B 1 163 ? -2.078 -4.98 -5.289 1 84.88 163 ILE B N 1
ATOM 2930 C CA . ILE B 1 163 ? -1.09 -5.68 -6.102 1 84.88 163 ILE B CA 1
ATOM 2931 C C . ILE B 1 163 ? 0.2 -5.859 -5.301 1 84.88 163 ILE B C 1
ATOM 2933 O O . ILE B 1 163 ? 0.808 -6.93 -5.324 1 84.88 163 ILE B O 1
ATOM 2937 N N . ALA B 1 164 ? 0.568 -4.879 -4.57 1 79.81 164 ALA B N 1
ATOM 2938 C CA . ALA B 1 164 ? 1.766 -4.977 -3.74 1 79.81 164 ALA B CA 1
ATOM 2939 C C . ALA B 1 164 ? 1.591 -6.031 -2.65 1 79.81 164 ALA B C 1
ATOM 2941 O O . ALA B 1 164 ? 2.518 -6.793 -2.361 1 79.81 164 ALA B O 1
ATOM 2942 N N . LEU B 1 165 ? 0.463 -6.102 -2.051 1 83.88 165 LEU B N 1
ATOM 2943 C CA . LEU B 1 165 ? 0.16 -7.09 -1.021 1 83.88 165 LEU B CA 1
ATOM 2944 C C . LEU B 1 165 ? 0.199 -8.5 -1.596 1 83.88 165 LEU B C 1
ATOM 2946 O O . LEU B 1 165 ? 0.673 -9.43 -0.937 1 83.88 165 LEU B O 1
ATOM 2950 N N . GLN B 1 166 ? -0.294 -8.586 -2.793 1 85.75 166 GLN B N 1
ATOM 2951 C CA . GLN B 1 166 ? -0.334 -9.891 -3.453 1 85.75 166 GLN B CA 1
ATOM 2952 C C . GLN B 1 166 ? 1.073 -10.43 -3.688 1 85.75 166 GLN B C 1
ATOM 2954 O O . GLN B 1 166 ? 1.308 -11.633 -3.57 1 85.75 166 GLN B O 1
ATOM 2959 N N . ASN B 1 167 ? 1.976 -9.578 -4.031 1 82.94 167 ASN B N 1
ATOM 2960 C CA . ASN B 1 167 ? 3.35 -10 -4.277 1 82.94 167 ASN B CA 1
ATOM 2961 C C . ASN B 1 167 ? 3.963 -10.648 -3.039 1 82.94 167 ASN B C 1
ATOM 2963 O O . ASN B 1 167 ? 4.652 -11.672 -3.143 1 82.94 167 ASN B O 1
ATOM 2967 N N . THR B 1 168 ? 3.682 -10.172 -1.903 1 78.44 168 THR B N 1
ATOM 2968 C CA . THR B 1 168 ? 4.176 -10.727 -0.649 1 78.44 168 THR B CA 1
ATOM 2969 C C . THR B 1 168 ? 3.51 -12.07 -0.35 1 78.44 168 THR B C 1
ATOM 2971 O O . THR B 1 168 ? 4.18 -13.031 0.018 1 78.44 168 THR B O 1
ATOM 2974 N N . ALA B 1 169 ? 2.283 -12.141 -0.607 1 82.62 169 ALA B N 1
ATOM 2975 C CA . ALA B 1 169 ? 1.51 -13.336 -0.264 1 82.62 169 ALA B CA 1
ATOM 2976 C C . ALA B 1 169 ? 1.803 -14.477 -1.233 1 82.62 169 ALA B C 1
ATOM 2978 O O . ALA B 1 169 ? 1.737 -15.648 -0.858 1 82.62 169 ALA B O 1
ATOM 2979 N N . THR B 1 170 ? 2.123 -14.109 -2.434 1 87.12 170 THR B N 1
ATOM 2980 C CA . THR B 1 170 ? 2.285 -15.133 -3.459 1 87.12 170 THR B CA 1
ATOM 2981 C C . THR B 1 170 ? 3.553 -15.945 -3.215 1 87.12 170 THR B C 1
ATOM 2983 O O . THR B 1 170 ? 3.666 -17.078 -3.682 1 87.12 170 THR B O 1
ATOM 2986 N N . ARG B 1 171 ? 4.488 -15.391 -2.514 1 82.94 171 ARG B N 1
ATOM 2987 C CA . ARG B 1 171 ? 5.66 -16.172 -2.135 1 82.94 171 ARG B CA 1
ATOM 2988 C C . ARG B 1 171 ? 5.25 -17.422 -1.353 1 82.94 171 ARG B C 1
ATOM 2990 O O . ARG B 1 171 ? 5.762 -18.516 -1.607 1 82.94 171 ARG B O 1
ATOM 2997 N N . TYR B 1 172 ? 4.414 -17.234 -0.448 1 83.31 172 TYR B N 1
ATOM 2998 C CA . TYR B 1 172 ? 3.922 -18.344 0.353 1 83.31 172 TYR B CA 1
ATOM 2999 C C . TYR B 1 172 ? 2.969 -19.219 -0.456 1 83.31 172 TYR B C 1
ATOM 3001 O O . TYR B 1 172 ? 2.965 -20.453 -0.313 1 83.31 172 TYR B O 1
ATOM 3009 N N . TRP B 1 173 ? 2.227 -18.625 -1.248 1 86.12 173 TRP B N 1
ATOM 3010 C CA . TRP B 1 173 ? 1.259 -19.344 -2.08 1 86.12 173 TRP B CA 1
ATOM 3011 C C . TRP B 1 173 ? 1.957 -20.328 -3.002 1 86.12 173 TRP B C 1
ATOM 3013 O O . TRP B 1 173 ? 1.561 -21.5 -3.082 1 86.12 173 TRP B O 1
ATOM 3023 N N . ILE B 1 174 ? 2.975 -19.922 -3.641 1 85.88 174 ILE B N 1
ATOM 3024 C CA . ILE B 1 174 ? 3.672 -20.781 -4.586 1 85.88 174 ILE B CA 1
ATOM 3025 C C . ILE B 1 174 ? 4.379 -21.906 -3.828 1 85.88 174 ILE B C 1
ATOM 3027 O O . ILE B 1 174 ? 4.445 -23.047 -4.309 1 85.88 174 ILE B O 1
ATOM 3031 N N . TRP B 1 175 ? 4.914 -21.531 -2.748 1 83 175 TRP B N 1
ATOM 3032 C CA . TRP B 1 175 ? 5.547 -22.531 -1.889 1 83 175 TRP B CA 1
ATOM 3033 C C . TRP B 1 175 ? 4.559 -23.625 -1.504 1 83 175 TRP B C 1
ATOM 3035 O O . TRP B 1 175 ? 4.895 -24.812 -1.537 1 83 175 TRP B O 1
ATOM 3045 N N . GLN B 1 176 ? 3.412 -23.281 -1.215 1 84.56 176 GLN B N 1
ATOM 3046 C CA . GLN B 1 176 ? 2.365 -24.25 -0.881 1 84.56 176 GLN B CA 1
ATOM 3047 C C . GLN B 1 176 ? 1.923 -25.031 -2.115 1 84.56 176 GLN B C 1
ATOM 3049 O O . GLN B 1 176 ? 1.729 -26.25 -2.049 1 84.56 176 GLN B O 1
ATOM 3054 N N . MET B 1 177 ? 1.778 -24.328 -3.166 1 88.5 177 MET B N 1
ATOM 3055 C CA . MET B 1 177 ? 1.287 -24.938 -4.402 1 88.5 177 MET B CA 1
ATOM 3056 C C . MET B 1 177 ? 2.209 -26.062 -4.867 1 88.5 177 MET B C 1
ATOM 3058 O O . MET B 1 177 ? 1.74 -27.109 -5.324 1 88.5 177 MET B O 1
ATOM 3062 N N . GLU B 1 178 ? 3.416 -25.812 -4.707 1 88.62 178 GLU B N 1
ATOM 3063 C CA . GLU B 1 178 ? 4.402 -26.797 -5.145 1 88.62 178 GLU B CA 1
ATOM 3064 C C . GLU B 1 178 ? 4.285 -28.094 -4.34 1 88.62 178 GLU B C 1
ATOM 3066 O O . GLU B 1 178 ? 4.707 -29.156 -4.801 1 88.62 178 GLU B O 1
ATOM 3071 N N . LYS B 1 179 ? 3.723 -28.031 -3.184 1 90.19 179 LYS B N 1
ATOM 3072 C CA . LYS B 1 179 ? 3.625 -29.188 -2.307 1 90.19 179 LYS B CA 1
ATOM 3073 C C . LYS B 1 179 ? 2.244 -29.828 -2.398 1 90.19 179 LYS B C 1
ATOM 3075 O O . LYS B 1 179 ? 2.014 -30.906 -1.84 1 90.19 179 LYS B O 1
ATOM 3080 N N . GLN B 1 180 ? 1.386 -29.25 -3.041 1 92.69 180 GLN B N 1
ATOM 3081 C CA . GLN B 1 180 ? 0.003 -29.719 -3.145 1 92.69 180 GLN B CA 1
ATOM 3082 C C . GLN B 1 180 ? -0.162 -30.703 -4.289 1 92.69 180 GLN B C 1
ATOM 3084 O O . GLN B 1 180 ? 0.625 -30.719 -5.234 1 92.69 180 GLN B O 1
ATOM 3089 N N . SER B 1 181 ? -1.236 -31.484 -4.141 1 95.31 181 SER B N 1
ATOM 3090 C CA . SER B 1 181 ? -1.617 -32.344 -5.246 1 95.31 181 SER B CA 1
ATOM 3091 C C . SER B 1 181 ? -2.238 -31.562 -6.391 1 95.31 181 SER B C 1
ATOM 3093 O O . SER B 1 181 ? -2.709 -30.438 -6.191 1 95.31 181 SER B O 1
ATOM 3095 N N . PRO B 1 182 ? -2.191 -32.094 -7.59 1 95.88 182 PRO B N 1
ATOM 3096 C CA . PRO B 1 182 ? -2.855 -31.422 -8.711 1 95.88 182 PRO B CA 1
ATOM 3097 C C . PRO B 1 182 ? -4.324 -31.109 -8.422 1 95.88 182 PRO B C 1
ATOM 3099 O O . PRO B 1 182 ? -4.832 -30.062 -8.836 1 95.88 182 PRO B O 1
ATOM 3102 N N . ALA B 1 183 ? -4.934 -32.031 -7.684 1 95.81 183 ALA B N 1
ATOM 3103 C CA . ALA B 1 183 ? -6.336 -31.797 -7.336 1 95.81 183 ALA B CA 1
ATOM 3104 C C . ALA B 1 183 ? -6.484 -30.578 -6.43 1 95.81 183 ALA B C 1
ATOM 3106 O O . ALA B 1 183 ? -7.426 -29.797 -6.586 1 95.81 183 ALA B O 1
ATOM 3107 N N . ASP B 1 184 ? -5.578 -30.453 -5.52 1 94.5 184 ASP B N 1
ATOM 3108 C CA . ASP B 1 184 ? -5.598 -29.297 -4.629 1 94.5 184 ASP B CA 1
ATOM 3109 C C . ASP B 1 184 ? -5.277 -28.016 -5.387 1 94.5 184 ASP B C 1
ATOM 3111 O O . ASP B 1 184 ? -5.859 -26.953 -5.109 1 94.5 184 ASP B O 1
ATOM 3115 N N . GLN B 1 185 ? -4.348 -28.094 -6.277 1 95.94 185 GLN B N 1
ATOM 3116 C CA . GLN B 1 185 ? -4.016 -26.953 -7.125 1 95.94 185 GLN B CA 1
ATOM 3117 C C . GLN B 1 185 ? -5.227 -26.516 -7.938 1 95.94 185 GLN B C 1
ATOM 3119 O O . GLN B 1 185 ? -5.492 -25.312 -8.055 1 95.94 185 GLN B O 1
ATOM 3124 N N . MET B 1 186 ? -5.973 -27.516 -8.422 1 97 186 MET B N 1
ATOM 3125 C CA . MET B 1 186 ? -7.145 -27.188 -9.234 1 97 186 MET B CA 1
ATOM 3126 C C . MET B 1 186 ? -8.234 -26.547 -8.383 1 97 186 MET B C 1
ATOM 3128 O O . MET B 1 186 ? -8.961 -25.672 -8.859 1 97 186 MET B O 1
ATOM 3132 N N . ARG B 1 187 ? -8.336 -26.922 -7.148 1 95.94 187 ARG B N 1
ATOM 3133 C CA . ARG B 1 187 ? -9.305 -26.297 -6.254 1 95.94 187 ARG B CA 1
ATOM 3134 C C . ARG B 1 187 ? -9.039 -24.797 -6.141 1 95.94 187 ARG B C 1
ATOM 3136 O O . ARG B 1 187 ? -9.977 -24 -6.086 1 95.94 187 ARG B O 1
ATOM 3143 N N . ASP B 1 188 ? -7.824 -24.453 -6.047 1 95.06 188 ASP B N 1
ATOM 3144 C CA . ASP B 1 188 ? -7.453 -23.031 -6.012 1 95.06 188 ASP B CA 1
ATOM 3145 C C . ASP B 1 188 ? -7.914 -22.312 -7.277 1 95.06 188 ASP B C 1
ATOM 3147 O O . ASP B 1 188 ? -8.43 -21.203 -7.207 1 95.06 188 ASP B O 1
ATOM 3151 N N . VAL B 1 189 ? -7.762 -22.938 -8.422 1 97.38 189 VAL B N 1
ATOM 3152 C CA . VAL B 1 189 ? -8.188 -22.391 -9.703 1 97.38 189 VAL B CA 1
ATOM 3153 C C . VAL B 1 189 ? -9.703 -22.219 -9.711 1 97.38 189 VAL B C 1
ATOM 3155 O O . VAL B 1 189 ? -10.219 -21.172 -10.141 1 97.38 189 VAL B O 1
ATOM 3158 N N . VAL B 1 190 ? -10.391 -23.172 -9.203 1 97.94 190 VAL B N 1
ATOM 3159 C CA . VAL B 1 190 ? -11.844 -23.156 -9.18 1 97.94 190 VAL B CA 1
ATOM 3160 C C . VAL B 1 190 ? -12.336 -22 -8.312 1 97.94 190 VAL B C 1
ATOM 3162 O O . VAL B 1 190 ? -13.305 -21.328 -8.656 1 97.94 190 VAL B O 1
ATOM 3165 N N . LEU B 1 191 ? -11.664 -21.766 -7.219 1 97.19 191 LEU B N 1
ATOM 3166 C CA . LEU B 1 191 ? -12.016 -20.656 -6.348 1 97.19 191 LEU B CA 1
ATOM 3167 C C . LEU B 1 191 ? -11.836 -19.328 -7.066 1 97.19 191 LEU B C 1
ATOM 3169 O O . LEU B 1 191 ? -12.664 -18.422 -6.934 1 97.19 191 LEU B O 1
ATOM 3173 N N . HIS B 1 192 ? -10.75 -19.172 -7.809 1 97.75 192 HIS B N 1
ATOM 3174 C CA . HIS B 1 192 ? -10.531 -17.969 -8.594 1 97.75 192 HIS B CA 1
ATOM 3175 C C . HIS B 1 192 ? -11.617 -17.797 -9.648 1 97.75 192 HIS B C 1
ATOM 3177 O O . HIS B 1 192 ? -12.133 -16.688 -9.844 1 97.75 192 HIS B O 1
ATOM 3183 N N . ARG B 1 193 ? -11.977 -18.859 -10.297 1 98.44 193 ARG B N 1
ATOM 3184 C CA . ARG B 1 193 ? -13.008 -18.797 -11.328 1 98.44 193 ARG B CA 1
ATOM 3185 C C . ARG B 1 193 ? -14.367 -18.453 -10.719 1 98.44 193 ARG B C 1
ATOM 3187 O O . ARG B 1 193 ? -15.164 -17.75 -11.336 1 98.44 193 ARG B O 1
ATOM 3194 N N . ALA B 1 194 ? -14.625 -18.953 -9.516 1 98.25 194 ALA B N 1
ATOM 3195 C CA . ALA B 1 194 ? -15.859 -18.594 -8.812 1 98.25 194 ALA B CA 1
ATOM 3196 C C . ALA B 1 194 ? -15.914 -17.109 -8.523 1 98.25 194 ALA B C 1
ATOM 3198 O O . ALA B 1 194 ? -16.969 -16.469 -8.641 1 98.25 194 ALA B O 1
ATOM 3199 N N . LEU B 1 195 ? -14.82 -16.562 -8.133 1 98.44 195 LEU B N 1
ATOM 3200 C CA . LEU B 1 195 ? -14.734 -15.125 -7.906 1 98.44 195 LEU B CA 1
ATOM 3201 C C . LEU B 1 195 ? -14.961 -14.359 -9.203 1 98.44 195 LEU B C 1
ATOM 3203 O O . LEU B 1 195 ? -15.703 -13.375 -9.227 1 98.44 195 LEU B O 1
ATOM 3207 N N . ALA B 1 196 ? -14.352 -14.82 -10.266 1 98.69 196 ALA B N 1
ATOM 3208 C CA . ALA B 1 196 ? -14.539 -14.195 -11.57 1 98.69 196 ALA B CA 1
ATOM 3209 C C . ALA B 1 196 ? -16.016 -14.18 -11.969 1 98.69 196 ALA B C 1
ATOM 3211 O O . ALA B 1 196 ? -16.516 -13.172 -12.461 1 98.69 196 ALA B O 1
ATOM 3212 N N . GLU B 1 197 ? -16.656 -15.227 -11.719 1 98.38 197 GLU B N 1
ATOM 3213 C CA . GLU B 1 197 ? -18.078 -15.344 -12.062 1 98.38 197 GLU B CA 1
ATOM 3214 C C . GLU B 1 197 ? -18.922 -14.375 -11.25 1 98.38 197 GLU B C 1
ATOM 3216 O O . GLU B 1 197 ? -19.828 -13.742 -11.781 1 98.38 197 GLU B O 1
ATOM 3221 N N . ALA B 1 198 ? -18.594 -14.289 -9.977 1 98.5 198 ALA B N 1
ATOM 3222 C CA . ALA B 1 198 ? -19.344 -13.367 -9.117 1 98.5 198 ALA B CA 1
ATOM 3223 C C . ALA B 1 198 ? -19.156 -11.922 -9.586 1 98.5 198 ALA B C 1
ATOM 3225 O O . ALA B 1 198 ? -20.109 -11.141 -9.562 1 98.5 198 ALA B O 1
ATOM 3226 N N . ILE B 1 199 ? -17.969 -11.57 -10 1 98.62 199 ILE B N 1
ATOM 3227 C CA . ILE B 1 199 ? -17.688 -10.227 -10.5 1 98.62 199 ILE B CA 1
ATOM 3228 C C . ILE B 1 199 ? -18.438 -10 -11.812 1 98.62 199 ILE B C 1
ATOM 3230 O O . ILE B 1 199 ? -19.094 -8.969 -11.992 1 98.62 199 ILE B O 1
ATOM 3234 N N . ALA B 1 200 ? -18.422 -10.977 -12.648 1 98.38 200 ALA B N 1
ATOM 3235 C CA . ALA B 1 200 ? -19.094 -10.875 -13.945 1 98.38 200 ALA B CA 1
ATOM 3236 C C . ALA B 1 200 ? -20.594 -10.688 -13.781 1 98.38 200 ALA B C 1
ATOM 3238 O O . ALA B 1 200 ? -21.234 -9.977 -14.57 1 98.38 200 ALA B O 1
ATOM 3239 N N . ARG B 1 201 ? -21.109 -11.258 -12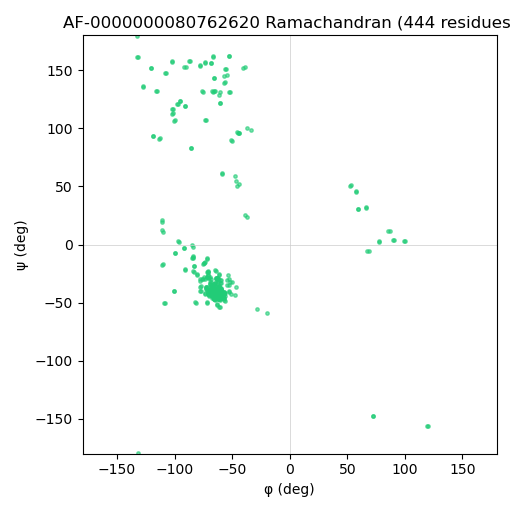.742 1 98.12 201 ARG B N 1
ATOM 3240 C CA . ARG B 1 201 ? -22.547 -11.188 -12.477 1 98.12 201 ARG B CA 1
ATOM 3241 C C . ARG B 1 201 ? -22.906 -9.898 -11.742 1 98.12 201 ARG B C 1
ATOM 3243 O O . ARG B 1 201 ? -24.062 -9.703 -11.359 1 98.12 201 ARG B O 1
ATOM 3250 N N . ARG B 1 202 ? -21.953 -9.102 -11.461 1 98.25 202 ARG B N 1
ATOM 3251 C CA . ARG B 1 202 ? -22.141 -7.832 -10.758 1 98.25 202 ARG B CA 1
ATOM 3252 C C . ARG B 1 202 ? -22.812 -8.047 -9.406 1 98.25 202 ARG B C 1
ATOM 3254 O O . ARG B 1 202 ? -23.797 -7.367 -9.078 1 98.25 202 ARG B O 1
ATOM 3261 N N . ASP B 1 203 ? -22.328 -9.016 -8.711 1 98.19 203 ASP B N 1
ATOM 3262 C CA . ASP B 1 203 ? -22.812 -9.344 -7.371 1 98.19 203 ASP B CA 1
ATOM 3263 C C . ASP B 1 203 ? -21.734 -9.07 -6.324 1 98.19 203 ASP B C 1
ATOM 3265 O O . ASP B 1 203 ? -20.984 -9.977 -5.949 1 98.19 203 ASP B O 1
ATOM 3269 N N . PRO B 1 204 ? -21.75 -7.871 -5.785 1 97.75 204 PRO B N 1
ATOM 3270 C CA . PRO B 1 204 ? -20.688 -7.488 -4.852 1 97.75 204 PRO B CA 1
ATOM 3271 C C . PRO B 1 204 ? -20.641 -8.375 -3.613 1 97.75 204 PRO B C 1
ATOM 3273 O O . PRO B 1 204 ? -19.562 -8.719 -3.127 1 97.75 204 PRO B O 1
ATOM 3276 N N . THR B 1 205 ? -21.75 -8.734 -3.121 1 97.75 205 THR B N 1
ATOM 3277 C CA . THR B 1 205 ? -21.797 -9.562 -1.922 1 97.75 205 THR B CA 1
ATOM 3278 C C . THR B 1 205 ? -21.188 -10.938 -2.188 1 97.75 205 THR B C 1
ATOM 3280 O O . THR B 1 205 ? -20.359 -11.422 -1.417 1 97.75 205 THR B O 1
ATOM 3283 N N . ALA B 1 206 ? -21.609 -11.516 -3.268 1 98.06 206 ALA B N 1
ATOM 3284 C CA . ALA B 1 206 ? -21.062 -12.82 -3.637 1 98.06 206 ALA B CA 1
ATOM 3285 C C . ALA B 1 206 ? -19.562 -12.727 -3.936 1 98.06 206 ALA B C 1
ATOM 3287 O O . ALA B 1 206 ? -18.812 -13.641 -3.625 1 98.06 206 ALA B O 1
ATOM 3288 N N . ALA B 1 207 ? -19.125 -11.664 -4.582 1 98.19 207 ALA B N 1
ATOM 3289 C CA . ALA B 1 207 ? -17.719 -11.469 -4.906 1 98.19 207 ALA B CA 1
ATOM 3290 C C . ALA B 1 207 ? -16.875 -11.375 -3.641 1 98.19 207 ALA B C 1
ATOM 3292 O O . ALA B 1 207 ? -15.805 -11.992 -3.547 1 98.19 207 ALA B O 1
ATOM 3293 N N . GLU B 1 208 ? -17.375 -10.625 -2.691 1 96.5 208 GLU B N 1
ATOM 3294 C CA . GLU B 1 208 ? -16.656 -10.5 -1.424 1 96.5 208 GLU B CA 1
ATOM 3295 C C . GLU B 1 208 ? -16.547 -11.852 -0.721 1 96.5 208 GLU B C 1
ATOM 3297 O O . GLU B 1 208 ? -15.484 -12.195 -0.2 1 96.5 208 GLU B O 1
ATOM 3302 N N . ALA B 1 209 ? -17.641 -12.586 -0.701 1 96.62 209 ALA B N 1
ATOM 3303 C CA . ALA B 1 209 ? -17.641 -13.898 -0.06 1 96.62 209 ALA B CA 1
ATOM 3304 C C . ALA B 1 209 ? -16.703 -14.859 -0.772 1 96.62 209 ALA B C 1
ATOM 3306 O O . ALA B 1 209 ? -15.953 -15.602 -0.127 1 96.62 209 ALA B O 1
ATOM 3307 N N . ALA B 1 210 ? -16.75 -14.867 -2.094 1 97.19 210 ALA B N 1
ATOM 3308 C CA . ALA B 1 210 ? -15.867 -15.727 -2.877 1 97.19 210 ALA B CA 1
ATOM 3309 C C . ALA B 1 210 ? -14.398 -15.375 -2.629 1 97.19 210 ALA B C 1
ATOM 3311 O O . ALA B 1 210 ? -13.547 -16.25 -2.553 1 97.19 210 ALA B O 1
ATOM 3312 N N . CYS B 1 211 ? -14.117 -14.125 -2.506 1 96.38 211 CYS B N 1
ATOM 3313 C CA . CYS B 1 211 ? -12.758 -13.672 -2.252 1 96.38 211 CYS B CA 1
ATOM 3314 C C . CYS B 1 211 ? -12.273 -14.125 -0.881 1 96.38 211 CYS B C 1
ATOM 3316 O O . CYS B 1 211 ? -11.117 -14.523 -0.725 1 96.38 211 CYS B O 1
ATOM 3318 N N . ALA B 1 212 ? -13.141 -14.078 0.075 1 93.19 212 ALA B N 1
ATOM 3319 C CA . ALA B 1 212 ? -12.789 -14.539 1.414 1 93.19 212 ALA B CA 1
ATOM 3320 C C . ALA B 1 212 ? -12.414 -16.016 1.397 1 93.19 212 ALA B C 1
ATOM 3322 O O . ALA B 1 212 ? -11.438 -16.422 2.039 1 93.19 212 ALA B O 1
ATOM 3323 N N . LEU B 1 213 ? -13.148 -16.797 0.693 1 93.19 213 LEU B N 1
ATOM 3324 C CA . LEU B 1 213 ? -12.859 -18.219 0.561 1 93.19 213 LEU B CA 1
ATOM 3325 C C . LEU B 1 213 ? -11.539 -18.438 -0.168 1 93.19 213 LEU B C 1
ATOM 3327 O O . LEU B 1 213 ? -10.75 -19.312 0.207 1 93.19 213 LEU B O 1
ATOM 3331 N N . LEU B 1 214 ? -11.297 -17.641 -1.166 1 93.62 214 LEU B N 1
ATOM 3332 C CA . LEU B 1 214 ? -10.094 -17.75 -1.984 1 93.62 214 LEU B CA 1
ATOM 3333 C C . LEU B 1 214 ? -8.852 -17.422 -1.168 1 93.62 214 LEU B C 1
ATOM 3335 O O . LEU B 1 214 ? -7.828 -18.109 -1.274 1 93.62 214 LEU B O 1
ATOM 3339 N N . ILE B 1 215 ? -8.891 -16.344 -0.421 1 90.31 215 ILE B N 1
ATOM 3340 C CA . ILE B 1 215 ? -7.75 -15.953 0.402 1 90.31 215 ILE B CA 1
ATOM 3341 C C . ILE B 1 215 ? -7.473 -17.031 1.445 1 90.31 215 ILE B C 1
ATOM 3343 O O . ILE B 1 215 ? -6.312 -17.344 1.726 1 90.31 215 ILE B O 1
ATOM 3347 N N . GLY B 1 216 ? -8.562 -17.562 1.922 1 86.5 216 GLY B N 1
ATOM 3348 C CA . GLY B 1 216 ? -8.414 -18.672 2.844 1 86.5 216 GLY B CA 1
ATOM 3349 C C . GLY B 1 216 ? -7.891 -18.25 4.207 1 86.5 216 GLY B C 1
ATOM 3350 O O . GLY B 1 216 ? -8.25 -17.188 4.719 1 86.5 216 GLY B O 1
ATOM 3351 N N . GLU B 1 217 ? -7.113 -19.219 4.805 1 80.5 217 GLU B N 1
ATOM 3352 C CA . GLU B 1 217 ? -6.652 -19.047 6.18 1 80.5 217 GLU B CA 1
ATOM 3353 C C . GLU B 1 217 ? -5.156 -18.734 6.223 1 80.5 217 GLU B C 1
ATOM 3355 O O . GLU B 1 217 ? -4.395 -19.219 5.379 1 80.5 217 GLU B O 1
ATOM 3360 N N . PRO B 1 218 ? -4.789 -17.953 7.199 1 80.81 218 PRO B N 1
ATOM 3361 C CA . PRO B 1 218 ? -3.357 -17.688 7.371 1 80.81 218 PRO B CA 1
ATOM 3362 C C . PRO B 1 218 ? -2.574 -18.938 7.789 1 80.81 218 PRO B C 1
ATOM 3364 O O . PRO B 1 218 ? -3.168 -19.922 8.219 1 80.81 218 PRO B O 1
ATOM 3367 N N . PRO B 1 219 ? -1.285 -18.859 7.594 1 75.56 219 PRO B N 1
ATOM 3368 C CA . PRO B 1 219 ? -0.45 -20.016 7.941 1 75.56 219 PRO B CA 1
ATOM 3369 C C . PRO B 1 219 ? -0.681 -20.5 9.375 1 75.56 219 PRO B C 1
ATOM 3371 O O . PRO B 1 219 ? -0.691 -21.703 9.625 1 75.56 219 PRO B O 1
ATOM 3374 N N . SER B 1 220 ? -0.829 -19.594 10.258 1 76.38 220 SER B N 1
ATOM 3375 C CA . SER B 1 220 ? -0.988 -19.969 11.664 1 76.38 220 SER B CA 1
ATOM 3376 C C . SER B 1 220 ? -2.236 -20.828 11.859 1 76.38 220 SER B C 1
ATOM 3378 O O . SER B 1 220 ? -2.301 -21.625 12.797 1 76.38 220 SER B O 1
ATOM 3380 N N . ALA B 1 221 ? -3.154 -20.641 10.984 1 69.56 221 ALA B N 1
ATOM 3381 C CA . ALA B 1 221 ? -4.398 -21.391 11.078 1 69.56 221 ALA B CA 1
ATOM 3382 C C . ALA B 1 221 ? -4.254 -22.781 10.453 1 69.56 221 ALA B C 1
ATOM 3384 O O . ALA B 1 221 ? -5.078 -23.672 10.688 1 69.56 221 ALA B O 1
ATOM 3385 N N . GLN B 1 222 ? -3.25 -22.953 9.641 1 66.81 222 GLN B N 1
ATOM 3386 C CA . GLN B 1 222 ? -3.066 -24.219 8.938 1 66.81 222 GLN B CA 1
ATOM 3387 C C . GLN B 1 222 ? -2.18 -25.172 9.742 1 66.81 222 GLN B C 1
ATOM 3389 O O . GLN B 1 222 ? -2.168 -26.375 9.492 1 66.81 222 GLN B O 1
ATOM 3394 N N . ARG B 1 223 ? -1.302 -24.797 10.727 1 52.97 223 ARG B N 1
ATOM 3395 C CA . ARG B 1 223 ? -0.44 -25.672 11.523 1 52.97 223 ARG B CA 1
ATOM 3396 C C . ARG B 1 223 ? -1.241 -26.406 12.586 1 52.97 223 ARG B C 1
ATOM 3398 O O . ARG B 1 223 ? -0.738 -27.344 13.211 1 52.97 223 ARG B O 1
ATOM 3405 N N . GLY B 1 224 ? -2.441 -25.953 12.883 1 42 224 GLY B N 1
ATOM 3406 C CA . GLY B 1 224 ? -3.092 -26.891 13.789 1 42 224 GLY B CA 1
ATOM 3407 C C . GLY B 1 224 ? -3.863 -27.984 13.07 1 42 224 GLY B C 1
ATOM 3408 O O . GLY B 1 224 ? -4.152 -27.859 11.875 1 42 224 GLY B O 1
#

Foldseek 3Di:
DDDDDDDPPCPVPPVLCVVLVVLLVVVLLCLLLCVQPFFHADDLVVSCVVRVHDSVSSVSSLVVCVVLQQWDQDPPRGIGGHDLDLVVLQVLLVVCLVQVLQLLLLLLQQADPVLLCQQLCLCPCVLVCLVVVVLSSVLSSVLSNLLSSNVSSVPVVSSVVNSSSCSSNSSVVSVVLSVDHSVVSVVLVVLSNQLSVCSVVSNSVSNSVSSNVNSPDRPVVVVD/DDDDDDDPPCPVPPVLVVVLVVLLVVVLLCLLLCVQPFFHADDLVVSCVVRVHDSVSSVSSLVVCVVLQQWDQDPPRGIGGHDLDLVVLQVLLVVCLVQVLQLLLLLLQQADPVLLCQQLCLCPCVLVCLVVVVLSSVLSSVLSNLLSSNVSSVPVVSSVVNSSSCSSNSSVVSVVLSVDHSVVSVVLVVLSNQLSVCSVVSNSVSNSVSSNVNSPDRPVVVVD

InterPro domains:
  IPR000524 Transcription regulator HTH, GntR [PF00392] (21-81)
  IPR000524 Transcription regulator HTH, GntR [PS50949] (17-84)
  IPR000524 Transcription regulator HTH, GntR [SM00345] (23-81)
  IPR008920 Transcription regulator FadR/GntR, C-terminal [G3DSA:1.20.120.530] (87-217)
  IPR008920 Transcription regulator FadR/GntR, C-terminal [SSF48008] (87-213)
  IPR011711 GntR, C-terminal [PF07729] (93-213)
  IPR011711 GntR, C-terminal [SM00895] (91-217)
  IPR036388 Winged helix-like DNA-binding domain superfamily [G3DSA:1.10.10.10] (6-83)
  IPR036390 Winged helix DNA-binding domain superfamily [SSF46785] (22-85)

Organism: Caulobacter vibrioides (strain ATCC 19089 / CIP 103742 / CB 15) (NCBI:txid190650)

Solvent-accessible surface area (backbone atoms only — not comparable to full-atom values): 23514 Å² total; per-residue (Å²): 133,87,69,80,68,79,82,72,71,80,69,75,64,67,64,67,52,49,52,32,45,45,47,29,50,53,54,49,52,30,44,46,73,47,78,44,38,64,60,38,73,58,52,52,65,59,50,11,62,75,65,74,50,49,49,68,38,36,50,51,24,50,52,52,33,36,75,71,54,57,27,41,80,41,86,99,76,43,39,20,30,34,68,72,44,68,67,58,46,41,34,42,44,55,45,43,61,63,47,46,23,54,39,35,19,37,16,12,69,51,43,48,82,85,43,44,60,49,35,66,47,26,62,68,62,46,69,59,27,54,75,68,64,35,57,66,56,50,51,51,27,52,52,46,25,54,47,32,42,30,53,20,36,74,28,72,57,52,26,55,52,52,51,56,49,44,60,60,46,43,35,56,47,47,59,49,52,75,73,44,51,64,69,55,51,46,49,55,52,50,36,51,50,51,24,33,51,25,27,73,66,50,31,31,68,55,8,21,54,32,37,48,62,56,70,55,73,45,66,80,66,62,76,104,132,87,70,79,64,79,82,72,71,79,67,76,62,65,64,71,50,50,54,30,45,44,48,30,50,53,52,49,49,30,43,47,72,47,78,45,38,65,61,36,73,57,52,50,64,60,50,11,61,75,66,74,50,50,50,68,39,38,52,51,24,49,52,53,34,36,75,71,54,56,27,41,79,41,88,98,75,42,40,20,30,35,66,73,46,69,68,58,44,41,35,41,43,55,45,43,63,62,48,48,23,54,38,34,19,37,17,11,69,51,43,48,80,85,41,44,61,49,34,66,47,25,61,68,62,46,69,59,27,53,74,67,64,35,58,67,58,51,50,51,25,52,53,45,25,54,45,33,41,29,54,21,36,73,28,71,57,52,26,55,52,51,51,56,49,44,60,62,46,42,35,57,49,49,58,49,50,72,71,45,51,64,69,55,50,46,49,55,51,51,34,52,51,49,25,32,49,24,28,75,67,49,31,31,67,56,9,21,54,32,36,49,61,57,72,56,70,44,65,81,67,63,78,105

Secondary structure (DSSP, 8-state):
--------------THHHHHHHHHHHHHHHHHHTSS-TTPEEPHHHHHHHTT--HHHHHHHHHHHHHTTSEEEETTTEEEEPP--HHHHHHHHHHHHHHHHHHHHHHHHH--GGGHHHHHTTTTTHHHHHHHT-HHHHHHHHHHHHHHHHHTTT-HHHHHHHHHHHHHHHHHHHHHHHHS-HHHHHHHHHHHHHHHHHHHTT-HHHHHHHHHHHH---HHHH--/--------------THHHHHHHHHHHHHHHHHHTSS-TTPEEPHHHHHHHTT--HHHHHHHHHHHHHTTSEEEETTTEEEEPP--HHHHHHHHHHHHHHHHHHHHHHHHH--GGGHHHHHTTTTTHHHHHHHT-HHHHHHHHHHHHHHHHHTTT-HHHHHHHHHHHHHHHHHHHHHHHHS-HHHHHHHHHHHHHHHHHHHTT-HHHHHHHHHHHH---HHHH--

Nearest PDB structures (foldseek):
  7u5q-assembly2_B  TM=7.352E-01  e=7.252E-10  Brucella melitensis ATCC 23457
  4p9f-assembly1_A  TM=8.615E-01  e=1.424E-08  Escherichia coli UMEA 3718-1
  7xp1-assembly1_A-2  TM=6.862E-01  e=1.028E-08  Pseudomonas aeruginosa PAO1
  4p9f-assembly1_B  TM=8.364E-01  e=9.590E-08  Escherichia coli UMEA 3718-1
  3ihu-assembly2_B  TM=7.983E-01  e=1.458E-07  Cupriavidus pinatubonensis JMP134